Protein AF-A0A951HB80-F1 (afdb_monomer)

Radius of gyration: 27.22 Å; Cα contacts (8 Å, |Δi|>4): 910; chains: 1; bounding box: 93×118×66 Å

Secondary structure (DSSP, 8-state):
-------------------PPP----PPPP------PPEEEEEES-SSS--TTEEP--SS-EEEEPPTTTTT---EEEEESS-BTTTB-EEEEEEEESS--BTBEEEEEEEEEEBTTT-EEEEEETTEEEEEEE----BTS---S-B-EEEEEEE-GGG--SEEEEEEEEEEPPTT--GGGGGG-BEEEEEEEEEE-SS--SS--S----EE-B---SSTT----SHHHHHHHHHHHHHTT-TTTTPEEEEE--SGGGGG-TTHHHHHHHHHHTT-EEEEE---TTS-PPPTTSPPPHHHHHHHHHHHHHHGGG-SEEES-BSTTTT-SS-TT-S-HHHHHHHHHHHHHHS-TTPEEE--B----SSS-S--SGGGSHHHHHHHHTT-SEE--EEETTGGGSTTT-HHHHHHHHHTSBSSS-SSEEEE-EEE---TTTHHHHTTSTT----------

Nearest PDB structures (foldseek):
  2xhn-assembly2_A  TM=7.282E-01  e=1.154E-08  Aspergillus aculeatus
  3njx-assembly1_A  TM=7.077E-01  e=1.733E-08  Aspergillus aculeatus
  1nkg-assembly1_A  TM=6.921E-01  e=1.543E-08  Aspergillus aculeatus
  4aw7-assembly1_A  TM=6.477E-01  e=4.185E-02  Phocaeicola plebeius
  2df7-assembly1_P  TM=4.112E-01  e=6.154E-03  Infectious bursal disease virus

Structure (mmCIF, N/CA/C/O backbone):
data_AF-A0A951HB80-F1
#
_entry.id   AF-A0A951HB80-F1
#
loop_
_atom_site.group_PDB
_atom_site.id
_atom_site.type_symbol
_atom_site.label_atom_id
_atom_site.label_alt_id
_atom_site.label_comp_id
_atom_site.label_asym_id
_atom_site.label_entity_id
_atom_site.label_seq_id
_atom_site.pdbx_PDB_ins_code
_atom_site.Cartn_x
_atom_site.Cartn_y
_atom_site.Cartn_z
_atom_site.occupancy
_atom_site.B_iso_or_equiv
_atom_site.auth_seq_id
_atom_site.auth_comp_id
_atom_site.auth_asym_id
_atom_site.auth_atom_id
_atom_site.pdbx_PDB_model_num
ATOM 1 N N . MET A 1 1 ? -66.004 -52.028 0.094 1.00 33.56 1 MET A N 1
ATOM 2 C CA . MET A 1 1 ? -65.445 -53.398 0.228 1.00 33.56 1 MET A CA 1
ATOM 3 C C . MET A 1 1 ? -63.971 -53.364 -0.183 1.00 33.56 1 MET A C 1
ATOM 5 O O . MET A 1 1 ? -63.622 -52.415 -0.862 1.00 33.56 1 MET A O 1
ATOM 9 N N . LYS A 1 2 ? -63.168 -54.352 0.255 1.00 28.89 2 LYS A N 1
ATOM 10 C CA . LYS A 1 2 ? -61.895 -54.900 -0.302 1.00 28.89 2 LYS A CA 1
ATOM 11 C C . LYS A 1 2 ? -61.161 -54.122 -1.433 1.00 28.89 2 LYS A C 1
ATOM 13 O O . LYS A 1 2 ? -61.807 -53.751 -2.401 1.00 28.89 2 LYS A O 1
ATOM 18 N N . SER A 1 3 ? -59.825 -54.009 -1.484 1.00 26.98 3 SER A N 1
ATOM 19 C CA . SER A 1 3 ? -58.722 -54.382 -0.562 1.00 26.98 3 SER A CA 1
ATOM 20 C C . SER A 1 3 ? -57.355 -53.924 -1.137 1.00 26.98 3 SER A C 1
ATOM 22 O O . SER A 1 3 ? -57.297 -53.494 -2.283 1.00 26.98 3 SER A O 1
ATOM 24 N N . SER A 1 4 ? -56.282 -54.083 -0.346 1.00 25.77 4 SER A N 1
ATOM 25 C CA . SER A 1 4 ? -54.826 -54.106 -0.657 1.00 25.77 4 SER A CA 1
ATOM 26 C C . SER A 1 4 ? -54.447 -54.750 -2.019 1.00 25.77 4 SER A C 1
ATOM 28 O O . SER A 1 4 ? -55.274 -55.453 -2.594 1.00 25.77 4 SER A O 1
ATOM 30 N N . TRP A 1 5 ? -53.243 -54.610 -2.606 1.00 26.75 5 TRP A N 1
ATOM 31 C CA . TRP A 1 5 ? -51.851 -54.650 -2.078 1.00 26.75 5 TRP A CA 1
ATOM 32 C C . TRP A 1 5 ? -50.967 -53.539 -2.713 1.00 26.75 5 TRP A C 1
ATOM 34 O O . TRP A 1 5 ? -51.303 -53.072 -3.793 1.00 26.75 5 TRP A O 1
ATOM 44 N N . PHE A 1 6 ? -49.897 -52.969 -2.132 1.00 26.88 6 PHE A N 1
ATOM 45 C CA . PHE A 1 6 ? -48.718 -53.470 -1.383 1.00 26.88 6 PHE A CA 1
ATOM 46 C C . PHE A 1 6 ? -47.650 -54.231 -2.204 1.00 26.88 6 PHE A C 1
ATOM 48 O O . PHE A 1 6 ? -47.711 -55.449 -2.333 1.00 26.88 6 PHE A O 1
ATOM 55 N N . VAL A 1 7 ? -46.592 -53.516 -2.616 1.00 26.23 7 VAL A N 1
ATOM 56 C CA . VAL A 1 7 ? -45.200 -54.016 -2.645 1.00 26.23 7 VAL A CA 1
ATOM 57 C C . VAL A 1 7 ? -44.307 -52.927 -2.041 1.00 26.23 7 VAL A C 1
ATOM 59 O O . VAL A 1 7 ? -44.535 -51.738 -2.257 1.00 26.23 7 VAL A O 1
ATOM 62 N N . LEU A 1 8 ? -43.331 -53.339 -1.235 1.00 25.69 8 LEU A N 1
ATOM 63 C CA . LEU A 1 8 ? -42.419 -52.472 -0.490 1.00 25.69 8 LEU A CA 1
ATOM 64 C C . LEU A 1 8 ? -41.114 -52.259 -1.273 1.00 25.69 8 LEU A C 1
ATOM 66 O O . LEU A 1 8 ? -40.637 -53.201 -1.898 1.00 25.69 8 LEU A O 1
ATOM 70 N N . TYR A 1 9 ? -40.465 -51.103 -1.121 1.00 24.11 9 TYR A N 1
ATOM 71 C CA . TYR A 1 9 ? -39.001 -51.078 -1.037 1.00 24.11 9 TYR A CA 1
ATOM 72 C C . TYR A 1 9 ? -38.540 -50.011 -0.046 1.00 24.11 9 TYR A C 1
ATOM 74 O O . TYR A 1 9 ? -38.982 -48.864 -0.084 1.00 24.11 9 TYR A O 1
ATOM 82 N N . THR A 1 10 ? -37.680 -50.422 0.880 1.00 27.16 10 THR A N 1
ATOM 83 C CA . THR A 1 10 ? -37.255 -49.615 2.025 1.00 27.16 10 THR A CA 1
ATOM 84 C C . THR A 1 10 ? -35.953 -48.892 1.718 1.00 27.16 10 THR A C 1
ATOM 86 O O . THR A 1 10 ? -34.975 -49.539 1.353 1.00 27.16 10 THR A O 1
ATOM 89 N N . LEU A 1 11 ? -35.891 -47.590 2.001 1.00 23.94 11 LEU A N 1
ATOM 90 C CA . LEU A 1 11 ? -34.628 -46.937 2.341 1.00 23.94 11 LEU A CA 1
ATOM 91 C C . LEU A 1 11 ? -34.851 -45.994 3.529 1.00 23.94 11 LEU A C 1
ATOM 93 O O . LEU A 1 11 ? -35.497 -44.957 3.396 1.00 23.94 11 LEU A O 1
ATOM 97 N N . LEU A 1 12 ? -34.330 -46.360 4.704 1.00 27.94 12 LEU A N 1
ATOM 98 C CA . LEU A 1 12 ? -34.190 -45.405 5.800 1.00 27.94 12 LEU A CA 1
ATOM 99 C C . LEU A 1 12 ? -33.027 -44.467 5.482 1.00 27.94 12 LEU A C 1
ATOM 101 O O . LEU A 1 12 ? -31.906 -44.926 5.276 1.00 27.94 12 LEU A O 1
ATOM 105 N N . LEU A 1 13 ? -33.276 -43.162 5.541 1.00 26.31 13 LEU A N 1
ATOM 106 C CA . LEU A 1 13 ? -32.223 -42.162 5.660 1.00 26.31 13 LEU A CA 1
ATOM 107 C C . LEU A 1 13 ? -32.565 -41.223 6.816 1.00 26.31 13 LEU A C 1
ATOM 109 O O . LEU A 1 13 ? -33.449 -40.373 6.728 1.00 26.31 13 LEU A O 1
ATOM 113 N N . LEU A 1 14 ? -31.870 -41.431 7.933 1.00 27.89 14 LEU A N 1
ATOM 114 C CA . LEU A 1 14 ? -31.933 -40.583 9.117 1.00 27.89 14 LEU A CA 1
ATOM 115 C C . LEU A 1 14 ? -31.254 -39.243 8.813 1.00 27.89 14 LEU A C 1
ATOM 117 O O . LEU A 1 14 ? -30.072 -39.055 9.096 1.00 27.89 14 LEU A O 1
ATOM 121 N N . CYS A 1 15 ? -32.012 -38.291 8.270 1.00 28.42 15 CYS 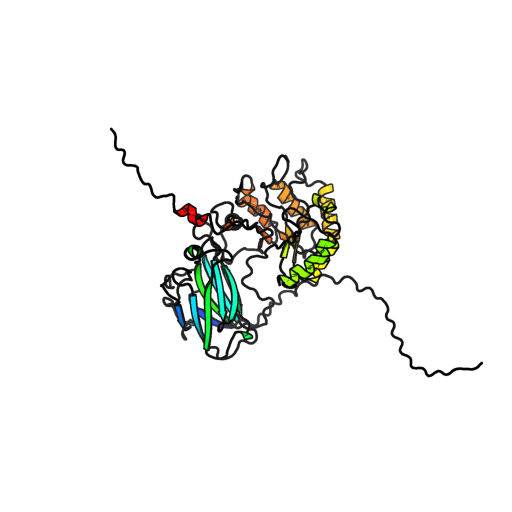A N 1
ATOM 122 C CA . CYS A 1 15 ? -31.624 -36.881 8.248 1.00 28.42 15 CYS A CA 1
ATOM 123 C C . CYS A 1 15 ? -31.711 -36.293 9.665 1.00 28.42 15 CYS A C 1
ATOM 125 O O . CYS A 1 15 ? -32.585 -35.485 9.975 1.00 28.42 15 CYS A O 1
ATOM 127 N N . GLY A 1 16 ? -30.797 -36.721 10.540 1.00 27.61 16 GLY A N 1
ATOM 128 C CA . GLY A 1 16 ? -30.561 -36.053 11.810 1.00 27.61 16 GLY A CA 1
ATOM 129 C C . GLY A 1 16 ? -30.123 -34.617 11.540 1.00 27.61 16 GLY A C 1
ATOM 130 O O . GLY A 1 16 ? -29.106 -34.396 10.884 1.00 27.61 16 GLY A O 1
ATOM 131 N N . LEU A 1 17 ? -30.893 -33.647 12.038 1.00 33.22 17 LEU A N 1
ATOM 132 C CA . LEU A 1 17 ? -30.576 -32.220 11.956 1.00 33.22 17 LEU A CA 1
ATOM 133 C C . LEU A 1 17 ? -29.427 -31.874 12.914 1.00 33.22 17 LEU A C 1
ATOM 135 O O . LEU A 1 17 ? -29.606 -31.197 13.925 1.00 33.22 17 LEU A O 1
ATOM 139 N N . GLY A 1 18 ? -28.230 -32.357 12.584 1.00 27.19 18 GLY A N 1
ATOM 140 C CA . GLY A 1 18 ? -26.995 -31.878 13.178 1.00 27.19 18 GLY A CA 1
ATOM 141 C C . GLY A 1 18 ? -26.793 -30.424 12.775 1.00 27.19 18 GLY A C 1
ATOM 142 O O . GLY A 1 18 ? -26.360 -30.148 11.657 1.00 27.19 18 GLY A O 1
ATOM 143 N N . MET A 1 19 ? -27.110 -29.496 13.680 1.00 30.39 19 MET A N 1
ATOM 144 C CA . MET A 1 19 ? -26.673 -28.110 13.547 1.00 30.39 19 MET A CA 1
ATOM 145 C C . MET A 1 19 ? -25.147 -28.109 13.471 1.00 30.39 19 MET A C 1
ATOM 147 O O . MET A 1 19 ? -24.472 -28.414 14.454 1.00 30.39 19 MET A O 1
ATOM 151 N N . ALA A 1 20 ? -24.607 -27.806 12.290 1.00 31.36 20 ALA A N 1
ATOM 152 C CA . ALA A 1 20 ? -23.175 -27.642 12.124 1.00 31.36 20 ALA A CA 1
ATOM 153 C C . ALA A 1 20 ? -22.706 -26.522 13.061 1.00 31.36 20 ALA A C 1
ATOM 155 O O . ALA A 1 20 ? -23.245 -25.413 13.024 1.00 31.36 20 ALA A O 1
ATOM 156 N N . ALA A 1 21 ? -21.720 -26.822 13.910 1.00 31.91 21 ALA A N 1
ATOM 157 C CA . ALA A 1 21 ? -21.088 -25.811 14.747 1.00 31.91 21 ALA A CA 1
ATOM 158 C C . ALA A 1 21 ? -20.582 -24.656 13.859 1.00 31.91 21 ALA A C 1
ATOM 160 O O . ALA A 1 21 ? -20.140 -24.919 12.734 1.00 31.91 21 ALA A O 1
ATOM 161 N N . PRO A 1 22 ? -20.648 -23.393 14.323 1.00 34.56 22 PRO A N 1
ATOM 162 C CA . PRO A 1 22 ? -20.219 -22.254 13.522 1.00 34.56 22 PRO A CA 1
ATOM 163 C C . PRO A 1 22 ? -18.780 -22.479 13.065 1.00 34.56 22 PRO A C 1
ATOM 165 O O . PRO A 1 22 ? -17.889 -22.678 13.891 1.00 34.56 22 PRO A O 1
ATOM 168 N N . SER A 1 23 ? -18.560 -22.473 11.749 1.00 34.34 23 SER A N 1
ATOM 169 C CA . SER A 1 23 ? -17.239 -22.700 11.173 1.00 34.34 23 SER A CA 1
ATOM 170 C C . SER A 1 23 ? -16.269 -21.669 11.738 1.00 34.34 23 SER A C 1
ATOM 172 O O . SER A 1 23 ? -16.392 -20.475 11.442 1.00 34.34 23 SER A O 1
ATOM 174 N N . HIS A 1 24 ? -15.326 -22.128 12.564 1.00 34.09 24 HIS A N 1
ATOM 175 C CA . HIS A 1 24 ? -14.252 -21.287 13.072 1.00 34.09 24 HIS A CA 1
ATOM 176 C C . HIS A 1 24 ? -13.571 -20.577 11.902 1.00 34.09 24 HIS A C 1
ATOM 178 O O . HIS A 1 24 ? -13.406 -21.164 10.831 1.00 34.09 24 HIS A O 1
ATOM 184 N N . TYR A 1 25 ? -13.164 -19.325 12.116 1.00 39.19 25 TYR A N 1
ATOM 185 C CA . TYR A 1 25 ? -12.283 -18.621 11.193 1.00 39.19 25 TYR A CA 1
ATOM 186 C C . TYR A 1 25 ? -11.061 -19.506 10.925 1.00 39.19 25 TYR A C 1
ATOM 188 O O . TYR A 1 25 ? -10.246 -19.728 11.820 1.00 39.19 25 TYR A O 1
ATOM 196 N N . ILE A 1 26 ? -10.975 -20.053 9.712 1.00 35.84 26 ILE A N 1
ATOM 197 C CA . ILE A 1 26 ? -9.794 -20.768 9.244 1.00 35.84 26 ILE A CA 1
ATOM 198 C C . ILE A 1 26 ? -8.802 -19.665 8.869 1.00 35.84 26 ILE A C 1
ATOM 200 O O . ILE A 1 26 ? -9.036 -18.986 7.865 1.00 35.84 26 ILE A O 1
ATOM 204 N N . PRO A 1 27 ? -7.732 -19.423 9.651 1.00 37.25 27 PRO A N 1
ATOM 205 C CA . PRO A 1 27 ? -6.712 -18.483 9.220 1.00 37.25 27 PRO A CA 1
ATOM 206 C C . PRO A 1 27 ? -6.121 -18.976 7.892 1.00 37.25 27 PRO A C 1
ATOM 208 O O . PRO A 1 27 ? -6.016 -20.194 7.696 1.00 37.25 27 PRO A O 1
ATOM 211 N N . PRO A 1 28 ? -5.700 -18.074 6.985 1.00 37.62 28 PRO A N 1
ATOM 212 C CA . PRO A 1 28 ? -4.943 -18.489 5.811 1.00 37.62 28 PRO A CA 1
ATOM 213 C C . PRO A 1 28 ? -3.759 -19.358 6.270 1.00 37.62 28 PRO A C 1
ATOM 215 O O . PRO A 1 28 ? -3.136 -19.036 7.290 1.00 37.62 28 PRO A O 1
ATOM 218 N N . PRO A 1 29 ? -3.481 -20.485 5.587 1.00 28.09 29 PRO A N 1
ATOM 219 C CA . PRO A 1 29 ? -2.533 -21.477 6.077 1.00 28.09 29 PRO A CA 1
ATOM 220 C C . PRO A 1 29 ? -1.168 -20.826 6.345 1.00 28.09 29 PRO A C 1
ATOM 222 O O . PRO A 1 29 ? -0.738 -19.980 5.555 1.00 28.09 29 PRO A O 1
ATOM 225 N N . PRO A 1 30 ? -0.483 -21.193 7.447 1.00 29.25 30 PRO A N 1
ATOM 226 C CA . PRO A 1 30 ? 0.757 -20.541 7.850 1.00 29.25 30 PRO A CA 1
ATOM 227 C C . PRO A 1 30 ? 1.768 -20.574 6.705 1.00 29.25 30 PRO A C 1
ATOM 229 O O . PRO A 1 30 ? 1.904 -21.599 6.034 1.00 29.25 30 PRO A O 1
ATOM 232 N N . VAL A 1 31 ? 2.457 -19.447 6.483 1.00 35.62 31 VAL A N 1
ATOM 233 C CA . VAL A 1 31 ? 3.341 -19.233 5.326 1.00 35.62 31 VAL A CA 1
ATOM 234 C C . VAL A 1 31 ? 4.428 -20.303 5.303 1.00 35.62 31 VAL A C 1
ATOM 236 O O . VAL A 1 31 ? 5.446 -20.216 5.993 1.00 35.62 31 VAL A O 1
ATOM 239 N N . ASN A 1 32 ? 4.184 -21.345 4.513 1.00 29.22 32 ASN A N 1
ATOM 240 C CA . ASN A 1 32 ? 5.026 -22.524 4.477 1.00 29.22 32 ASN A CA 1
ATOM 241 C C . ASN A 1 32 ? 6.279 -22.193 3.659 1.00 29.22 32 ASN A C 1
ATOM 243 O O . ASN A 1 32 ? 6.296 -22.328 2.436 1.00 29.22 32 ASN A O 1
ATOM 247 N N . ASN A 1 33 ? 7.310 -21.697 4.350 1.00 36.09 33 ASN A N 1
ATOM 248 C CA . ASN A 1 33 ? 8.540 -21.125 3.789 1.00 36.09 33 ASN A CA 1
ATOM 249 C C . ASN A 1 33 ? 9.460 -22.137 3.072 1.00 36.09 33 ASN A C 1
ATOM 251 O O . ASN A 1 33 ? 10.623 -21.831 2.809 1.00 36.09 33 ASN A O 1
ATOM 255 N N . ASN A 1 34 ? 8.929 -23.294 2.667 1.00 33.31 34 ASN A N 1
ATOM 256 C CA . ASN A 1 34 ? 9.520 -24.212 1.695 1.00 33.31 34 ASN A CA 1
ATOM 257 C C . ASN A 1 34 ? 9.541 -23.577 0.290 1.00 33.31 34 ASN A C 1
ATOM 259 O O . ASN A 1 34 ? 8.899 -24.045 -0.653 1.00 33.31 34 ASN A O 1
ATOM 263 N N . ARG A 1 35 ? 10.301 -22.485 0.152 1.00 43.97 35 ARG A N 1
ATOM 264 C CA . ARG A 1 35 ? 10.615 -21.842 -1.120 1.00 43.97 35 ARG A CA 1
ATOM 265 C C . ARG A 1 35 ? 11.476 -22.788 -1.953 1.00 43.97 35 ARG A C 1
ATOM 267 O O . ARG A 1 35 ? 12.702 -22.755 -1.882 1.00 43.97 35 ARG A O 1
ATOM 274 N N . THR A 1 36 ? 10.835 -23.553 -2.832 1.00 53.44 36 THR A N 1
ATOM 275 C CA . THR A 1 36 ? 11.412 -23.809 -4.158 1.00 53.44 36 THR A CA 1
ATOM 276 C C . THR A 1 36 ? 11.883 -22.465 -4.709 1.00 53.44 36 THR A C 1
ATOM 278 O O . THR A 1 36 ? 11.056 -21.567 -4.891 1.00 53.44 36 THR A O 1
ATOM 281 N N . THR A 1 37 ? 13.189 -22.288 -4.882 1.00 71.31 37 THR A N 1
ATOM 282 C CA . THR A 1 37 ? 13.764 -20.985 -5.221 1.00 71.31 37 THR A CA 1
ATOM 283 C C . THR A 1 37 ? 13.249 -20.495 -6.570 1.00 71.31 37 THR A C 1
ATOM 285 O O . THR A 1 37 ? 13.172 -21.251 -7.541 1.00 71.31 37 THR A O 1
ATOM 288 N N . ASN A 1 38 ? 12.880 -19.215 -6.629 1.00 83.44 38 ASN A N 1
ATOM 289 C CA . ASN A 1 38 ? 12.570 -18.568 -7.896 1.00 83.44 38 ASN A CA 1
ATOM 290 C C . ASN A 1 38 ? 13.837 -18.504 -8.756 1.00 83.44 38 ASN A C 1
ATOM 292 O O . ASN A 1 38 ? 14.926 -18.243 -8.244 1.00 83.44 38 ASN A O 1
ATOM 296 N N . ALA A 1 39 ? 13.692 -18.703 -10.064 1.00 92.56 39 ALA A N 1
ATOM 297 C CA . ALA A 1 39 ? 14.800 -18.579 -11.005 1.00 92.56 39 ALA A CA 1
ATOM 298 C C . ALA A 1 39 ? 14.710 -17.234 -11.733 1.00 92.56 39 ALA A C 1
ATOM 300 O O . ALA A 1 39 ? 13.730 -16.983 -12.436 1.00 92.56 39 ALA A O 1
ATOM 301 N N . VAL A 1 40 ? 15.722 -16.375 -11.585 1.00 96.06 40 VAL A N 1
ATOM 302 C CA . VAL A 1 40 ? 15.788 -15.106 -12.325 1.00 96.06 40 VAL A CA 1
ATOM 303 C C . VAL A 1 40 ? 15.899 -15.410 -13.821 1.00 96.06 40 VAL A C 1
ATOM 305 O O . VAL A 1 40 ? 16.808 -16.115 -14.254 1.00 96.06 40 VAL A O 1
ATOM 308 N N . LEU A 1 41 ? 14.948 -14.897 -14.600 1.00 96.81 41 LEU A N 1
ATOM 309 C CA . LEU A 1 41 ? 14.919 -15.014 -16.058 1.00 96.81 41 LEU A CA 1
ATOM 310 C C . LEU A 1 41 ? 15.757 -13.904 -16.692 1.00 96.81 41 LEU A C 1
ATOM 312 O O . LEU A 1 41 ? 16.532 -14.163 -17.611 1.00 96.81 41 LEU A O 1
ATOM 316 N N . TRP A 1 42 ? 15.606 -12.684 -16.172 1.00 97.69 42 TRP A N 1
ATOM 317 C CA . TRP A 1 42 ? 16.435 -11.532 -16.500 1.00 97.69 42 TRP A CA 1
ATOM 318 C C . TRP A 1 42 ? 16.358 -10.445 -15.429 1.00 97.69 42 TRP A C 1
ATOM 320 O O . TRP A 1 42 ? 15.368 -10.336 -14.703 1.00 97.69 42 TRP A O 1
ATOM 330 N N . GLN A 1 43 ? 17.395 -9.613 -15.388 1.00 97.44 43 GLN A N 1
ATOM 331 C CA . GLN A 1 43 ? 17.441 -8.340 -14.679 1.00 97.44 43 GLN A CA 1
ATOM 332 C C . GLN A 1 43 ? 18.021 -7.274 -15.618 1.00 97.44 43 GLN A C 1
ATOM 334 O O . GLN A 1 43 ? 18.867 -7.579 -16.457 1.00 97.44 43 GLN A O 1
ATOM 339 N N . LEU A 1 44 ? 17.537 -6.042 -15.486 1.00 97.44 44 LEU A N 1
ATOM 340 C CA . LEU A 1 44 ? 17.961 -4.855 -16.219 1.00 97.44 44 LEU A CA 1
ATOM 341 C C . LEU A 1 44 ? 18.185 -3.743 -15.185 1.00 97.44 44 LEU A C 1
ATOM 343 O O . LEU A 1 44 ? 17.274 -3.483 -14.398 1.00 97.44 44 LEU A O 1
ATOM 347 N N . GLY A 1 45 ? 19.357 -3.108 -15.180 1.00 96.19 45 GLY A N 1
ATOM 348 C CA . GLY A 1 45 ? 19.793 -2.234 -14.080 1.00 96.19 45 GLY A CA 1
ATOM 349 C C . GLY A 1 45 ? 20.378 -3.011 -12.891 1.00 96.19 45 GLY A C 1
ATOM 350 O O . GLY A 1 45 ? 20.280 -4.246 -12.810 1.00 96.19 45 GLY A O 1
ATOM 351 N N . LYS A 1 46 ? 21.036 -2.294 -11.981 1.00 95.12 46 LYS A N 1
ATOM 352 C CA . LYS A 1 46 ? 21.641 -2.854 -10.761 1.00 95.12 46 LYS A CA 1
ATOM 353 C C . LYS A 1 46 ? 20.647 -2.909 -9.598 1.00 95.12 46 LYS A C 1
ATOM 355 O O . LYS A 1 46 ? 19.521 -2.450 -9.694 1.00 95.12 46 LYS A O 1
ATOM 360 N N . MET A 1 47 ? 21.066 -3.554 -8.512 1.00 94.69 47 MET A N 1
ATOM 361 C CA . MET A 1 47 ? 20.368 -3.519 -7.224 1.00 94.69 47 MET A CA 1
ATOM 362 C C . MET A 1 47 ? 21.247 -2.752 -6.229 1.00 94.69 47 MET A C 1
ATOM 364 O O . MET A 1 47 ? 21.808 -3.363 -5.317 1.00 94.69 47 MET A O 1
ATOM 368 N N . ASP A 1 48 ? 21.461 -1.456 -6.473 1.00 94.88 48 ASP A N 1
ATOM 369 C CA . ASP A 1 48 ? 22.310 -0.591 -5.634 1.00 94.88 48 ASP A CA 1
ATOM 370 C C . ASP A 1 48 ? 21.609 0.693 -5.139 1.00 94.88 48 ASP A C 1
ATOM 372 O O . ASP A 1 48 ? 22.253 1.604 -4.618 1.00 94.88 48 ASP A O 1
ATOM 376 N N . ASP A 1 49 ? 20.270 0.700 -5.201 1.00 94.88 49 ASP A N 1
ATOM 377 C CA . ASP A 1 49 ? 19.374 1.794 -4.806 1.00 94.88 49 ASP A CA 1
ATOM 378 C C . ASP A 1 49 ? 19.662 3.113 -5.558 1.00 94.88 49 ASP A C 1
ATOM 380 O O . ASP A 1 49 ? 19.489 4.217 -5.029 1.00 94.88 49 ASP A O 1
ATOM 384 N N . SER A 1 50 ? 20.066 2.995 -6.829 1.00 95.31 50 SER A N 1
ATOM 385 C CA . SER A 1 50 ? 20.472 4.104 -7.699 1.00 95.31 50 SER A CA 1
ATOM 386 C C . SER A 1 50 ? 19.920 3.956 -9.116 1.00 95.31 50 SER A C 1
ATOM 388 O O . SER A 1 50 ? 19.533 2.880 -9.542 1.00 95.31 50 SER A O 1
ATOM 390 N N . SER A 1 51 ? 19.899 5.049 -9.879 1.00 96.44 51 SER A N 1
ATOM 391 C CA . SER A 1 51 ? 19.592 5.019 -11.318 1.00 96.44 51 SER A CA 1
ATOM 392 C C . SER A 1 51 ? 20.696 5.672 -12.159 1.00 96.44 51 SER A C 1
ATOM 394 O O . SER A 1 51 ? 20.437 6.171 -13.256 1.00 96.44 51 SER A O 1
ATOM 396 N N . ALA A 1 52 ? 21.909 5.773 -11.608 1.00 96.25 52 ALA A N 1
ATOM 397 C CA . ALA A 1 52 ? 23.006 6.567 -12.167 1.00 96.25 52 ALA A CA 1
ATOM 398 C C . ALA A 1 52 ? 23.647 5.955 -13.428 1.00 96.25 52 ALA A C 1
ATOM 400 O O . ALA A 1 52 ? 24.311 6.661 -14.185 1.00 96.25 52 ALA A O 1
ATOM 401 N N . GLU A 1 53 ? 23.459 4.656 -13.663 1.00 95.50 53 GLU A N 1
ATOM 402 C CA . GLU A 1 53 ? 23.906 3.933 -14.858 1.00 95.50 53 GLU A CA 1
ATOM 403 C C . GLU A 1 53 ? 22.792 3.744 -15.910 1.00 95.50 53 GLU A C 1
ATOM 405 O O . GLU A 1 53 ? 23.030 3.169 -16.977 1.00 95.50 53 GLU A O 1
ATOM 410 N N . LEU A 1 54 ? 21.589 4.255 -15.620 1.00 96.25 54 LEU A N 1
ATOM 411 C CA . LEU A 1 54 ? 20.418 4.241 -16.494 1.00 96.25 54 LEU A CA 1
ATOM 412 C C . LEU A 1 54 ? 20.316 5.539 -17.314 1.00 96.25 54 LEU A C 1
ATOM 414 O O . LEU A 1 54 ? 20.876 6.578 -16.968 1.00 96.25 54 LEU A O 1
ATOM 418 N N . ALA A 1 55 ? 19.573 5.509 -18.420 1.00 94.81 55 ALA A N 1
ATOM 419 C CA . ALA A 1 55 ? 19.376 6.693 -19.257 1.00 94.81 55 ALA A CA 1
ATOM 420 C C . ALA A 1 55 ? 18.275 7.634 -18.746 1.00 94.81 55 ALA A C 1
ATOM 422 O O . ALA A 1 55 ? 17.219 7.192 -18.303 1.00 94.81 55 ALA A O 1
ATOM 423 N N . ASP A 1 56 ? 18.452 8.942 -18.942 1.00 94.56 56 ASP A N 1
ATOM 424 C CA . ASP A 1 56 ? 17.366 9.917 -18.790 1.00 94.56 56 ASP A CA 1
ATOM 425 C C . ASP A 1 56 ? 16.163 9.641 -19.713 1.00 94.56 56 ASP A C 1
ATOM 427 O O . ASP A 1 56 ? 16.254 8.937 -20.725 1.00 94.56 56 ASP A O 1
ATOM 431 N N . TYR A 1 57 ? 15.023 10.255 -19.378 1.00 92.75 57 TYR A N 1
ATOM 432 C CA . TYR A 1 57 ? 13.789 10.204 -20.162 1.00 92.75 57 TYR A CA 1
ATOM 433 C C . TYR A 1 57 ? 14.010 10.748 -21.589 1.00 92.75 57 TYR A C 1
ATOM 435 O O . TYR A 1 57 ? 14.123 11.955 -21.811 1.00 92.75 57 TYR A O 1
ATOM 443 N N . LYS A 1 58 ? 14.043 9.854 -22.583 1.00 86.12 58 LYS A N 1
ATOM 444 C CA . LYS A 1 58 ? 14.173 10.185 -24.015 1.00 86.12 58 LYS A CA 1
ATOM 445 C C . LYS A 1 58 ? 12.795 10.149 -24.676 1.00 86.12 58 LYS A C 1
ATOM 447 O O . LYS A 1 58 ? 12.006 9.263 -24.377 1.00 86.12 58 LYS A O 1
ATOM 452 N N . ARG A 1 59 ? 12.484 11.097 -25.569 1.00 76.75 59 ARG A N 1
ATOM 453 C CA . ARG A 1 59 ? 11.164 11.156 -26.229 1.00 76.75 59 ARG A CA 1
ATOM 454 C C . ARG A 1 59 ? 10.873 9.895 -27.059 1.00 76.75 59 ARG A C 1
ATOM 456 O O . ARG A 1 59 ? 11.775 9.374 -27.708 1.00 76.75 59 ARG A O 1
ATOM 463 N N . ALA A 1 60 ? 9.587 9.531 -27.115 1.00 64.81 60 ALA A N 1
ATOM 464 C CA . ALA A 1 60 ? 8.997 8.353 -27.772 1.00 64.81 60 ALA A CA 1
ATOM 465 C C . ALA A 1 60 ? 9.012 7.052 -26.939 1.00 64.81 60 ALA A C 1
ATOM 467 O O . ALA A 1 60 ? 9.560 6.983 -25.843 1.00 64.81 60 ALA A O 1
ATOM 468 N N . SER A 1 61 ? 8.308 6.031 -27.441 1.00 68.69 61 SER A N 1
ATOM 469 C CA . SER A 1 61 ? 8.167 4.734 -26.763 1.00 68.69 61 SER A CA 1
ATOM 470 C C . SER A 1 61 ? 9.448 3.920 -26.900 1.00 68.69 61 SER A C 1
ATOM 472 O O . SER A 1 61 ? 9.847 3.587 -28.017 1.00 68.69 61 SER A O 1
ATOM 474 N N . ALA A 1 62 ? 10.069 3.571 -25.777 1.00 77.50 62 ALA A N 1
ATOM 475 C CA . ALA A 1 62 ? 11.301 2.797 -25.781 1.00 77.50 62 ALA A CA 1
ATOM 476 C C . ALA A 1 62 ? 11.043 1.338 -26.210 1.00 77.50 62 ALA A C 1
ATOM 478 O O . ALA A 1 62 ? 10.028 0.730 -25.854 1.00 77.50 62 ALA A O 1
ATOM 479 N N . GLN A 1 63 ? 11.982 0.781 -26.973 1.00 91.06 63 GLN A N 1
ATOM 480 C CA . GLN A 1 63 ? 12.055 -0.634 -27.337 1.00 91.06 63 GLN A CA 1
ATOM 481 C C . GLN A 1 63 ? 13.376 -1.165 -26.780 1.00 91.06 63 GLN A C 1
ATOM 483 O O . GLN A 1 63 ? 14.430 -0.608 -27.090 1.00 91.06 63 GLN A O 1
ATOM 488 N N . LEU A 1 64 ? 13.325 -2.209 -25.958 1.00 94.19 64 LEU A N 1
ATOM 489 C CA . LEU A 1 64 ? 14.499 -2.795 -25.320 1.00 94.19 64 LEU A CA 1
ATOM 490 C C . LEU A 1 64 ? 14.460 -4.312 -25.485 1.00 94.19 64 LEU A C 1
ATOM 492 O O . LEU A 1 64 ? 13.530 -4.969 -25.025 1.00 94.19 64 LEU A O 1
ATOM 496 N N . ASN A 1 65 ? 15.482 -4.874 -26.121 1.00 96.31 65 ASN A N 1
ATOM 497 C CA . ASN A 1 65 ? 15.711 -6.314 -26.089 1.00 96.31 65 ASN A CA 1
ATOM 498 C C . ASN A 1 65 ? 16.470 -6.638 -24.799 1.00 96.31 65 ASN A C 1
ATOM 500 O O . ASN A 1 65 ? 17.488 -6.002 -24.523 1.00 96.31 65 ASN A O 1
ATOM 504 N N . VAL A 1 66 ? 16.004 -7.620 -24.026 1.00 96.81 66 VAL A N 1
ATOM 505 C CA . VAL A 1 66 ? 16.780 -8.170 -22.907 1.00 96.81 66 VAL A CA 1
ATOM 506 C C . VAL A 1 66 ? 18.073 -8.755 -23.480 1.00 96.81 66 VAL A C 1
ATOM 508 O O . VAL A 1 66 ? 18.001 -9.654 -24.324 1.00 96.81 66 VAL A O 1
ATOM 511 N N . PRO A 1 67 ? 19.253 -8.258 -23.077 1.00 95.00 67 PRO A N 1
ATOM 512 C CA . PRO A 1 67 ? 20.493 -8.665 -23.707 1.00 95.00 67 PRO A CA 1
ATOM 513 C C . PRO A 1 67 ? 20.961 -10.010 -23.132 1.00 95.00 67 PRO A C 1
ATOM 515 O O . PRO A 1 67 ? 20.779 -10.301 -21.949 1.00 95.00 67 PRO A O 1
ATOM 518 N N . GLY A 1 68 ? 21.561 -10.857 -23.972 1.00 93.44 68 GLY A N 1
ATOM 519 C CA . GLY A 1 68 ? 21.986 -12.206 -23.567 1.00 93.44 68 GLY A CA 1
ATOM 520 C C . GLY A 1 68 ? 23.096 -12.229 -22.507 1.00 93.44 68 GLY A C 1
ATOM 521 O O . GLY A 1 68 ? 23.289 -13.249 -21.854 1.00 93.44 68 GLY A O 1
ATOM 522 N N . ASP A 1 69 ? 23.793 -11.106 -22.319 1.00 94.31 69 ASP A N 1
ATOM 523 C CA . ASP A 1 69 ? 24.884 -10.900 -21.364 1.00 94.31 69 ASP A CA 1
ATOM 524 C C . ASP A 1 69 ? 24.436 -10.265 -20.032 1.00 94.31 69 ASP A C 1
ATOM 526 O O . ASP A 1 69 ? 25.290 -9.914 -19.220 1.00 94.31 69 ASP A O 1
ATOM 530 N N . TRP A 1 70 ? 23.123 -10.128 -19.782 1.00 94.88 70 TRP A N 1
ATOM 531 C CA . TRP A 1 70 ? 22.560 -9.322 -18.683 1.00 94.88 70 TRP A CA 1
ATOM 532 C C . TRP A 1 70 ? 23.179 -9.570 -17.296 1.00 94.88 70 TRP A C 1
ATOM 534 O O . TRP A 1 70 ? 23.272 -8.641 -16.501 1.00 94.88 70 TRP A O 1
ATOM 544 N N . GLN A 1 71 ? 23.639 -10.792 -17.009 1.00 93.25 71 GLN A N 1
ATOM 545 C CA . GLN A 1 71 ? 24.267 -11.167 -15.733 1.00 93.25 71 GLN A CA 1
ATOM 546 C C . GLN A 1 71 ? 25.644 -10.527 -15.497 1.00 93.25 71 GLN A C 1
ATOM 548 O O . GLN A 1 71 ? 26.040 -10.342 -14.351 1.00 93.25 71 GLN A O 1
ATOM 553 N N . ALA A 1 72 ? 26.378 -10.214 -16.567 1.00 93.50 72 ALA A N 1
ATOM 554 C CA . ALA A 1 72 ? 27.716 -9.619 -16.525 1.00 93.50 72 ALA A CA 1
ATOM 555 C C . ALA A 1 72 ? 27.721 -8.148 -16.988 1.00 93.50 72 ALA A C 1
ATOM 557 O O . ALA A 1 72 ? 28.778 -7.520 -17.079 1.00 93.50 72 ALA A O 1
ATOM 558 N N . ARG A 1 73 ? 26.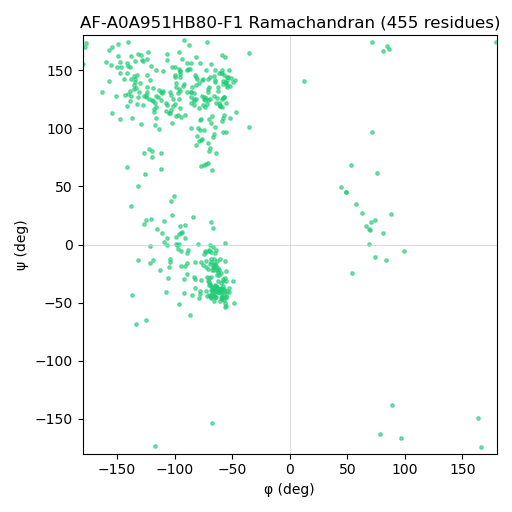548 -7.598 -17.318 1.00 93.12 73 ARG A N 1
ATOM 559 C CA . ARG A 1 73 ? 26.409 -6.303 -17.977 1.00 93.12 73 ARG A CA 1
ATOM 560 C C . ARG A 1 73 ? 26.466 -5.143 -16.979 1.00 93.12 73 ARG A C 1
ATOM 562 O O . ARG A 1 73 ? 25.677 -5.068 -16.042 1.00 93.12 73 ARG A O 1
ATOM 569 N N . VAL A 1 74 ? 27.382 -4.205 -17.231 1.00 88.50 74 VAL A N 1
ATOM 570 C CA . VAL A 1 74 ? 27.588 -2.996 -16.405 1.00 88.50 74 VAL A CA 1
ATOM 571 C C . VAL A 1 74 ? 27.044 -1.705 -17.030 1.00 88.50 74 VAL A C 1
ATOM 573 O O . VAL A 1 74 ? 26.824 -0.737 -16.307 1.00 88.50 74 VAL A O 1
ATOM 576 N N . ASP A 1 75 ? 26.822 -1.692 -18.348 1.00 91.81 75 ASP A N 1
ATOM 577 C CA . ASP A 1 75 ? 26.202 -0.587 -19.092 1.00 91.81 75 ASP A CA 1
ATOM 578 C C . ASP A 1 75 ? 24.697 -0.831 -19.268 1.00 91.81 75 ASP A C 1
ATOM 580 O O . ASP A 1 75 ? 24.287 -1.767 -19.961 1.00 91.81 75 ASP A O 1
ATOM 584 N N . TRP A 1 76 ? 23.885 0.061 -18.704 1.00 95.06 76 TRP A N 1
ATOM 585 C CA . TRP A 1 76 ? 22.430 0.050 -18.839 1.00 95.06 76 TRP A CA 1
ATOM 586 C C . TRP A 1 76 ? 21.879 1.334 -19.473 1.00 95.06 76 TRP A C 1
ATOM 588 O O . TRP A 1 76 ? 20.683 1.598 -19.391 1.00 95.06 76 TRP A O 1
ATOM 598 N N . THR A 1 77 ? 22.696 2.086 -20.222 1.00 93.31 77 THR A N 1
ATOM 599 C CA . THR A 1 77 ? 22.296 3.352 -20.882 1.00 93.31 77 THR A CA 1
ATOM 600 C C . THR A 1 77 ? 21.246 3.195 -22.005 1.00 93.31 77 THR A C 1
ATOM 602 O O . THR A 1 77 ? 20.777 4.183 -22.589 1.00 93.31 77 THR A O 1
ATOM 605 N N . ALA A 1 78 ? 20.836 1.956 -22.297 1.00 91.50 78 ALA A N 1
ATOM 606 C CA . ALA A 1 78 ? 19.686 1.608 -23.133 1.00 91.50 78 ALA A CA 1
ATOM 607 C C . ALA A 1 78 ? 18.357 1.487 -22.349 1.00 91.50 78 ALA A C 1
ATOM 609 O O . ALA A 1 78 ? 17.290 1.681 -22.934 1.00 91.50 78 ALA A O 1
ATOM 610 N N . LEU A 1 79 ? 18.400 1.195 -21.044 1.00 95.06 79 LEU A N 1
ATOM 611 C CA . LEU A 1 79 ? 17.238 1.208 -20.153 1.00 95.06 79 LEU A CA 1
ATOM 612 C C . LEU A 1 79 ? 16.999 2.658 -19.688 1.00 95.06 79 LEU A C 1
ATOM 614 O O . LEU A 1 79 ? 17.892 3.243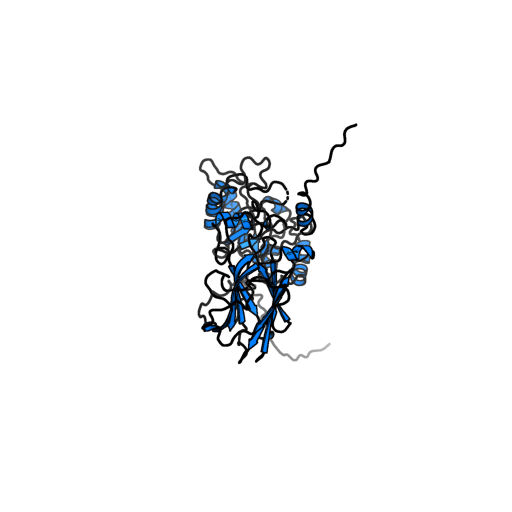 -19.073 1.00 95.06 79 LEU A O 1
ATOM 618 N N . PRO A 1 80 ? 15.832 3.277 -19.951 1.00 95.94 80 PRO A N 1
ATOM 619 C CA . PRO A 1 80 ? 15.495 4.535 -19.297 1.00 95.94 80 PRO A CA 1
ATOM 620 C C . PRO A 1 80 ? 15.314 4.309 -17.791 1.00 95.94 80 PRO A C 1
ATOM 622 O O . PRO A 1 80 ? 14.756 3.292 -17.380 1.00 95.94 80 PRO A O 1
ATOM 625 N N . LYS A 1 81 ? 15.710 5.286 -16.975 1.00 95.94 81 LYS A N 1
ATOM 626 C CA . LYS A 1 81 ? 15.612 5.270 -15.507 1.00 95.94 81 LYS A CA 1
ATOM 627 C C . LYS A 1 81 ? 14.187 5.224 -14.950 1.00 95.94 81 LYS A C 1
ATOM 629 O O . LYS A 1 81 ? 14.003 5.136 -13.746 1.00 95.94 81 LYS A O 1
ATOM 634 N N . GLY A 1 82 ? 13.184 5.306 -15.816 1.00 95.88 82 GLY A N 1
ATOM 635 C CA . GLY A 1 82 ? 11.770 5.271 -15.479 1.00 95.88 82 GLY A CA 1
ATOM 636 C C . GLY A 1 82 ? 10.908 5.726 -16.653 1.00 95.88 82 GLY A C 1
ATOM 637 O O . GLY A 1 82 ? 11.416 5.974 -17.754 1.00 95.88 82 GLY A O 1
ATOM 638 N N . LEU A 1 83 ? 9.599 5.847 -16.429 1.00 95.50 83 LEU A N 1
ATOM 639 C CA . LEU A 1 83 ? 8.665 6.411 -17.408 1.00 95.50 83 LEU A CA 1
ATOM 640 C C . LEU A 1 83 ? 8.145 7.770 -16.946 1.00 95.50 83 LEU A C 1
ATOM 642 O O . LEU A 1 83 ? 7.972 8.017 -15.754 1.00 95.50 83 LEU A O 1
ATOM 646 N N . LYS A 1 84 ? 7.847 8.629 -17.920 1.00 93.31 84 LYS A N 1
ATOM 647 C CA . LYS A 1 84 ? 7.224 9.937 -17.737 1.00 93.31 84 LYS A CA 1
ATOM 648 C C . LYS A 1 84 ? 6.232 10.188 -18.875 1.00 93.31 84 LYS A C 1
ATOM 650 O O . LYS A 1 84 ? 6.617 10.197 -20.045 1.00 93.31 84 LYS A O 1
ATOM 655 N N . ALA A 1 85 ? 4.951 10.365 -18.548 1.00 91.56 85 ALA A N 1
ATOM 656 C CA . ALA A 1 85 ? 3.850 10.259 -19.515 1.00 91.56 85 ALA A CA 1
ATOM 657 C C . ALA A 1 85 ? 3.825 11.331 -20.627 1.00 91.56 85 ALA A C 1
ATOM 659 O O . ALA A 1 85 ? 3.190 11.119 -21.659 1.00 91.56 85 ALA A O 1
ATOM 660 N N . ASP A 1 86 ? 4.504 12.468 -20.455 1.00 90.81 86 ASP A N 1
ATOM 661 C CA . ASP A 1 86 ? 4.688 13.516 -21.474 1.00 90.81 86 ASP A CA 1
ATOM 662 C C . ASP A 1 86 ? 6.022 13.415 -22.253 1.00 90.81 86 ASP A C 1
ATOM 664 O O . ASP A 1 86 ? 6.265 14.221 -23.152 1.00 90.81 86 ASP A O 1
ATOM 668 N N . ILE A 1 87 ? 6.873 12.419 -21.961 1.00 93.06 87 ILE A N 1
ATOM 669 C CA . ILE A 1 87 ? 8.172 12.204 -22.631 1.00 93.06 87 ILE A CA 1
ATOM 670 C C . ILE A 1 87 ? 8.273 10.783 -23.209 1.00 93.06 87 ILE A C 1
ATOM 672 O O . ILE A 1 87 ? 8.323 10.612 -24.431 1.00 93.06 87 ILE A O 1
ATOM 676 N N . ASN A 1 88 ? 8.277 9.772 -22.339 1.00 94.50 88 ASN A N 1
ATOM 677 C CA . ASN A 1 88 ? 8.337 8.345 -22.656 1.00 94.50 88 ASN A CA 1
ATOM 678 C C . ASN A 1 88 ? 7.176 7.605 -21.964 1.00 94.50 88 ASN A C 1
ATOM 680 O O . ASN A 1 88 ? 7.369 6.962 -20.932 1.00 94.50 88 ASN A O 1
ATOM 684 N N . PRO A 1 89 ? 5.948 7.665 -22.514 1.00 93.75 89 PRO A N 1
ATOM 685 C CA . PRO A 1 89 ? 4.778 7.057 -21.883 1.00 93.75 89 PRO A CA 1
ATOM 686 C C . PRO A 1 89 ? 4.804 5.522 -21.855 1.00 93.75 89 PRO A C 1
ATOM 688 O O . PRO A 1 89 ? 3.986 4.932 -21.158 1.00 93.75 89 PRO A O 1
ATOM 691 N N . SER A 1 90 ? 5.702 4.853 -22.592 1.00 95.75 90 SER A N 1
ATOM 692 C CA . SER A 1 90 ? 5.825 3.392 -22.544 1.00 95.75 90 SER A CA 1
ATOM 693 C C . SER A 1 90 ? 7.238 2.873 -22.825 1.00 95.75 90 SER A C 1
ATOM 695 O O . SER A 1 90 ? 8.011 3.491 -23.566 1.00 95.75 90 SER A O 1
ATOM 697 N N . LEU A 1 91 ? 7.538 1.700 -22.264 1.00 97.12 91 LEU A N 1
ATOM 698 C CA . LEU A 1 91 ? 8.714 0.875 -22.546 1.00 97.12 91 LEU A CA 1
ATOM 699 C C . LEU A 1 91 ? 8.238 -0.541 -22.898 1.00 97.12 91 LEU A C 1
ATOM 701 O O . LEU A 1 91 ? 7.487 -1.151 -22.139 1.00 97.12 91 LEU A O 1
ATOM 705 N N . ASN A 1 92 ? 8.684 -1.067 -24.037 1.00 97.69 92 ASN A N 1
ATOM 706 C CA . ASN A 1 92 ? 8.432 -2.444 -24.459 1.00 97.69 92 ASN A CA 1
ATOM 707 C C . ASN A 1 92 ? 9.722 -3.258 -24.308 1.00 97.69 92 ASN A C 1
ATOM 709 O O . ASN A 1 92 ? 10.737 -2.929 -24.924 1.00 97.69 92 ASN A O 1
ATOM 713 N N . ILE A 1 93 ? 9.668 -4.305 -23.488 1.00 98.06 93 ILE A N 1
ATOM 714 C CA . ILE A 1 93 ? 10.786 -5.189 -23.157 1.00 98.06 93 ILE A CA 1
ATOM 715 C C . ILE A 1 93 ? 10.553 -6.531 -23.853 1.00 98.06 93 ILE A C 1
ATOM 717 O O . ILE A 1 93 ? 9.592 -7.238 -23.540 1.00 98.06 93 ILE A O 1
ATOM 721 N N . HIS A 1 94 ? 11.425 -6.873 -24.797 1.00 98.38 94 HIS A N 1
ATOM 722 C CA . HIS A 1 94 ? 11.381 -8.115 -25.572 1.00 98.38 94 HIS A CA 1
ATOM 723 C C . HIS A 1 94 ? 12.329 -9.140 -24.956 1.00 98.38 94 HIS A C 1
ATOM 725 O O . HIS A 1 94 ? 13.491 -8.829 -24.690 1.00 98.38 94 HIS A O 1
ATOM 731 N N . TYR A 1 95 ? 11.850 -10.359 -24.719 1.00 98.25 95 TYR A N 1
ATOM 732 C CA . TYR A 1 95 ? 12.630 -11.419 -24.077 1.00 98.25 95 TYR A CA 1
ATOM 733 C C . TYR A 1 95 ? 12.221 -12.812 -24.560 1.00 98.25 95 TYR A C 1
ATOM 735 O O . TYR A 1 95 ? 11.155 -13.004 -25.138 1.00 98.25 95 TYR A O 1
ATOM 743 N N . GLN A 1 96 ? 13.090 -13.794 -24.322 1.00 97.50 96 GLN A N 1
ATOM 744 C CA . GLN A 1 96 ? 12.942 -15.162 -24.819 1.00 97.50 96 GLN A CA 1
ATOM 745 C C . GLN A 1 96 ? 12.647 -16.146 -23.681 1.00 97.50 96 GLN A C 1
ATOM 747 O O . GLN A 1 96 ? 13.369 -16.188 -22.685 1.00 97.50 96 GLN A O 1
ATOM 752 N N . LEU A 1 97 ? 11.616 -16.981 -23.844 1.00 97.38 97 LEU A N 1
ATOM 753 C CA . LEU A 1 97 ? 11.281 -18.068 -22.917 1.00 97.38 97 LEU A CA 1
ATOM 754 C C . LEU A 1 97 ? 11.476 -19.438 -23.577 1.00 97.38 97 LEU A C 1
ATOM 756 O O . LEU A 1 97 ? 10.597 -19.943 -24.276 1.00 97.38 97 LEU A O 1
ATOM 760 N N . ALA A 1 98 ? 12.605 -20.097 -23.293 1.00 94.56 98 ALA A N 1
ATOM 761 C CA . ALA A 1 98 ? 12.898 -21.446 -23.797 1.00 94.56 98 ALA A CA 1
ATOM 762 C C . ALA A 1 98 ? 11.835 -22.495 -23.386 1.00 94.56 98 ALA A C 1
ATOM 764 O O . ALA A 1 98 ? 11.581 -23.460 -24.118 1.00 94.56 98 ALA A O 1
ATOM 765 N N . ARG A 1 99 ? 11.193 -22.283 -22.227 1.00 94.75 99 ARG A N 1
ATOM 766 C CA . ARG A 1 99 ? 10.044 -23.030 -21.688 1.00 94.75 99 ARG A CA 1
ATOM 767 C C . ARG A 1 99 ? 9.137 -22.089 -20.890 1.00 94.75 99 ARG A C 1
ATOM 769 O O . ARG A 1 99 ? 9.632 -21.127 -20.309 1.00 94.75 99 ARG A O 1
ATOM 776 N N . LEU A 1 100 ? 7.844 -22.401 -20.803 1.00 95.69 100 LEU A N 1
ATOM 777 C CA . LEU A 1 100 ? 6.908 -21.667 -19.945 1.00 95.69 100 LEU A CA 1
ATOM 778 C C . LEU A 1 100 ? 7.165 -21.959 -18.451 1.00 95.69 100 LEU A C 1
ATOM 780 O O . LEU A 1 100 ? 7.239 -23.132 -18.070 1.00 95.69 100 LEU A O 1
ATOM 784 N N . PRO A 1 101 ? 7.262 -20.933 -17.585 1.00 94.81 101 PRO A N 1
ATOM 785 C CA . PRO A 1 101 ? 7.273 -21.101 -16.132 1.00 94.81 101 PRO A CA 1
ATOM 786 C C . PRO A 1 101 ? 5.977 -21.751 -15.617 1.00 94.81 101 PRO A C 1
ATOM 788 O O . PRO A 1 101 ? 4.884 -21.225 -15.820 1.00 94.81 101 PRO A O 1
ATOM 791 N N . ARG A 1 102 ? 6.088 -22.897 -14.924 1.00 93.25 102 ARG A N 1
ATOM 792 C CA . ARG A 1 102 ? 4.938 -23.734 -14.500 1.00 93.25 102 ARG A CA 1
ATOM 793 C C . ARG A 1 102 ? 3.886 -22.980 -13.678 1.00 93.25 102 ARG A C 1
ATOM 795 O O . ARG A 1 102 ? 2.707 -23.329 -13.750 1.00 93.25 102 ARG A O 1
ATOM 802 N N . ASN A 1 103 ? 4.324 -21.987 -12.909 1.00 92.25 103 ASN A N 1
ATOM 803 C CA . ASN A 1 103 ? 3.513 -21.240 -11.954 1.00 92.25 103 ASN A CA 1
ATOM 804 C C . ASN A 1 103 ? 3.372 -19.752 -12.331 1.00 92.25 103 ASN A C 1
ATOM 806 O O . ASN A 1 103 ? 2.975 -18.965 -11.484 1.00 92.25 103 ASN A O 1
ATOM 810 N N . GLY A 1 104 ? 3.731 -19.357 -13.560 1.00 93.62 104 GLY A N 1
ATOM 811 C CA . GLY A 1 104 ? 3.859 -17.947 -13.952 1.00 93.62 104 GLY A CA 1
ATOM 812 C C . GLY A 1 104 ? 5.168 -17.303 -13.477 1.00 93.62 104 GLY A C 1
ATOM 813 O O . GLY A 1 104 ? 6.140 -17.997 -13.154 1.00 93.62 104 GLY A O 1
ATOM 814 N N . VAL A 1 105 ? 5.206 -15.970 -13.475 1.00 94.50 105 VAL A N 1
ATOM 815 C CA . VAL A 1 105 ? 6.388 -15.163 -13.122 1.00 94.50 105 VAL A CA 1
ATOM 816 C C . VAL A 1 105 ? 6.034 -14.018 -12.170 1.00 94.50 105 VAL A C 1
ATOM 818 O O . VAL A 1 105 ? 4.893 -13.552 -12.142 1.00 94.50 105 VAL A O 1
ATOM 821 N N . TRP A 1 106 ? 7.029 -13.523 -11.433 1.00 92.50 106 TRP A N 1
ATOM 822 C CA . TRP A 1 106 ? 6.985 -12.197 -10.817 1.00 92.50 106 TRP A CA 1
ATOM 823 C C . TRP A 1 106 ? 7.804 -11.204 -11.637 1.00 92.50 106 TRP A C 1
ATOM 825 O O . TRP A 1 106 ? 8.996 -11.410 -11.860 1.00 92.50 106 TRP A O 1
ATOM 835 N N . LEU A 1 107 ? 7.170 -10.101 -12.035 1.00 95.00 107 LEU A N 1
ATOM 836 C CA . LEU A 1 107 ? 7.864 -8.853 -12.341 1.00 95.00 107 LEU A CA 1
ATOM 837 C C . LEU A 1 107 ? 8.140 -8.133 -11.018 1.00 95.00 107 LEU A C 1
ATOM 839 O O . LEU A 1 107 ? 7.258 -8.057 -10.163 1.00 95.00 107 LEU A O 1
ATOM 843 N N . SER A 1 108 ? 9.339 -7.583 -10.861 1.00 94.19 108 SER A N 1
ATOM 844 C CA . SER A 1 108 ? 9.742 -6.800 -9.692 1.00 94.19 108 SER A CA 1
ATOM 845 C C . SER A 1 108 ? 10.612 -5.610 -10.090 1.00 94.19 108 SER A C 1
ATOM 847 O O . SER A 1 108 ? 11.356 -5.687 -11.069 1.00 94.19 108 SER A O 1
ATOM 849 N N . PHE A 1 109 ? 10.495 -4.513 -9.346 1.00 95.38 109 PHE A N 1
ATOM 850 C CA . PHE A 1 109 ? 11.304 -3.304 -9.519 1.00 95.38 109 PHE A CA 1
ATOM 851 C C . PHE A 1 109 ? 11.337 -2.502 -8.218 1.00 95.38 109 PHE A C 1
ATOM 853 O O . PHE A 1 109 ? 10.313 -2.394 -7.538 1.00 95.38 109 PHE A O 1
ATOM 860 N N . LYS A 1 110 ? 12.491 -1.925 -7.877 1.00 95.00 110 LYS A N 1
ATOM 861 C CA . LYS A 1 110 ? 12.651 -1.011 -6.737 1.00 95.00 110 LYS A CA 1
ATOM 862 C C . LYS A 1 110 ? 12.430 0.421 -7.224 1.00 95.00 110 LYS A C 1
ATOM 864 O O . LYS A 1 110 ? 13.187 0.942 -8.037 1.00 95.00 110 LYS A O 1
ATOM 869 N N . LEU A 1 111 ? 11.332 1.023 -6.769 1.00 94.31 111 LEU A N 1
ATOM 870 C CA . LEU A 1 111 ? 11.008 2.434 -6.959 1.00 94.31 111 LEU A CA 1
ATOM 871 C C . LEU A 1 111 ? 11.925 3.276 -6.071 1.00 94.31 111 LEU A C 1
ATOM 873 O O . LEU A 1 111 ? 11.951 3.063 -4.855 1.00 94.31 111 LEU A O 1
ATOM 877 N N . LEU A 1 112 ? 12.611 4.243 -6.676 1.00 94.38 112 LEU A N 1
ATOM 878 C CA . LEU A 1 112 ? 13.455 5.215 -5.986 1.00 94.38 112 LEU A CA 1
ATOM 879 C C . LEU A 1 112 ? 12.685 6.510 -5.728 1.00 94.38 112 LEU A C 1
ATOM 881 O O . LEU A 1 112 ? 12.615 6.980 -4.591 1.00 94.38 112 LEU A O 1
ATOM 885 N N . HIS A 1 113 ? 12.072 7.063 -6.778 1.00 91.62 113 HIS A N 1
ATOM 886 C CA . HIS A 1 113 ? 11.347 8.333 -6.747 1.00 91.62 113 HIS A CA 1
ATOM 887 C C . HIS A 1 113 ? 10.063 8.260 -7.591 1.00 91.62 113 HIS A C 1
ATOM 889 O O . HIS A 1 113 ? 9.969 7.493 -8.544 1.00 91.62 113 HIS A O 1
ATOM 895 N N . SER A 1 114 ? 9.063 9.072 -7.252 1.00 90.31 114 SER A N 1
ATOM 896 C CA . SER A 1 114 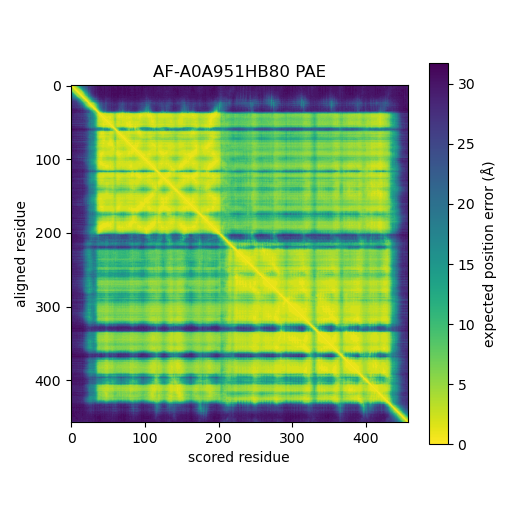? 7.814 9.246 -8.009 1.00 90.31 114 SER A CA 1
ATOM 897 C C . SER A 1 114 ? 7.222 10.617 -7.702 1.00 90.31 114 SER A C 1
ATOM 899 O O . SER A 1 114 ? 7.437 11.150 -6.608 1.00 90.31 114 SER A O 1
ATOM 901 N N . ASP A 1 115 ? 6.437 11.162 -8.632 1.00 85.69 115 ASP A N 1
ATOM 902 C CA . ASP A 1 115 ? 5.569 12.308 -8.353 1.00 85.69 115 ASP A CA 1
ATOM 903 C C . ASP A 1 115 ? 4.597 11.993 -7.202 1.00 85.69 115 ASP A C 1
ATOM 905 O O . ASP A 1 115 ? 4.106 10.863 -7.073 1.00 85.69 115 ASP A O 1
ATOM 909 N N . LYS A 1 116 ? 4.281 13.013 -6.399 1.00 77.06 116 LYS A N 1
ATOM 910 C CA . LYS A 1 116 ? 3.273 12.950 -5.334 1.00 77.06 116 LYS A CA 1
ATOM 911 C C . LYS A 1 116 ? 1.844 12.741 -5.833 1.00 77.06 116 LYS A C 1
ATOM 913 O O . LYS A 1 116 ? 0.986 12.363 -5.048 1.00 77.06 116 LYS A O 1
ATOM 918 N N . ALA A 1 117 ? 1.567 12.968 -7.117 1.00 63.03 117 ALA A N 1
ATOM 919 C CA . ALA A 1 117 ? 0.240 12.794 -7.711 1.00 63.03 117 ALA A CA 1
ATOM 920 C C . ALA A 1 117 ? -0.238 11.327 -7.823 1.00 63.03 117 ALA A C 1
ATOM 922 O O . ALA A 1 117 ? -1.3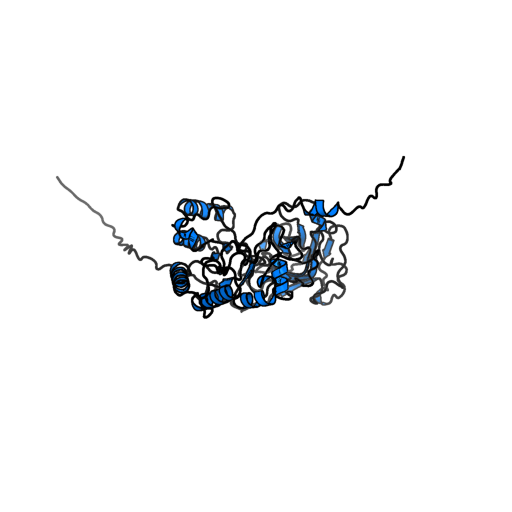54 11.100 -8.285 1.00 63.03 117 ALA A O 1
ATOM 923 N N . GLY A 1 118 ? 0.564 10.340 -7.400 1.00 71.69 118 GLY A N 1
ATOM 924 C CA . GLY A 1 118 ? 0.175 8.926 -7.402 1.00 71.69 118 GLY A CA 1
ATOM 925 C C . GLY A 1 118 ? 0.207 8.318 -8.806 1.00 71.69 118 GLY A C 1
ATOM 926 O O . GLY A 1 118 ? -0.830 7.913 -9.338 1.00 71.69 118 GLY A O 1
ATOM 927 N N . ALA A 1 119 ? 1.392 8.295 -9.425 1.00 80.88 119 ALA A N 1
ATOM 928 C CA . ALA A 1 119 ? 1.586 7.784 -10.782 1.00 80.88 119 ALA A CA 1
ATOM 929 C C . ALA A 1 119 ? 1.164 6.307 -10.903 1.00 80.88 119 ALA A C 1
ATOM 931 O O . ALA A 1 119 ? 1.236 5.547 -9.938 1.00 80.88 119 ALA A O 1
ATOM 932 N N . GLN A 1 120 ? 0.703 5.880 -12.083 1.00 85.94 120 GLN A N 1
ATOM 933 C CA . GLN A 1 120 ? 0.159 4.530 -12.268 1.00 85.94 120 GLN A CA 1
ATOM 934 C C . GLN A 1 120 ? 0.830 3.826 -13.445 1.00 85.94 120 GLN A C 1
ATOM 936 O O . GLN A 1 120 ? 0.751 4.293 -14.582 1.00 85.94 120 GLN A O 1
ATOM 941 N N . MET A 1 121 ? 1.469 2.685 -13.181 1.00 91.12 121 MET A N 1
ATOM 942 C CA . MET A 1 121 ? 2.054 1.839 -14.218 1.00 91.12 121 MET A CA 1
ATOM 943 C C . MET A 1 121 ? 1.088 0.714 -14.586 1.00 91.12 121 MET A C 1
ATOM 945 O O . MET A 1 121 ? 0.869 -0.206 -13.795 1.00 91.12 121 MET A O 1
ATOM 949 N N . ALA A 1 122 ? 0.536 0.758 -15.797 1.00 92.56 122 ALA A N 1
ATOM 950 C CA . ALA A 1 122 ? -0.107 -0.409 -16.387 1.00 92.56 122 ALA A CA 1
ATOM 951 C C . ALA A 1 122 ? 0.966 -1.348 -16.949 1.00 92.56 122 ALA A C 1
ATOM 953 O O . ALA A 1 122 ? 1.949 -0.909 -17.552 1.00 92.56 122 ALA A O 1
ATOM 954 N N . VAL A 1 123 ? 0.770 -2.648 -16.743 1.00 94.94 123 VAL A N 1
ATOM 955 C CA . VAL A 1 123 ? 1.679 -3.695 -17.207 1.00 94.94 123 VAL A CA 1
ATOM 956 C C . VAL A 1 123 ? 0.906 -4.654 -18.096 1.00 94.94 123 VAL A C 1
ATOM 958 O O . VAL A 1 123 ? -0.096 -5.232 -17.671 1.00 94.94 123 VAL A O 1
ATOM 961 N N . PHE A 1 124 ? 1.394 -4.858 -19.316 1.00 96.75 124 PHE A N 1
ATOM 962 C CA . PHE A 1 124 ? 0.833 -5.803 -20.275 1.00 96.75 124 PHE A CA 1
ATOM 963 C C . PHE A 1 124 ? 1.866 -6.871 -20.628 1.00 96.75 124 PHE A C 1
ATOM 965 O O . PHE A 1 124 ? 3.013 -6.551 -20.936 1.00 96.75 124 PHE A O 1
ATOM 972 N N . SER A 1 125 ? 1.446 -8.131 -20.654 1.00 97.56 125 SER A N 1
ATOM 973 C CA . SER A 1 125 ? 2.231 -9.243 -21.184 1.00 97.56 125 SER A CA 1
ATOM 974 C C . SER A 1 125 ? 1.555 -9.754 -22.453 1.00 97.56 125 SER A C 1
ATOM 976 O O . SER A 1 125 ? 0.356 -10.026 -22.458 1.00 97.56 125 SER A O 1
ATOM 978 N N . ASN A 1 126 ? 2.299 -9.786 -23.561 1.00 96.75 126 ASN A N 1
ATOM 979 C CA . ASN A 1 126 ? 1.825 -10.240 -24.873 1.00 96.75 126 ASN A CA 1
ATOM 980 C C . ASN A 1 126 ? 0.480 -9.608 -25.300 1.00 96.75 126 ASN A C 1
ATOM 982 O O . ASN A 1 126 ? -0.413 -10.274 -25.818 1.00 96.75 126 ASN A O 1
ATOM 986 N N . ARG A 1 127 ? 0.371 -8.281 -25.110 1.00 93.19 127 ARG A N 1
ATOM 987 C CA . ARG A 1 127 ? -0.804 -7.407 -25.359 1.00 93.19 127 ARG A CA 1
ATOM 988 C C . ARG A 1 127 ? -1.960 -7.517 -24.353 1.00 93.19 127 ARG A C 1
ATOM 990 O O . ARG A 1 127 ? -2.834 -6.657 -24.382 1.00 93.19 127 ARG A O 1
ATOM 997 N N . LEU A 1 128 ? -1.969 -8.501 -23.456 1.00 94.31 128 LEU A N 1
ATOM 998 C CA . LEU A 1 128 ? -2.985 -8.637 -22.408 1.00 94.31 128 LEU A CA 1
ATOM 999 C C . LEU A 1 128 ? -2.536 -7.929 -21.126 1.00 94.31 128 LEU A C 1
ATOM 1001 O O . LEU A 1 128 ? -1.372 -8.011 -20.741 1.00 94.31 128 LEU A O 1
ATOM 1005 N N . MET A 1 129 ? -3.447 -7.219 -20.459 1.00 90.88 129 MET A N 1
ATOM 1006 C CA . MET A 1 129 ? -3.131 -6.506 -19.218 1.00 90.88 129 MET A CA 1
ATOM 1007 C C . MET A 1 129 ? -2.923 -7.506 -18.074 1.00 90.88 129 MET A C 1
ATOM 1009 O O . MET A 1 129 ? -3.823 -8.277 -17.753 1.00 90.88 129 MET A O 1
ATOM 1013 N N . ALA A 1 130 ? -1.739 -7.481 -17.463 1.00 90.31 130 ALA A N 1
ATOM 1014 C CA . ALA A 1 130 ? -1.392 -8.304 -16.307 1.00 90.31 130 ALA A CA 1
ATOM 1015 C C . ALA A 1 130 ? -1.690 -7.589 -14.978 1.00 90.31 130 ALA A C 1
ATOM 1017 O O . ALA A 1 130 ? -2.008 -8.242 -13.990 1.00 90.31 130 ALA A O 1
ATOM 1018 N N . GLY A 1 131 ? -1.626 -6.253 -14.944 1.00 86.44 131 GLY A N 1
ATOM 1019 C CA . GLY A 1 131 ? -1.989 -5.484 -13.754 1.00 86.44 131 GLY A CA 1
ATOM 1020 C C . GLY A 1 131 ? -1.833 -3.973 -13.900 1.00 86.44 131 GLY A C 1
ATOM 1021 O O . GLY A 1 131 ? -1.328 -3.470 -14.905 1.00 86.44 131 GLY A O 1
ATOM 1022 N N . LEU A 1 132 ? -2.271 -3.260 -12.862 1.00 85.25 132 LEU A N 1
ATOM 1023 C CA . LEU A 1 132 ? -2.093 -1.822 -12.666 1.00 85.25 132 LEU A CA 1
ATOM 1024 C C . LEU A 1 132 ? -1.419 -1.613 -11.308 1.00 85.25 132 LEU A C 1
ATOM 1026 O O . LEU A 1 132 ? -1.901 -2.134 -10.303 1.00 85.25 132 LEU A O 1
ATOM 1030 N N . ILE A 1 133 ? -0.315 -0.871 -11.277 1.00 85.06 133 ILE A N 1
ATOM 1031 C CA . ILE A 1 133 ? 0.482 -0.638 -10.070 1.00 85.06 133 ILE A CA 1
ATOM 1032 C C . ILE A 1 133 ? 0.445 0.854 -9.746 1.00 85.06 133 ILE A C 1
ATOM 1034 O O . ILE A 1 133 ? 0.840 1.676 -10.571 1.00 85.06 133 ILE A O 1
ATOM 1038 N N . GLN A 1 134 ? -0.024 1.203 -8.548 1.00 81.38 134 GLN A N 1
ATOM 1039 C CA . GLN A 1 134 ? 0.008 2.577 -8.046 1.00 81.38 134 GLN A CA 1
ATOM 1040 C C . GLN A 1 134 ? 1.354 2.854 -7.372 1.00 81.38 134 GLN A C 1
ATOM 1042 O O . GLN A 1 134 ? 1.775 2.114 -6.482 1.00 81.38 134 GLN A O 1
ATOM 1047 N N . LEU A 1 135 ? 2.016 3.923 -7.802 1.00 83.75 135 LEU A N 1
ATOM 1048 C CA . LEU A 1 135 ? 3.333 4.349 -7.349 1.00 83.75 135 LEU A CA 1
ATOM 1049 C C . LEU A 1 135 ? 3.175 5.586 -6.472 1.00 83.75 135 LEU A C 1
ATOM 1051 O O . LEU A 1 135 ? 2.593 6.591 -6.880 1.00 83.75 135 LEU A O 1
ATOM 1055 N N . TRP A 1 136 ? 3.654 5.482 -5.238 1.00 81.50 136 TRP A N 1
ATOM 1056 C CA . TRP A 1 136 ? 3.640 6.571 -4.265 1.00 81.50 136 TRP A CA 1
ATOM 1057 C C . TRP A 1 136 ? 5.019 7.233 -4.233 1.00 81.50 136 TRP A C 1
ATOM 1059 O O . TRP A 1 136 ? 6.022 6.595 -4.543 1.00 81.50 136 TRP A O 1
ATOM 1069 N N . GLY A 1 137 ? 5.093 8.512 -3.877 1.00 84.44 137 GLY A N 1
ATOM 1070 C CA . GLY A 1 137 ? 6.357 9.242 -3.851 1.00 84.44 137 GLY A CA 1
ATOM 1071 C C . GLY A 1 137 ? 6.202 10.673 -3.361 1.00 84.44 137 GLY A C 1
ATOM 1072 O O . GLY A 1 137 ? 5.093 11.169 -3.184 1.00 84.44 137 GLY A O 1
ATOM 1073 N N . THR A 1 138 ? 7.329 11.332 -3.114 1.00 85.50 138 THR A N 1
ATOM 1074 C CA . THR A 1 138 ? 7.387 12.694 -2.561 1.00 85.50 138 THR A CA 1
ATOM 1075 C C . THR A 1 138 ? 7.797 13.754 -3.588 1.00 85.50 138 THR A C 1
ATOM 1077 O O . THR A 1 138 ? 7.945 14.926 -3.235 1.00 85.50 138 THR A O 1
ATOM 1080 N N . GLY A 1 139 ? 7.949 13.380 -4.863 1.00 84.75 139 GLY A N 1
ATOM 1081 C CA . GLY A 1 139 ? 8.337 14.278 -5.948 1.00 84.75 139 GLY A CA 1
ATOM 1082 C C . GLY A 1 139 ? 7.375 15.459 -6.082 1.00 84.75 139 GLY A C 1
ATOM 1083 O O . GLY A 1 139 ? 6.161 15.282 -6.168 1.00 84.75 139 GLY A O 1
ATOM 1084 N N . GLY A 1 140 ? 7.919 16.677 -6.066 1.00 78.56 140 GLY A N 1
ATOM 1085 C CA . GLY A 1 140 ? 7.126 17.909 -6.044 1.00 78.56 140 GLY A CA 1
ATOM 1086 C C . GLY A 1 140 ? 6.606 18.320 -4.658 1.00 78.56 140 GLY A C 1
ATOM 1087 O O . GLY A 1 140 ? 5.771 19.222 -4.584 1.00 78.56 140 GLY A O 1
ATOM 1088 N N . THR A 1 141 ? 7.060 17.687 -3.570 1.00 77.88 141 THR A N 1
ATOM 1089 C CA . THR A 1 141 ? 6.955 18.218 -2.194 1.00 77.88 141 THR A CA 1
ATOM 1090 C C . THR A 1 141 ? 8.313 18.708 -1.688 1.00 77.88 141 THR A C 1
ATOM 1092 O O . THR A 1 141 ? 9.355 18.300 -2.193 1.00 77.88 141 THR A O 1
ATOM 1095 N N . ASN A 1 142 ? 8.297 19.495 -0.615 1.00 80.69 142 ASN A N 1
ATOM 1096 C CA . ASN A 1 142 ? 9.455 19.810 0.222 1.00 80.69 142 ASN A CA 1
ATOM 1097 C C . ASN A 1 142 ? 9.735 18.737 1.310 1.00 80.69 142 ASN A C 1
ATOM 1099 O O . ASN A 1 142 ? 10.320 19.049 2.346 1.00 80.69 142 ASN A O 1
ATOM 1103 N N . SER A 1 143 ? 9.293 17.482 1.134 1.00 82.00 143 SER A N 1
ATOM 1104 C CA . SER A 1 143 ? 9.571 16.404 2.097 1.00 82.00 143 SER A CA 1
ATOM 1105 C C . SER A 1 143 ? 11.029 15.945 2.019 1.00 82.00 143 SER A C 1
ATOM 1107 O O . SER A 1 143 ? 11.444 15.361 1.020 1.00 82.00 143 SER A O 1
ATOM 1109 N N . SER A 1 144 ? 11.771 16.106 3.117 1.00 86.31 144 SER A N 1
ATOM 1110 C CA . SER A 1 144 ? 13.094 15.495 3.326 1.00 86.31 144 SER A CA 1
ATOM 1111 C C . SER A 1 144 ? 13.042 13.985 3.591 1.00 86.31 144 SER A C 1
ATOM 1113 O O . SER A 1 144 ? 14.081 13.341 3.690 1.00 86.31 144 SER A O 1
ATOM 1115 N N . TYR A 1 145 ? 11.845 13.418 3.744 1.00 88.56 145 TYR A N 1
ATOM 1116 C CA . TYR A 1 145 ? 11.636 11.996 3.987 1.00 88.56 145 TYR A CA 1
ATOM 1117 C C . TYR A 1 145 ? 11.330 11.289 2.671 1.00 88.56 145 TYR A C 1
ATOM 1119 O O . TYR A 1 145 ? 10.407 11.682 1.948 1.00 88.56 145 TYR A O 1
ATOM 1127 N N . HIS A 1 146 ? 12.108 10.253 2.371 1.00 85.69 146 HIS A N 1
ATOM 1128 C CA . HIS A 1 146 ? 12.001 9.485 1.136 1.00 85.69 146 HIS A CA 1
ATOM 1129 C C . HIS A 1 146 ? 11.024 8.316 1.266 1.00 85.69 146 HIS A C 1
ATOM 1131 O O . HIS A 1 146 ? 10.862 7.721 2.333 1.00 85.69 146 HIS A O 1
ATOM 1137 N N . TRP A 1 147 ? 10.414 7.977 0.134 1.00 88.56 147 TRP A N 1
ATOM 1138 C CA . TRP A 1 147 ? 9.640 6.763 -0.064 1.00 88.56 147 TRP A CA 1
ATOM 1139 C C . TRP A 1 147 ? 10.311 5.932 -1.155 1.00 88.56 147 TRP A C 1
ATOM 1141 O O . TRP A 1 147 ? 10.322 6.349 -2.313 1.00 88.56 147 TRP A O 1
ATOM 1151 N N . GLN A 1 148 ? 10.839 4.765 -0.795 1.00 90.69 148 GLN A N 1
ATOM 1152 C CA . GLN A 1 148 ? 11.350 3.778 -1.746 1.00 90.69 148 GLN A CA 1
ATOM 1153 C C . GLN A 1 148 ? 10.600 2.461 -1.567 1.00 90.69 148 GLN A C 1
ATOM 1155 O O . GLN A 1 148 ? 10.326 2.057 -0.434 1.00 90.69 148 GLN A O 1
ATOM 1160 N N . LYS A 1 149 ? 10.299 1.746 -2.659 1.00 89.25 149 LYS A N 1
ATOM 1161 C CA . LYS A 1 149 ? 9.612 0.448 -2.566 1.00 89.25 149 LYS A CA 1
ATOM 1162 C C . LYS A 1 149 ? 9.929 -0.534 -3.690 1.00 89.25 149 LYS A C 1
ATOM 1164 O O . LYS A 1 149 ? 9.695 -0.220 -4.850 1.00 89.25 149 LYS A O 1
ATOM 1169 N N . THR A 1 150 ? 10.324 -1.765 -3.353 1.00 91.12 150 THR A N 1
ATOM 1170 C CA . THR A 1 150 ? 10.193 -2.912 -4.261 1.00 91.12 150 THR A CA 1
ATOM 1171 C C . THR A 1 150 ? 8.716 -3.231 -4.459 1.00 91.12 150 THR A C 1
ATOM 1173 O O . THR A 1 150 ? 8.018 -3.691 -3.546 1.00 91.12 150 THR A O 1
ATOM 1176 N N . TYR A 1 151 ? 8.238 -2.973 -5.669 1.00 89.00 151 TYR A N 1
ATOM 1177 C CA . TYR A 1 151 ? 6.949 -3.431 -6.158 1.00 89.00 151 TYR A CA 1
ATOM 1178 C C . TYR A 1 151 ? 7.106 -4.804 -6.802 1.00 89.00 151 TYR A C 1
ATOM 1180 O O . TYR A 1 151 ? 8.158 -5.153 -7.340 1.00 89.00 151 TYR A O 1
ATOM 1188 N N . GLN A 1 152 ? 6.032 -5.585 -6.749 1.00 88.62 152 GLN A N 1
ATOM 1189 C CA . GLN A 1 152 ? 5.942 -6.911 -7.345 1.00 88.62 152 GLN A CA 1
ATOM 1190 C C . GLN A 1 152 ? 4.603 -7.040 -8.069 1.00 88.62 152 GLN A C 1
ATOM 1192 O O . GLN A 1 152 ? 3.597 -6.493 -7.616 1.00 88.62 152 GLN A O 1
ATOM 1197 N N . LEU A 1 153 ? 4.590 -7.760 -9.186 1.00 89.06 153 LEU A N 1
ATOM 1198 C CA . LEU A 1 153 ? 3.384 -8.105 -9.927 1.00 89.06 153 LEU A CA 1
ATOM 1199 C C . LEU A 1 153 ? 3.461 -9.559 -10.382 1.00 89.06 153 LEU A C 1
ATOM 1201 O O . LEU A 1 153 ? 4.425 -9.972 -11.027 1.00 89.06 153 LEU A O 1
ATOM 1205 N N . TYR A 1 154 ? 2.415 -10.321 -10.076 1.00 90.62 154 TYR A N 1
ATOM 1206 C CA . TYR A 1 154 ? 2.216 -11.652 -10.631 1.00 90.62 154 TYR A CA 1
ATOM 1207 C C . TYR A 1 154 ? 1.727 -11.571 -12.078 1.00 90.62 154 TYR A C 1
ATOM 1209 O O . TYR A 1 154 ? 0.738 -10.905 -12.367 1.00 90.62 154 TYR A O 1
ATOM 1217 N N . ILE A 1 155 ? 2.412 -12.276 -12.977 1.00 91.94 155 ILE A N 1
ATOM 1218 C CA . ILE A 1 155 ? 1.979 -12.479 -14.359 1.00 91.94 155 ILE A CA 1
ATOM 1219 C C . ILE A 1 155 ? 1.728 -13.988 -14.530 1.00 91.94 155 ILE A C 1
ATOM 1221 O O . ILE A 1 155 ? 2.689 -14.770 -14.513 1.00 91.94 155 ILE A O 1
ATOM 1225 N N . PRO A 1 156 ? 0.462 -14.430 -14.657 1.00 91.75 156 PRO A N 1
ATOM 1226 C CA . PRO A 1 156 ? 0.146 -15.841 -14.838 1.00 91.75 156 PRO A CA 1
ATOM 1227 C C . PRO A 1 156 ? 0.690 -16.377 -16.167 1.00 91.75 156 PRO A C 1
ATOM 1229 O O . PRO A 1 156 ? 0.805 -15.651 -17.157 1.00 91.75 156 PRO A O 1
ATOM 1232 N N . LYS A 1 157 ? 1.026 -17.673 -16.192 1.00 94.00 157 LYS A N 1
ATOM 1233 C CA . LYS A 1 157 ? 1.629 -18.348 -17.361 1.00 94.00 157 LYS A CA 1
ATOM 1234 C C . LYS A 1 157 ? 0.747 -18.283 -18.611 1.00 94.00 157 LYS A C 1
ATOM 1236 O O . LYS A 1 157 ? 1.267 -18.370 -19.713 1.00 94.00 157 LYS A O 1
ATOM 1241 N N . GLU A 1 158 ? -0.560 -18.118 -18.435 1.00 94.62 158 GLU A N 1
ATOM 1242 C CA . GLU A 1 158 ? -1.569 -17.961 -19.482 1.00 94.62 158 GLU A CA 1
ATOM 1243 C C . GLU A 1 158 ? -1.384 -16.674 -20.308 1.00 94.62 158 GLU A C 1
ATOM 1245 O O . GLU A 1 158 ? -1.899 -16.594 -21.420 1.00 94.62 158 GLU A O 1
ATOM 1250 N N . LEU A 1 159 ? -0.634 -15.686 -19.798 1.00 95.88 159 LEU A N 1
ATOM 1251 C CA . LEU A 1 159 ? -0.251 -14.479 -20.544 1.00 95.88 159 LEU A CA 1
ATOM 1252 C C . LEU A 1 159 ? 1.131 -14.606 -21.213 1.00 95.88 159 LEU A C 1
ATOM 1254 O O . LEU A 1 159 ? 1.539 -13.707 -21.945 1.00 95.88 159 LEU A O 1
ATOM 1258 N N . LEU A 1 160 ? 1.858 -15.701 -20.970 1.00 97.19 160 LEU A N 1
ATOM 1259 C CA . LEU A 1 160 ? 3.205 -15.962 -21.484 1.00 97.19 160 LEU A CA 1
ATOM 1260 C C . LEU A 1 160 ? 3.159 -16.940 -22.667 1.00 97.19 160 LEU A C 1
ATOM 1262 O O . LEU A 1 160 ? 2.294 -17.812 -22.743 1.00 97.19 160 LEU A O 1
ATOM 1266 N N . VAL A 1 161 ? 4.144 -16.855 -23.560 1.00 97.75 161 VAL A N 1
ATOM 1267 C CA . VAL A 1 161 ? 4.344 -17.820 -24.657 1.00 97.75 161 VAL A CA 1
ATOM 1268 C C . VAL A 1 161 ? 5.741 -18.444 -24.599 1.00 97.75 161 VAL A C 1
ATOM 1270 O O . VAL A 1 161 ? 6.620 -17.977 -23.877 1.00 97.75 161 VAL A O 1
ATOM 1273 N N . ARG A 1 162 ? 5.967 -19.534 -25.338 1.00 97.56 162 ARG A N 1
ATOM 1274 C CA . ARG A 1 162 ? 7.316 -20.079 -25.554 1.00 97.56 162 ARG A CA 1
ATOM 1275 C C . ARG A 1 162 ? 7.964 -19.338 -26.727 1.00 97.56 162 ARG A C 1
ATOM 1277 O O . ARG A 1 162 ? 7.319 -19.183 -27.757 1.00 97.56 162 ARG A O 1
ATOM 1284 N N . GLY A 1 163 ? 9.228 -18.948 -26.583 1.00 97.56 163 GLY A N 1
ATOM 1285 C CA . GLY A 1 163 ? 9.924 -18.068 -27.526 1.00 97.56 163 GLY A CA 1
ATOM 1286 C C . GLY A 1 163 ? 9.727 -16.590 -27.176 1.00 97.56 163 GLY A C 1
ATOM 1287 O O . GLY A 1 163 ? 9.780 -16.222 -25.998 1.00 97.56 163 GLY A O 1
ATOM 1288 N N . ASP A 1 164 ? 9.508 -15.770 -28.198 1.00 98.06 164 ASP A N 1
ATOM 1289 C CA . ASP A 1 164 ? 9.364 -14.314 -28.152 1.00 98.06 164 ASP A CA 1
ATOM 1290 C C . ASP A 1 164 ? 8.211 -13.855 -27.247 1.00 98.06 164 ASP A C 1
ATOM 1292 O O . ASP A 1 164 ? 7.044 -14.145 -27.505 1.00 98.06 164 ASP A O 1
ATOM 1296 N N . ASN A 1 165 ? 8.529 -13.091 -26.202 1.00 98.56 165 ASN A N 1
ATOM 1297 C CA . ASN A 1 165 ? 7.562 -12.442 -25.319 1.00 98.56 165 ASN A CA 1
ATOM 1298 C C . ASN A 1 165 ? 7.803 -10.931 -25.273 1.00 98.56 165 ASN A C 1
ATOM 1300 O O . ASN A 1 165 ? 8.949 -10.477 -25.267 1.00 98.56 165 ASN A O 1
ATOM 1304 N N . VAL A 1 166 ? 6.721 -10.159 -25.143 1.00 98.44 166 VAL A N 1
ATOM 1305 C CA . VAL A 1 166 ? 6.772 -8.704 -24.942 1.00 98.44 166 VAL A CA 1
ATOM 1306 C C . VAL A 1 166 ? 6.111 -8.333 -23.619 1.00 98.44 166 VAL A C 1
ATOM 1308 O O . VAL A 1 166 ? 4.939 -8.640 -23.386 1.00 98.44 166 VAL A O 1
ATOM 1311 N N . LEU A 1 167 ? 6.855 -7.631 -22.766 1.00 98.25 167 LEU A N 1
ATOM 1312 C CA . LEU A 1 167 ? 6.352 -6.959 -21.571 1.00 98.25 167 LEU A CA 1
ATOM 1313 C C . LEU A 1 167 ? 6.297 -5.449 -21.847 1.00 98.25 167 LEU A C 1
ATOM 1315 O O . LEU A 1 167 ? 7.334 -4.812 -22.015 1.00 98.25 167 LEU A O 1
ATOM 1319 N N . ARG A 1 168 ? 5.096 -4.869 -21.902 1.00 97.94 168 ARG A N 1
ATOM 1320 C CA . ARG A 1 168 ? 4.885 -3.421 -22.055 1.00 97.94 168 ARG A CA 1
ATOM 1321 C C . ARG A 1 1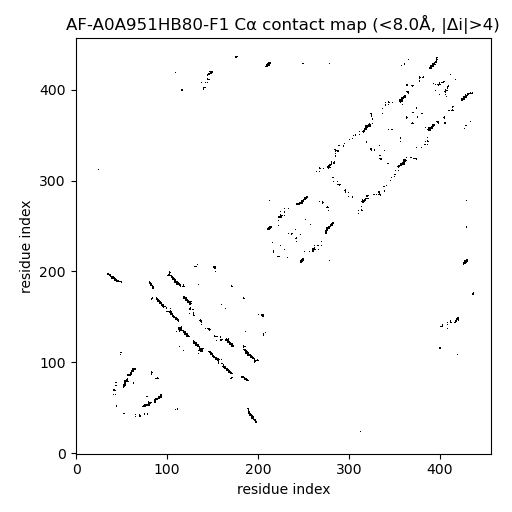68 ? 4.585 -2.808 -20.695 1.00 97.94 168 ARG A C 1
ATOM 1323 O O . ARG A 1 168 ? 3.602 -3.178 -20.055 1.00 97.94 168 ARG A O 1
ATOM 1330 N N . LEU A 1 169 ? 5.420 -1.859 -20.292 1.00 97.25 169 LEU A N 1
ATOM 1331 C CA . LEU A 1 169 ? 5.202 -0.966 -19.158 1.00 97.25 169 LEU A CA 1
ATOM 1332 C C . LEU A 1 169 ? 4.667 0.364 -19.695 1.00 97.25 169 LEU A C 1
ATOM 1334 O O . LEU A 1 169 ? 5.189 0.872 -20.690 1.00 97.25 169 LEU A O 1
ATOM 1338 N N . GLU A 1 170 ? 3.639 0.927 -19.064 1.00 95.38 170 GLU A N 1
ATOM 1339 C CA . GLU A 1 170 ? 2.963 2.134 -19.552 1.00 95.38 170 GLU A CA 1
ATOM 1340 C C . GLU A 1 170 ? 2.585 3.093 -18.420 1.00 95.38 170 GLU A C 1
ATOM 1342 O O . GLU A 1 170 ? 1.950 2.700 -17.441 1.00 95.38 170 GLU A O 1
ATOM 1347 N N . ALA A 1 171 ? 2.957 4.364 -18.574 1.00 92.88 171 ALA A N 1
ATOM 1348 C CA . ALA A 1 171 ? 2.593 5.450 -17.674 1.00 92.88 171 ALA A CA 1
ATOM 1349 C C . ALA A 1 171 ? 1.150 5.892 -17.947 1.00 92.88 171 ALA A C 1
ATOM 1351 O O . ALA A 1 171 ? 0.863 6.660 -18.867 1.00 92.88 171 ALA A O 1
ATOM 1352 N N . THR A 1 172 ? 0.238 5.380 -17.129 1.00 86.94 172 THR A N 1
ATOM 1353 C CA . THR A 1 172 ? -1.196 5.658 -17.201 1.00 86.94 172 THR A CA 1
ATOM 1354 C C . THR A 1 172 ? -1.606 6.774 -16.249 1.00 86.94 172 THR A C 1
ATOM 1356 O O . THR A 1 172 ? -1.055 6.935 -15.159 1.00 86.94 172 THR A O 1
ATOM 1359 N N . ARG A 1 173 ? -2.600 7.558 -16.672 1.00 76.25 173 ARG A N 1
ATOM 1360 C CA . ARG A 1 173 ? -3.220 8.583 -15.832 1.00 76.25 173 ARG A CA 1
ATOM 1361 C C . ARG A 1 173 ? -4.151 7.950 -14.792 1.00 76.25 173 ARG A C 1
ATOM 1363 O O . ARG A 1 173 ? -4.886 7.028 -15.153 1.00 76.25 173 ARG A O 1
ATOM 1370 N N . PRO A 1 174 ? -4.203 8.479 -13.555 1.00 70.62 174 PRO A N 1
ATOM 1371 C CA . PRO A 1 174 ? -5.263 8.158 -12.608 1.00 70.62 174 PRO A CA 1
ATOM 1372 C C . PRO A 1 174 ? -6.663 8.361 -13.199 1.00 70.62 174 PRO A C 1
ATOM 1374 O O . PRO A 1 174 ? -6.895 9.240 -14.035 1.00 70.62 174 PRO A O 1
ATOM 1377 N N . ALA A 1 175 ? -7.629 7.574 -12.723 1.00 66.00 175 ALA A N 1
ATOM 1378 C CA . ALA A 1 175 ? -9.028 7.772 -13.079 1.00 66.00 175 ALA A CA 1
ATOM 1379 C C . ALA A 1 175 ? -9.472 9.215 -12.763 1.00 66.00 175 ALA A C 1
ATOM 1381 O O . ALA A 1 175 ? -9.179 9.753 -11.696 1.00 66.00 175 ALA A O 1
ATOM 1382 N N . TRP A 1 176 ? -10.201 9.825 -13.700 1.00 64.94 176 TRP A N 1
ATOM 1383 C CA . TRP A 1 176 ? -10.704 11.205 -13.624 1.00 64.94 176 TRP A CA 1
ATOM 1384 C C . TRP A 1 176 ? -9.643 12.332 -13.647 1.00 64.94 176 TRP A C 1
ATOM 1386 O O . TRP A 1 176 ? -10.000 13.473 -13.348 1.00 64.94 176 TRP A O 1
ATOM 1396 N N . SER A 1 177 ? -8.389 12.073 -14.055 1.00 70.81 177 SER A N 1
ATOM 1397 C CA . SER A 1 177 ? -7.437 13.140 -14.422 1.00 70.81 177 SER A CA 1
ATOM 1398 C C . SER A 1 177 ? -7.395 13.416 -15.936 1.00 70.81 177 SER A C 1
ATOM 1400 O O . SER A 1 177 ? -7.659 12.544 -16.771 1.00 70.81 177 SER A O 1
ATOM 1402 N N . ASP A 1 178 ? -7.075 14.660 -16.298 1.00 77.62 178 ASP A N 1
ATOM 1403 C CA . ASP A 1 178 ? -6.936 15.116 -17.684 1.00 77.62 178 ASP A CA 1
ATOM 1404 C C . ASP A 1 178 ? -5.489 14.998 -18.208 1.00 77.62 178 ASP A C 1
ATOM 1406 O O . ASP A 1 178 ? -4.562 14.628 -17.487 1.00 77.62 178 ASP A O 1
ATOM 1410 N N . ALA A 1 179 ? -5.279 15.321 -19.488 1.00 82.75 179 ALA A N 1
ATOM 1411 C CA . ALA A 1 179 ? -3.974 15.211 -20.140 1.00 82.75 179 ALA A CA 1
ATOM 1412 C C . ALA A 1 179 ? -2.869 16.105 -19.533 1.00 82.75 179 ALA A C 1
ATOM 1414 O O . ALA A 1 179 ? -1.691 15.790 -19.710 1.00 82.75 179 ALA A O 1
ATOM 1415 N N . ALA A 1 180 ? -3.199 17.173 -18.796 1.00 81.69 180 ALA A N 1
ATOM 1416 C CA . ALA A 1 180 ? -2.199 18.003 -18.123 1.00 81.69 180 ALA A CA 1
ATOM 1417 C C . ALA A 1 180 ? -1.550 17.276 -16.931 1.00 81.69 180 ALA A C 1
ATOM 1419 O O . ALA A 1 180 ? -0.418 17.602 -16.565 1.00 81.69 180 ALA A O 1
ATOM 1420 N N . SER A 1 181 ? -2.191 16.235 -16.376 1.00 79.12 181 SER A N 1
ATOM 1421 C CA . SER A 1 181 ? -1.573 15.408 -15.330 1.00 79.12 181 SER A CA 1
ATOM 1422 C C . SER A 1 181 ? -0.391 14.572 -15.839 1.00 79.12 181 SER A C 1
ATOM 1424 O O . SER A 1 181 ? 0.390 14.093 -15.017 1.00 79.12 181 SER A O 1
ATOM 1426 N N . ASN A 1 182 ? -0.209 14.417 -17.161 1.00 85.94 182 ASN A N 1
ATOM 1427 C CA . ASN A 1 182 ? 0.907 13.660 -17.742 1.00 85.94 182 ASN A CA 1
ATOM 1428 C C . ASN A 1 182 ? 2.277 14.162 -17.239 1.00 85.94 182 ASN A C 1
ATOM 1430 O O . ASN A 1 182 ? 3.142 13.352 -16.916 1.00 85.94 182 ASN A O 1
ATOM 1434 N N . ALA A 1 183 ? 2.456 15.482 -17.105 1.00 85.00 183 ALA A N 1
ATOM 1435 C CA . ALA A 1 183 ? 3.715 16.090 -16.657 1.00 85.00 183 ALA A CA 1
ATOM 1436 C C . ALA A 1 183 ? 4.093 15.748 -15.198 1.00 85.00 183 ALA A C 1
ATOM 1438 O O . ALA A 1 183 ? 5.274 15.807 -14.841 1.00 85.00 183 ALA A O 1
ATOM 1439 N N . SER A 1 184 ? 3.095 15.357 -14.394 1.00 81.88 184 SER A N 1
ATOM 1440 C CA . SER A 1 184 ? 3.207 14.835 -13.021 1.00 81.88 184 SER A CA 1
ATOM 1441 C C . SER A 1 184 ? 2.877 13.336 -12.931 1.00 81.88 184 SER A C 1
ATOM 1443 O O . SER A 1 184 ? 2.558 12.818 -11.869 1.00 81.88 184 SER A O 1
ATOM 1445 N N . THR A 1 185 ? 2.953 12.608 -14.049 1.00 87.19 185 THR A N 1
ATOM 1446 C CA . THR A 1 185 ? 2.836 11.142 -14.086 1.00 87.19 185 THR A CA 1
ATOM 1447 C C . THR A 1 185 ? 4.200 10.574 -14.477 1.00 87.19 185 THR A C 1
ATOM 1449 O O . THR A 1 185 ? 4.448 10.269 -15.646 1.00 87.19 185 THR A O 1
ATOM 1452 N N . TRP A 1 186 ? 5.116 10.518 -13.506 1.00 92.31 186 TRP A N 1
ATOM 1453 C CA . TRP A 1 186 ? 6.500 10.071 -13.692 1.00 92.31 186 TRP A CA 1
ATOM 1454 C C . TRP A 1 186 ? 7.059 9.366 -12.452 1.00 92.31 186 TRP A C 1
ATOM 1456 O O . TRP A 1 186 ? 6.588 9.601 -11.336 1.00 92.31 186 TRP A O 1
ATOM 1466 N N . TRP A 1 187 ? 8.076 8.529 -12.663 1.00 94.75 187 TRP A N 1
ATOM 1467 C CA . TRP A 1 187 ? 8.817 7.833 -11.609 1.00 94.75 187 TRP A CA 1
ATOM 1468 C C . TRP A 1 187 ? 10.223 7.413 -12.054 1.00 94.75 187 TRP A C 1
ATOM 1470 O O . TRP A 1 187 ? 10.512 7.411 -13.249 1.00 94.75 187 TRP A O 1
ATOM 1480 N N . GLU A 1 188 ? 11.059 7.005 -11.094 1.00 96.38 188 GLU A N 1
ATOM 1481 C CA . GLU A 1 188 ? 12.426 6.497 -11.285 1.00 96.38 188 GLU A CA 1
ATOM 1482 C C . GLU A 1 188 ? 12.626 5.165 -10.538 1.00 96.38 188 GLU A C 1
ATOM 1484 O O . GLU A 1 188 ? 12.135 4.991 -9.417 1.00 96.38 188 GLU A O 1
ATOM 1489 N N . TRP A 1 189 ? 13.326 4.217 -11.166 1.00 96.94 189 TRP A N 1
ATOM 1490 C CA . TRP A 1 189 ? 13.612 2.869 -10.661 1.00 96.94 189 TRP A CA 1
ATOM 1491 C C . TRP A 1 189 ? 15.118 2.560 -10.624 1.00 96.94 189 TRP A C 1
ATOM 1493 O O . TRP A 1 189 ? 15.904 3.183 -11.334 1.00 96.94 189 TRP A O 1
ATOM 1503 N N . ASP A 1 190 ? 15.473 1.567 -9.811 1.00 97.31 190 ASP A N 1
ATOM 1504 C CA . ASP A 1 190 ? 16.811 0.966 -9.659 1.00 97.31 190 ASP A CA 1
ATOM 1505 C C . ASP A 1 190 ? 17.010 -0.161 -10.697 1.00 97.31 190 ASP A C 1
ATOM 1507 O O . ASP A 1 190 ? 17.776 -0.034 -11.649 1.00 97.31 190 ASP A O 1
ATOM 1511 N N . TYR A 1 191 ? 16.171 -1.201 -10.637 1.00 97.31 191 TYR A N 1
ATOM 1512 C CA . TYR A 1 191 ? 16.124 -2.288 -11.627 1.00 97.31 191 TYR A CA 1
ATOM 1513 C C . TYR A 1 191 ? 14.713 -2.610 -12.112 1.00 97.31 191 TYR A C 1
ATOM 1515 O O . TYR A 1 191 ? 13.717 -2.347 -11.438 1.00 97.31 191 TYR A O 1
ATOM 1523 N N . LEU A 1 192 ? 14.656 -3.342 -13.228 1.00 97.75 192 LEU A N 1
ATOM 1524 C CA . LEU A 1 192 ? 13.541 -4.204 -13.620 1.00 97.75 192 LEU A CA 1
ATOM 1525 C C . LEU A 1 192 ? 14.015 -5.668 -13.625 1.00 97.75 192 LEU A C 1
ATOM 1527 O O . LEU A 1 192 ? 14.998 -5.995 -14.288 1.00 97.75 192 LEU A O 1
ATOM 1531 N N . LYS A 1 193 ? 13.319 -6.572 -12.930 1.00 97.75 193 LYS A N 1
ATOM 1532 C CA . LYS A 1 193 ? 13.683 -7.999 -12.831 1.00 97.75 193 LYS A CA 1
ATOM 1533 C C . LYS A 1 193 ? 12.470 -8.907 -13.008 1.00 97.75 193 LYS A C 1
ATOM 1535 O O . LYS A 1 193 ? 11.422 -8.661 -12.408 1.00 97.75 193 LYS A O 1
ATOM 1540 N N . LEU A 1 194 ? 12.639 -9.989 -13.768 1.00 97.62 194 LEU A N 1
ATOM 1541 C CA . LEU A 1 194 ? 11.628 -11.024 -13.983 1.00 97.62 194 LEU A CA 1
ATOM 1542 C C . LEU A 1 194 ? 12.098 -12.374 -13.424 1.00 97.62 194 LEU A C 1
ATOM 1544 O O . LEU A 1 194 ? 13.177 -12.858 -13.766 1.00 97.62 194 LEU A O 1
ATOM 1548 N N . GLU A 1 195 ? 11.270 -13.010 -12.599 1.00 96.19 195 GLU A N 1
ATOM 1549 C CA . GLU A 1 195 ? 11.575 -14.279 -11.933 1.00 96.19 195 GLU A CA 1
ATOM 1550 C C . GLU A 1 195 ? 10.527 -15.355 -12.244 1.00 96.19 195 GLU A C 1
ATOM 1552 O O . GLU A 1 195 ? 9.329 -15.128 -12.090 1.00 96.19 195 GLU A O 1
ATOM 1557 N N . ALA A 1 196 ? 10.963 -16.556 -12.627 1.00 95.62 196 ALA A N 1
ATOM 1558 C CA . ALA A 1 196 ? 10.104 -17.730 -12.736 1.00 95.62 196 ALA A CA 1
ATOM 1559 C C . ALA A 1 196 ? 9.753 -18.279 -11.349 1.00 95.62 196 ALA A C 1
ATOM 1561 O O . ALA A 1 196 ? 10.646 -18.608 -10.564 1.00 95.62 196 ALA A O 1
ATOM 1562 N N . LEU A 1 197 ? 8.454 -18.421 -11.076 1.00 91.81 197 LEU A N 1
ATOM 1563 C CA . LEU A 1 197 ? 7.954 -18.856 -9.776 1.00 91.81 197 LEU A CA 1
ATOM 1564 C C . LEU A 1 197 ? 8.178 -20.352 -9.526 1.00 91.81 197 LEU A C 1
ATOM 1566 O O . LEU A 1 197 ? 7.697 -21.200 -10.286 1.00 91.81 197 LEU A O 1
ATOM 1570 N N . GLY A 1 198 ? 8.850 -20.680 -8.419 1.00 90.31 198 GLY A N 1
ATOM 1571 C CA . GLY A 1 198 ? 9.082 -22.069 -8.002 1.00 90.31 198 GLY A CA 1
ATOM 1572 C C . GLY A 1 198 ? 7.802 -22.800 -7.563 1.00 90.31 198 GLY A C 1
ATOM 1573 O O . GLY A 1 198 ? 7.618 -23.975 -7.885 1.00 90.31 198 GLY A O 1
ATOM 1574 N N . ALA A 1 199 ? 6.881 -22.076 -6.920 1.00 89.00 199 ALA A N 1
ATOM 1575 C CA . ALA A 1 199 ? 5.583 -22.558 -6.441 1.00 89.00 199 ALA A CA 1
ATOM 1576 C C . ALA A 1 199 ? 4.437 -21.634 -6.915 1.00 89.00 199 ALA A C 1
ATOM 1578 O O . ALA A 1 199 ? 4.711 -20.504 -7.321 1.00 89.00 199 ALA A O 1
ATOM 1579 N N . PRO A 1 200 ? 3.163 -22.073 -6.883 1.00 84.94 200 PRO A N 1
ATOM 1580 C CA . PRO A 1 200 ? 2.016 -21.201 -7.147 1.00 84.94 200 PRO A CA 1
ATOM 1581 C C . PRO A 1 200 ? 2.002 -19.957 -6.248 1.00 84.94 200 PRO A C 1
ATOM 1583 O O . PRO A 1 200 ? 2.304 -20.045 -5.056 1.00 84.94 200 PRO A O 1
ATOM 1586 N N . ALA A 1 201 ? 1.612 -18.808 -6.805 1.00 76.00 201 ALA A N 1
ATOM 1587 C CA . ALA A 1 201 ? 1.379 -17.600 -6.020 1.00 76.00 201 ALA A CA 1
ATOM 1588 C C . ALA A 1 201 ? 0.215 -17.830 -5.037 1.00 76.00 201 ALA A C 1
ATOM 1590 O O . ALA A 1 201 ? -0.868 -18.240 -5.450 1.00 76.00 201 ALA A O 1
ATOM 1591 N N . GLN A 1 202 ? 0.444 -17.583 -3.742 1.00 67.31 202 GLN A N 1
ATOM 1592 C CA . GLN A 1 202 ? -0.560 -17.805 -2.687 1.00 67.31 202 GLN A CA 1
ATOM 1593 C C . GLN A 1 202 ? -1.708 -16.782 -2.755 1.00 67.31 202 GLN A C 1
ATOM 1595 O O . GLN A 1 202 ? -2.852 -17.121 -2.483 1.00 67.31 202 GLN A O 1
ATOM 1600 N N . GLU A 1 203 ? -1.403 -15.564 -3.205 1.00 56.81 203 GLU A N 1
ATOM 1601 C CA . GLU A 1 203 ? -2.354 -14.553 -3.671 1.00 56.81 203 GLU A CA 1
ATOM 1602 C C . GLU A 1 203 ? -1.743 -13.819 -4.881 1.00 56.81 203 GLU A C 1
ATOM 1604 O O . GLU A 1 203 ? -0.510 -13.749 -4.991 1.00 56.81 203 GLU A O 1
ATOM 1609 N N . PRO A 1 204 ? -2.552 -13.213 -5.771 1.00 49.81 204 PRO A N 1
ATOM 1610 C CA . PRO A 1 204 ? -2.065 -12.271 -6.775 1.00 49.81 204 PRO A CA 1
ATOM 1611 C C . PRO A 1 204 ? -1.630 -10.959 -6.098 1.00 49.81 204 PRO A C 1
ATOM 1613 O O . PRO A 1 204 ? -2.360 -9.969 -6.060 1.00 49.81 204 PRO A O 1
ATOM 1616 N N . LEU A 1 205 ? -0.419 -10.950 -5.535 1.00 48.62 205 LEU A N 1
ATOM 1617 C CA . LEU A 1 205 ? 0.182 -9.778 -4.897 1.00 48.62 205 LEU A CA 1
ATOM 1618 C C . LEU A 1 205 ? 0.534 -8.711 -5.945 1.00 48.62 205 LEU A C 1
ATOM 1620 O O . LEU A 1 205 ? 1.672 -8.601 -6.396 1.00 48.62 205 LEU A O 1
ATOM 1624 N N . HIS A 1 206 ? -0.458 -7.904 -6.321 1.00 52.12 206 HIS A N 1
ATOM 1625 C CA . HIS A 1 206 ? -0.299 -6.698 -7.136 1.00 52.12 206 HIS A CA 1
ATOM 1626 C C . HIS A 1 206 ? 0.261 -5.565 -6.262 1.00 52.12 206 HIS A C 1
ATOM 1628 O O . HIS A 1 206 ? -0.442 -4.619 -5.918 1.00 52.12 206 HIS A O 1
ATOM 1634 N N . GLY A 1 207 ? 1.515 -5.722 -5.827 1.00 45.84 207 GLY A N 1
ATOM 1635 C CA . GLY A 1 207 ? 2.280 -4.726 -5.080 1.00 45.84 207 GLY A CA 1
ATOM 1636 C C . GLY A 1 207 ? 1.538 -4.109 -3.894 1.00 45.84 207 GLY A C 1
ATOM 1637 O O . GLY A 1 207 ? 1.567 -2.889 -3.786 1.00 45.84 207 GLY A O 1
ATOM 1638 N N . LYS A 1 208 ? 0.857 -4.921 -3.057 1.00 50.06 208 LYS A N 1
ATOM 1639 C CA . LYS A 1 208 ? -0.065 -4.490 -1.978 1.00 50.06 208 LYS A CA 1
ATOM 1640 C C . LYS A 1 208 ? 0.394 -3.187 -1.298 1.00 50.06 208 LYS A C 1
ATOM 1642 O O . LYS A 1 208 ? 1.289 -3.199 -0.455 1.00 50.06 208 LYS A O 1
ATOM 1647 N N . MET A 1 209 ? -0.241 -2.075 -1.681 1.00 50.44 209 MET A N 1
ATOM 1648 C CA . MET A 1 209 ? 0.032 -0.739 -1.133 1.00 50.44 209 MET A CA 1
ATOM 1649 C C . MET A 1 209 ? -1.037 -0.233 -0.185 1.00 50.44 209 MET A C 1
ATOM 1651 O O . MET A 1 209 ? -0.766 0.591 0.684 1.00 50.44 209 MET A O 1
ATOM 1655 N N . THR A 1 210 ? -2.267 -0.680 -0.387 1.00 52.03 210 THR A N 1
ATOM 1656 C CA . THR A 1 210 ? -3.426 -0.107 0.272 1.00 52.03 210 THR A CA 1
ATOM 1657 C C . THR A 1 210 ? -4.504 -1.171 0.338 1.00 52.03 210 THR A C 1
ATOM 1659 O O . THR A 1 210 ? -5.055 -1.551 -0.694 1.00 52.03 210 THR A O 1
ATOM 1662 N N . TYR A 1 211 ? -4.835 -1.630 1.544 1.00 50.75 211 TYR A N 1
ATOM 1663 C CA . TYR A 1 211 ? -6.173 -2.164 1.768 1.00 50.75 211 TYR A CA 1
ATOM 1664 C C . TYR A 1 211 ? -7.106 -0.960 1.833 1.00 50.75 211 TYR A C 1
ATOM 1666 O O . TYR A 1 211 ? -7.140 -0.244 2.837 1.00 50.75 211 TYR A O 1
ATOM 1674 N N . LEU A 1 212 ? -7.768 -0.675 0.712 1.00 53.19 212 LEU A N 1
ATOM 1675 C CA . LEU A 1 212 ? -8.635 0.487 0.591 1.00 53.19 212 LEU A CA 1
ATOM 1676 C C . LEU A 1 212 ? -9.948 0.198 1.313 1.00 53.19 212 LEU A C 1
ATOM 1678 O O . LEU A 1 212 ? -10.758 -0.588 0.819 1.00 53.19 212 LEU A O 1
ATOM 1682 N N . GLY A 1 213 ? -10.137 0.854 2.458 1.00 52.69 213 GLY A N 1
ATOM 1683 C CA . GLY A 1 213 ? -11.361 0.836 3.243 1.00 52.69 213 GLY A CA 1
ATOM 1684 C C . GLY A 1 213 ? -12.535 1.273 2.382 1.00 52.69 213 GLY A C 1
ATOM 1685 O O . GLY A 1 213 ? -12.775 2.460 2.176 1.00 52.69 213 GLY A O 1
ATOM 1686 N N . THR A 1 214 ? -13.252 0.294 1.841 1.00 58.09 214 THR A N 1
ATOM 1687 C CA . THR A 1 214 ? -14.481 0.549 1.096 1.00 58.09 214 THR A CA 1
ATOM 1688 C C . THR A 1 214 ? -15.631 0.537 2.091 1.00 58.09 214 THR A C 1
ATOM 1690 O O . THR A 1 214 ? -15.754 -0.401 2.872 1.00 58.09 214 THR A O 1
ATOM 1693 N N . THR A 1 215 ? -16.500 1.544 2.054 1.00 64.62 215 THR A N 1
ATOM 1694 C CA . THR A 1 215 ? -17.701 1.592 2.898 1.00 64.62 215 THR A CA 1
ATOM 1695 C C . THR A 1 215 ? -18.926 1.763 2.016 1.00 64.62 215 THR A C 1
ATOM 1697 O O . THR A 1 215 ? -18.977 2.660 1.174 1.00 64.62 215 THR A O 1
ATOM 1700 N N . LEU A 1 216 ? -19.930 0.905 2.204 1.00 66.94 216 LEU A N 1
ATOM 1701 C CA . LEU A 1 216 ? -21.214 1.016 1.520 1.00 66.94 216 LEU A CA 1
ATOM 1702 C C . LEU A 1 216 ? -22.221 1.692 2.456 1.00 66.94 216 LEU A C 1
ATOM 1704 O O . LEU A 1 216 ? -22.641 1.095 3.443 1.00 66.94 216 LEU A O 1
ATOM 1708 N N . LYS A 1 217 ? -22.610 2.930 2.136 1.00 66.81 217 LYS A N 1
ATOM 1709 C CA . LYS A 1 217 ? -23.610 3.707 2.885 1.00 66.81 217 LYS A CA 1
ATOM 1710 C C . LYS A 1 217 ? -24.831 3.997 2.021 1.00 66.81 217 LYS A C 1
ATOM 1712 O O . LYS A 1 217 ? -24.706 4.168 0.810 1.00 66.81 217 LYS A O 1
ATOM 1717 N N . GLN A 1 218 ? -26.003 4.114 2.644 1.00 62.94 218 GLN A N 1
ATOM 1718 C CA . GLN A 1 218 ? -27.228 4.516 1.943 1.00 62.94 218 GLN A CA 1
ATOM 1719 C C . GLN A 1 218 ? -27.210 6.010 1.550 1.00 62.94 218 GLN A C 1
ATOM 1721 O O . GLN A 1 218 ? -27.804 6.392 0.544 1.00 62.94 218 GLN A O 1
ATOM 1726 N N . SER A 1 219 ? -26.496 6.851 2.305 1.00 61.31 219 SER A N 1
ATOM 1727 C CA . SER A 1 219 ? -26.117 8.218 1.919 1.00 61.31 219 SER A CA 1
ATOM 1728 C C . SER A 1 219 ? -24.842 8.646 2.663 1.00 61.31 219 SER A C 1
ATOM 1730 O O . SER A 1 219 ? -24.418 7.958 3.589 1.00 61.31 219 SER A O 1
ATOM 1732 N N . GLY A 1 220 ? -24.224 9.773 2.288 1.00 57.62 220 GLY A N 1
ATOM 1733 C CA . GLY A 1 220 ? -22.922 10.200 2.838 1.00 57.62 220 GLY A CA 1
ATOM 1734 C C . GLY A 1 220 ? -22.864 10.345 4.367 1.00 57.62 220 GLY A C 1
ATOM 1735 O O . GLY A 1 220 ? -21.818 10.085 4.956 1.00 57.62 220 GLY A O 1
ATOM 1736 N N . ASN A 1 221 ? -23.996 10.672 5.002 1.00 62.41 221 ASN A N 1
ATOM 1737 C CA . ASN A 1 221 ? -24.118 10.864 6.454 1.00 62.41 221 ASN A CA 1
ATOM 1738 C C . ASN A 1 221 ? -24.958 9.759 7.135 1.00 62.41 221 ASN A C 1
ATOM 1740 O O . ASN A 1 221 ? -25.343 9.911 8.291 1.00 62.41 221 ASN A O 1
ATOM 1744 N N . ASP A 1 222 ? -25.304 8.681 6.420 1.00 69.94 222 ASP A N 1
ATOM 1745 C CA . ASP A 1 222 ? -26.180 7.615 6.922 1.00 69.94 222 ASP A CA 1
ATOM 1746 C C . ASP A 1 222 ? -25.360 6.375 7.300 1.00 69.94 222 ASP A C 1
ATOM 1748 O O . ASP A 1 222 ? -24.770 5.715 6.443 1.00 69.94 222 ASP A O 1
ATOM 1752 N N . PHE A 1 223 ? -25.333 6.069 8.597 1.00 77.19 223 PHE A N 1
ATOM 1753 C CA . PHE A 1 223 ? -24.586 4.954 9.181 1.00 77.19 223 PHE A CA 1
ATOM 1754 C C . PHE A 1 223 ? -25.435 3.680 9.334 1.00 77.19 223 PHE A C 1
ATOM 1756 O O . PHE A 1 223 ? -25.006 2.751 10.016 1.00 77.19 223 PHE A O 1
ATOM 1763 N N . ARG A 1 224 ? -26.645 3.614 8.758 1.00 84.94 224 ARG A N 1
ATOM 1764 C CA . ARG A 1 224 ? -27.583 2.504 8.996 1.00 84.94 224 ARG A CA 1
ATOM 1765 C C . ARG A 1 224 ? -27.090 1.135 8.542 1.00 84.94 224 ARG A C 1
ATOM 1767 O O . ARG A 1 224 ? -26.718 0.917 7.387 1.00 84.94 224 ARG A O 1
ATOM 1774 N N . ILE A 1 225 ? -27.249 0.172 9.445 1.00 88.19 225 ILE A N 1
ATOM 1775 C CA . ILE A 1 225 ? -27.087 -1.258 9.178 1.00 88.19 225 ILE A CA 1
ATOM 1776 C C . ILE A 1 225 ? -28.408 -1.934 9.544 1.00 88.19 225 ILE A C 1
ATOM 1778 O O . ILE A 1 225 ? -28.597 -2.430 10.655 1.00 88.19 225 ILE A O 1
ATOM 1782 N N . ASP A 1 226 ? -29.346 -1.876 8.600 1.00 88.81 226 ASP A N 1
ATOM 1783 C CA . ASP A 1 226 ? -30.697 -2.423 8.711 1.00 88.81 226 ASP A CA 1
ATOM 1784 C C . ASP A 1 226 ? -30.943 -3.546 7.678 1.00 88.81 226 ASP A C 1
ATOM 1786 O O . ASP A 1 226 ? -30.035 -3.996 6.970 1.00 88.81 226 ASP A O 1
ATOM 1790 N N . ALA A 1 227 ? -32.187 -4.026 7.585 1.00 90.81 227 ALA A N 1
ATOM 1791 C CA . ALA A 1 227 ? -32.563 -5.093 6.658 1.00 90.81 227 ALA A CA 1
ATOM 1792 C C . ALA A 1 227 ? -32.380 -4.714 5.172 1.00 90.81 227 ALA A C 1
ATOM 1794 O O . ALA A 1 227 ? -32.143 -5.593 4.342 1.00 90.81 227 ALA A O 1
ATOM 1795 N N . ARG A 1 228 ? -32.444 -3.423 4.821 1.00 87.94 228 ARG A N 1
ATOM 1796 C CA . ARG A 1 228 ? -32.203 -2.933 3.457 1.00 87.94 228 ARG A CA 1
ATOM 1797 C C . ARG A 1 228 ? -30.709 -2.891 3.147 1.00 87.94 228 ARG A C 1
ATOM 1799 O O . ARG A 1 228 ? -30.325 -3.295 2.048 1.00 87.94 228 ARG A O 1
ATOM 1806 N N . THR A 1 229 ? -29.872 -2.485 4.106 1.00 87.81 229 THR A N 1
ATOM 1807 C CA . THR A 1 229 ? -28.407 -2.593 3.981 1.00 87.81 229 THR A CA 1
ATOM 1808 C C . THR A 1 229 ? -27.998 -4.050 3.731 1.00 87.81 229 THR A C 1
ATOM 1810 O O . THR A 1 229 ? -27.280 -4.317 2.767 1.00 87.81 229 THR A O 1
ATOM 1813 N N . LEU A 1 230 ? -28.531 -5.006 4.508 1.00 90.56 230 LEU A N 1
ATOM 1814 C CA . LEU A 1 230 ? -28.281 -6.443 4.298 1.00 90.56 230 LEU A CA 1
ATOM 1815 C C . LEU A 1 230 ? -28.761 -6.961 2.932 1.00 90.56 230 LEU A C 1
ATOM 1817 O O . LEU A 1 230 ? -28.068 -7.762 2.313 1.00 90.56 230 LEU A O 1
ATOM 1821 N N . ALA A 1 231 ? -29.929 -6.524 2.451 1.00 90.06 231 ALA A N 1
ATOM 1822 C CA . ALA A 1 231 ? -30.490 -7.004 1.185 1.00 90.06 231 ALA A CA 1
ATOM 1823 C C . ALA A 1 231 ? -29.714 -6.514 -0.055 1.00 90.06 231 ALA A C 1
ATOM 1825 O O . ALA A 1 231 ? -29.654 -7.212 -1.067 1.00 90.06 231 ALA A O 1
ATOM 1826 N N . ILE A 1 232 ? -29.128 -5.313 0.008 1.00 88.44 232 ILE A N 1
ATOM 1827 C CA . ILE A 1 232 ? -28.451 -4.679 -1.135 1.00 88.44 232 ILE A CA 1
ATOM 1828 C C . ILE A 1 232 ? -26.953 -5.016 -1.167 1.00 88.44 232 ILE A C 1
ATOM 1830 O O . ILE A 1 232 ? -26.409 -5.293 -2.240 1.00 88.44 232 ILE A O 1
ATOM 1834 N N . ALA A 1 233 ? -26.281 -5.014 -0.012 1.00 88.12 233 ALA A N 1
ATOM 1835 C CA . ALA A 1 233 ? -24.822 -5.094 0.066 1.00 88.12 233 ALA A CA 1
ATOM 1836 C C . ALA A 1 233 ? -24.187 -6.311 -0.649 1.00 88.12 233 ALA A C 1
ATOM 1838 O O . ALA A 1 233 ? -23.253 -6.089 -1.425 1.00 88.12 233 ALA A O 1
ATOM 1839 N N . PRO A 1 234 ? -24.688 -7.560 -0.518 1.00 90.81 234 PRO A N 1
ATOM 1840 C CA . PRO A 1 234 ? -24.088 -8.720 -1.183 1.00 90.81 234 PRO A CA 1
ATOM 1841 C C . PRO A 1 234 ? -24.096 -8.615 -2.708 1.00 90.81 234 PRO A C 1
ATOM 1843 O O . PRO A 1 234 ? -23.134 -9.009 -3.367 1.00 90.81 234 PRO A O 1
ATOM 1846 N N . THR A 1 235 ? -25.176 -8.073 -3.273 1.00 88.88 235 THR A N 1
ATOM 1847 C CA . THR A 1 235 ? -25.322 -7.868 -4.718 1.00 88.88 235 THR A CA 1
ATOM 1848 C C . THR A 1 235 ? -24.369 -6.779 -5.197 1.00 88.88 235 THR A C 1
ATOM 1850 O O . THR A 1 235 ? -23.667 -6.975 -6.187 1.00 88.88 235 THR A O 1
ATOM 1853 N N . THR A 1 236 ? -24.270 -5.670 -4.459 1.00 84.88 236 THR A N 1
ATOM 1854 C CA . THR A 1 236 ? -23.366 -4.558 -4.783 1.00 84.88 236 THR A CA 1
ATOM 1855 C C . THR A 1 236 ? -21.893 -4.968 -4.701 1.00 84.88 236 THR A C 1
ATOM 1857 O O . THR A 1 236 ? -21.141 -4.693 -5.632 1.00 84.88 236 THR A O 1
ATOM 1860 N N . PHE A 1 237 ? -21.465 -5.683 -3.654 1.00 84.19 237 PHE A N 1
ATOM 1861 C CA . PHE A 1 237 ? -20.075 -6.147 -3.528 1.00 84.19 237 PHE A CA 1
ATOM 1862 C C . PHE A 1 237 ? -19.682 -7.154 -4.622 1.00 84.19 237 PHE A C 1
ATOM 1864 O O . PHE A 1 237 ? -18.557 -7.098 -5.125 1.00 84.19 237 PHE A O 1
ATOM 1871 N N . LYS A 1 238 ? -20.610 -8.028 -5.040 1.00 83.62 238 LYS A N 1
ATOM 1872 C CA . LYS A 1 238 ? -20.411 -8.942 -6.180 1.00 83.62 238 LYS A CA 1
ATOM 1873 C C . LYS A 1 238 ? -20.355 -8.195 -7.512 1.00 83.62 238 LYS A C 1
ATOM 1875 O O . LYS A 1 238 ? -19.466 -8.464 -8.311 1.00 83.62 238 LYS A O 1
ATOM 1880 N N . TRP A 1 239 ? -21.250 -7.232 -7.737 1.00 81.50 239 TRP A N 1
ATOM 1881 C CA . TRP A 1 239 ? -21.282 -6.427 -8.963 1.00 81.50 239 TRP A CA 1
ATOM 1882 C C . TRP A 1 239 ? -20.041 -5.535 -9.128 1.00 81.50 239 TRP A C 1
ATOM 1884 O O . TRP A 1 239 ? -19.517 -5.420 -10.231 1.00 81.50 239 TRP A O 1
ATOM 1894 N N . MET A 1 240 ? -19.518 -4.967 -8.035 1.00 74.44 240 MET A N 1
ATOM 1895 C CA . MET A 1 240 ? -18.253 -4.215 -8.041 1.00 74.44 240 MET A CA 1
ATOM 1896 C C . MET A 1 240 ? -17.004 -5.107 -8.174 1.00 74.44 240 MET A C 1
ATOM 1898 O O . MET A 1 240 ? -15.897 -4.581 -8.248 1.00 74.44 240 MET A O 1
ATOM 1902 N N . GLY A 1 241 ? -17.147 -6.438 -8.165 1.00 74.62 241 GLY A N 1
ATOM 1903 C CA . GLY A 1 241 ? -16.026 -7.378 -8.261 1.00 74.62 241 GLY A CA 1
ATOM 1904 C C . GLY A 1 241 ? -15.101 -7.416 -7.038 1.00 74.62 241 GLY A C 1
ATOM 1905 O O . GLY A 1 241 ? -14.018 -7.985 -7.134 1.00 74.62 241 GLY A O 1
ATOM 1906 N N . ILE A 1 242 ? -15.501 -6.826 -5.901 1.00 77.00 242 ILE A N 1
ATOM 1907 C CA . ILE A 1 242 ? -14.695 -6.832 -4.665 1.00 77.00 242 ILE A CA 1
ATOM 1908 C C . ILE A 1 242 ? -15.059 -7.974 -3.713 1.00 77.00 242 ILE A C 1
ATOM 1910 O O . ILE A 1 242 ? -14.259 -8.316 -2.847 1.00 77.00 242 ILE A O 1
ATOM 1914 N N . ALA A 1 243 ? -16.239 -8.585 -3.877 1.00 81.75 243 ALA A N 1
ATOM 1915 C CA . ALA A 1 243 ? -16.581 -9.808 -3.162 1.00 81.75 243 ALA A CA 1
ATOM 1916 C C . ALA A 1 243 ? -15.558 -10.917 -3.456 1.00 81.75 243 ALA A C 1
ATOM 1918 O O . ALA A 1 243 ? -15.115 -11.102 -4.589 1.00 81.75 243 ALA A O 1
ATOM 1919 N N . TYR A 1 244 ? -15.237 -11.681 -2.420 1.00 81.50 244 TYR A N 1
ATOM 1920 C CA . TYR A 1 244 ? -14.293 -12.794 -2.379 1.00 81.50 244 TYR A CA 1
ATOM 1921 C C . TYR A 1 244 ? -12.809 -12.440 -2.532 1.00 81.50 244 TYR A C 1
ATOM 1923 O O . TYR A 1 244 ? -11.972 -13.338 -2.447 1.00 81.50 244 TYR A O 1
ATOM 1931 N N . SER A 1 245 ? -12.457 -11.159 -2.688 1.00 70.31 245 SER A N 1
ATOM 1932 C CA . SER A 1 245 ? -11.087 -10.734 -3.000 1.00 70.31 245 SER A CA 1
ATOM 1933 C C . SER A 1 245 ? -10.197 -10.424 -1.784 1.00 70.31 245 SER A C 1
ATOM 1935 O O . SER A 1 245 ? -9.113 -9.876 -1.981 1.00 70.31 245 SER A O 1
ATOM 1937 N N . GLY A 1 246 ? -10.652 -10.653 -0.544 1.00 75.56 246 GLY A N 1
ATOM 1938 C CA . GLY A 1 246 ? -9.912 -10.236 0.658 1.00 75.56 246 GLY A CA 1
ATOM 1939 C C . GLY A 1 246 ? -9.721 -8.715 0.775 1.00 75.56 246 GLY A C 1
ATOM 1940 O O . GLY A 1 246 ? -8.730 -8.255 1.338 1.00 75.56 246 GLY A O 1
ATOM 1941 N N . ASN A 1 247 ? -10.632 -7.926 0.191 1.00 77.00 247 ASN A N 1
ATOM 1942 C CA . ASN A 1 247 ? -10.638 -6.469 0.331 1.00 77.00 247 ASN A CA 1
ATOM 1943 C C . ASN A 1 247 ? -11.182 -6.062 1.707 1.00 77.00 247 ASN A C 1
ATOM 1945 O O . ASN A 1 247 ? -12.157 -6.646 2.183 1.00 77.00 247 ASN A O 1
ATOM 1949 N N . THR A 1 248 ? -10.592 -5.026 2.312 1.00 82.50 248 THR A N 1
ATOM 1950 C CA . THR A 1 248 ? -11.010 -4.542 3.634 1.00 82.50 248 THR A CA 1
ATOM 1951 C C . THR A 1 248 ? -12.168 -3.557 3.523 1.00 82.50 248 THR A C 1
ATOM 1953 O O . THR A 1 248 ? -12.053 -2.498 2.906 1.00 82.50 248 THR A O 1
ATOM 1956 N N . ILE A 1 249 ? -13.278 -3.876 4.181 1.00 84.88 249 ILE A N 1
ATOM 1957 C CA . ILE A 1 249 ? -14.371 -2.940 4.444 1.00 84.88 249 ILE A CA 1
ATOM 1958 C C . ILE A 1 249 ? -14.060 -2.166 5.729 1.00 84.88 249 ILE A C 1
ATOM 1960 O O . ILE A 1 249 ? -13.745 -2.792 6.742 1.00 84.88 249 ILE A O 1
ATOM 1964 N N . ARG A 1 250 ? -14.183 -0.829 5.722 1.00 85.69 250 ARG A N 1
ATOM 1965 C CA . ARG A 1 250 ? -14.352 -0.077 6.981 1.00 85.69 250 ARG A CA 1
ATOM 1966 C C . ARG A 1 250 ? -15.831 -0.132 7.346 1.00 85.69 250 ARG A C 1
ATOM 1968 O O . ARG A 1 250 ? -16.681 0.248 6.537 1.00 85.69 250 ARG A O 1
ATOM 1975 N N . ALA A 1 251 ? -16.122 -0.630 8.540 1.00 86.75 251 ALA A N 1
ATOM 1976 C CA . ALA A 1 251 ? -17.461 -0.725 9.091 1.00 86.75 251 ALA A CA 1
ATOM 1977 C C . ALA A 1 251 ? -17.542 0.150 10.350 1.00 86.75 251 ALA A C 1
ATOM 1979 O O . ALA A 1 251 ? -17.061 -0.241 11.409 1.00 86.75 251 ALA A O 1
ATOM 1980 N N . ASP A 1 252 ? -18.157 1.327 10.202 1.00 81.81 252 ASP A N 1
ATOM 1981 C CA . ASP A 1 252 ? -18.245 2.373 11.231 1.00 81.81 252 ASP A CA 1
ATOM 1982 C C . ASP A 1 252 ? -19.108 1.906 12.419 1.00 81.81 252 ASP A C 1
ATOM 1984 O O . ASP A 1 252 ? -20.341 2.000 12.391 1.00 81.81 252 ASP A O 1
ATOM 1988 N N . TYR A 1 253 ? -18.487 1.321 13.444 1.00 88.38 253 TYR A N 1
ATOM 1989 C CA . TYR A 1 253 ? -19.178 0.598 14.528 1.00 88.38 253 TYR A CA 1
ATOM 1990 C C . TYR A 1 253 ? -19.274 1.427 15.816 1.00 88.38 253 TYR A C 1
ATOM 1992 O O . TYR A 1 253 ? -19.445 0.883 16.913 1.00 88.38 253 TYR A O 1
ATOM 2000 N N . TRP A 1 254 ? -19.240 2.755 15.667 1.00 85.31 254 TRP A N 1
ATOM 2001 C CA . TRP A 1 254 ? -19.169 3.744 16.743 1.00 85.31 254 TRP A CA 1
ATOM 2002 C C . TRP A 1 254 ? -20.213 3.483 17.838 1.00 85.31 254 TRP A C 1
ATOM 2004 O O . TRP A 1 254 ? -21.341 3.048 17.569 1.00 85.31 254 TRP A O 1
ATOM 2014 N N . TYR A 1 255 ? -19.815 3.669 19.092 1.00 81.81 255 TYR A N 1
ATOM 2015 C CA . TYR A 1 255 ? -20.621 3.321 20.266 1.00 81.81 255 TYR A CA 1
ATOM 2016 C C . TYR A 1 255 ? -21.994 4.031 20.298 1.00 81.81 255 TYR A C 1
ATOM 2018 O O . TYR A 1 255 ? -22.999 3.419 20.656 1.00 81.81 255 TYR A O 1
ATOM 2026 N N . ASP A 1 256 ? -22.066 5.280 19.833 1.00 80.75 256 ASP A N 1
ATOM 2027 C CA . ASP A 1 256 ? -23.253 6.141 19.834 1.00 80.75 256 ASP A CA 1
ATOM 2028 C C . ASP A 1 256 ? -24.220 5.881 18.664 1.00 80.75 256 ASP A C 1
ATOM 2030 O O . ASP A 1 256 ? -25.437 6.016 18.822 1.00 80.75 256 ASP A O 1
ATOM 2034 N N . VAL A 1 257 ? -23.727 5.434 17.502 1.00 81.12 257 VAL A N 1
ATOM 2035 C CA . VAL A 1 257 ? -24.581 5.108 16.340 1.00 81.12 257 VAL A CA 1
ATOM 2036 C C . VAL A 1 257 ? -25.266 3.737 16.434 1.00 81.12 257 VAL A C 1
ATOM 2038 O O . VAL A 1 257 ? -26.019 3.374 15.529 1.00 81.12 257 VAL A O 1
ATOM 2041 N N . GLY A 1 258 ? -25.066 2.975 17.519 1.00 79.69 258 GLY A N 1
ATOM 2042 C CA . GLY A 1 258 ? -25.591 1.610 17.681 1.00 79.69 258 GLY A CA 1
ATOM 2043 C C . GLY A 1 258 ? -27.101 1.470 17.442 1.00 79.69 258 GLY A C 1
ATOM 2044 O O . GLY A 1 258 ? -27.535 0.525 16.787 1.00 79.69 258 GLY A O 1
ATOM 2045 N N . ASN A 1 259 ? -27.899 2.461 17.854 1.00 84.25 259 ASN A N 1
ATOM 2046 C CA . ASN A 1 259 ? -29.354 2.486 17.635 1.00 84.25 259 ASN A CA 1
ATOM 2047 C C . ASN A 1 259 ? -29.765 2.598 16.150 1.00 84.25 259 ASN A C 1
ATOM 2049 O O . ASN A 1 259 ? -30.902 2.290 15.801 1.00 84.25 259 ASN A O 1
ATOM 2053 N N . GLN A 1 260 ? -28.859 3.032 15.267 1.00 83.62 260 GLN A N 1
ATOM 2054 C CA . GLN A 1 260 ? -29.068 3.075 13.812 1.00 83.62 260 GLN A CA 1
ATOM 2055 C C . GLN A 1 260 ? -28.644 1.766 13.123 1.00 83.62 260 GLN A C 1
ATOM 2057 O O . GLN A 1 260 ? -28.859 1.593 11.923 1.00 83.62 260 GLN A O 1
ATOM 2062 N N . GLN A 1 261 ? -28.022 0.846 13.862 1.00 88.62 261 GLN A N 1
ATOM 2063 C CA . GLN A 1 261 ? -27.386 -0.360 13.342 1.00 88.62 261 GLN A CA 1
ATOM 2064 C C . GLN A 1 261 ? -27.928 -1.620 14.046 1.00 88.62 261 GLN A C 1
ATOM 2066 O O . GLN A 1 261 ? -27.159 -2.345 14.680 1.00 88.62 261 GLN A O 1
ATOM 2071 N N . PRO A 1 262 ? -29.243 -1.913 13.958 1.00 90.38 262 PRO A N 1
ATOM 2072 C CA . PRO A 1 262 ? -29.827 -3.091 14.603 1.00 90.38 262 PRO A CA 1
ATOM 2073 C C . PRO A 1 262 ? -29.180 -4.407 14.144 1.00 90.38 262 PRO A C 1
ATOM 2075 O O . PRO A 1 262 ? -29.051 -5.326 14.948 1.00 90.38 262 PRO A O 1
ATOM 2078 N N . ASN A 1 263 ? -28.708 -4.477 12.893 1.00 92.62 263 ASN A N 1
ATOM 2079 C CA . ASN A 1 263 ? -28.240 -5.713 12.261 1.00 92.62 263 ASN A CA 1
ATOM 2080 C C . ASN A 1 263 ? -26.696 -5.814 12.196 1.00 92.62 263 ASN A C 1
ATOM 2082 O O . ASN A 1 263 ? -26.130 -6.257 11.190 1.00 92.62 263 ASN A O 1
ATOM 2086 N N . ARG A 1 264 ? -25.988 -5.336 13.236 1.00 90.94 264 ARG A N 1
ATOM 2087 C CA . ARG A 1 264 ? -24.507 -5.354 13.301 1.00 90.94 264 ARG A CA 1
ATOM 2088 C C . ARG A 1 264 ? -23.918 -6.757 13.105 1.00 90.94 264 ARG A C 1
ATOM 2090 O O . ARG A 1 264 ? -22.952 -6.928 12.370 1.00 90.94 264 ARG A O 1
ATOM 2097 N N . LEU A 1 265 ? -24.472 -7.775 13.761 1.00 93.69 265 LEU A N 1
ATOM 2098 C CA . LEU A 1 265 ? -23.873 -9.114 13.747 1.00 93.69 265 LEU A CA 1
ATOM 2099 C C . LEU A 1 265 ? -24.016 -9.776 12.368 1.00 93.69 265 LEU A C 1
ATOM 2101 O O . LEU A 1 265 ? -23.059 -10.322 11.822 1.00 93.69 265 LEU A O 1
ATOM 2105 N N . GLU A 1 266 ? -25.203 -9.648 11.792 1.00 95.75 266 GLU A N 1
ATOM 2106 C CA . GLU A 1 266 ? -25.615 -10.175 10.496 1.00 95.75 266 GLU A CA 1
ATOM 2107 C C . GLU A 1 266 ? -24.810 -9.531 9.358 1.00 95.75 266 GLU A C 1
ATOM 2109 O O . GLU A 1 266 ? -24.457 -10.197 8.385 1.00 95.75 266 GLU A O 1
ATOM 2114 N N . TYR A 1 267 ? -24.467 -8.244 9.488 1.00 93.94 267 TYR A N 1
ATOM 2115 C CA . TYR A 1 267 ? -23.633 -7.538 8.516 1.00 93.94 267 TYR A CA 1
ATOM 2116 C C . TYR A 1 267 ? -22.188 -8.049 8.522 1.00 93.94 267 TYR A C 1
ATOM 2118 O O . TYR A 1 267 ? -21.648 -8.332 7.454 1.00 93.94 267 TYR A O 1
ATOM 2126 N N . LEU A 1 268 ? -21.572 -8.242 9.696 1.00 95.25 268 LEU A N 1
ATOM 2127 C CA . LEU A 1 268 ? -20.220 -8.815 9.774 1.00 95.25 268 LEU A CA 1
ATOM 2128 C C . LEU A 1 268 ? -20.183 -10.286 9.319 1.00 95.25 268 LEU A C 1
ATOM 2130 O O . LEU A 1 268 ? -19.248 -10.691 8.629 1.00 95.25 268 LEU A O 1
ATOM 2134 N N . GLN A 1 269 ? -21.218 -11.072 9.635 1.00 96.00 269 GLN A N 1
ATOM 2135 C CA . GLN A 1 269 ? -21.394 -12.433 9.110 1.00 96.00 269 GLN A CA 1
ATOM 2136 C C . GLN A 1 269 ? -21.467 -12.442 7.578 1.00 96.00 269 GLN A C 1
ATOM 2138 O O . GLN A 1 269 ? -20.752 -13.202 6.929 1.00 96.00 269 GLN A O 1
ATOM 2143 N N . MET A 1 270 ? -22.261 -11.545 6.992 1.00 95.25 270 MET A N 1
ATOM 2144 C CA . MET A 1 270 ? -22.386 -11.393 5.543 1.00 95.25 270 MET A CA 1
ATOM 2145 C C . MET A 1 270 ? -21.071 -10.952 4.876 1.00 95.25 270 MET A C 1
ATOM 2147 O O . MET A 1 270 ? -20.740 -11.465 3.809 1.00 95.25 270 MET A O 1
ATOM 2151 N N . LEU A 1 271 ? -20.272 -10.083 5.508 1.00 92.75 271 LEU A N 1
ATOM 2152 C CA . LEU A 1 271 ? -18.933 -9.728 5.014 1.00 92.75 271 LEU A CA 1
ATOM 2153 C C . LEU A 1 271 ? -17.955 -10.915 5.055 1.00 92.75 271 LEU A C 1
ATOM 2155 O O . LEU A 1 271 ? -17.250 -11.156 4.071 1.00 92.75 271 LEU A O 1
ATOM 2159 N N . ARG A 1 272 ? -17.955 -11.698 6.144 1.00 93.12 272 ARG A N 1
ATOM 2160 C CA . ARG A 1 272 ? -17.180 -12.948 6.260 1.00 93.12 272 ARG A CA 1
ATOM 2161 C C . ARG A 1 272 ? -17.566 -13.947 5.164 1.00 93.12 272 ARG A C 1
ATOM 2163 O O . ARG A 1 272 ? -16.688 -14.517 4.521 1.00 93.12 272 ARG A O 1
ATOM 2170 N N . ASP A 1 273 ? -18.860 -14.130 4.915 1.00 94.06 273 ASP A N 1
ATOM 2171 C CA . ASP A 1 273 ? -19.383 -15.098 3.934 1.00 94.06 273 ASP A CA 1
ATOM 2172 C C . ASP A 1 273 ? -19.142 -14.660 2.476 1.00 94.06 273 ASP A C 1
ATOM 2174 O O . ASP A 1 273 ? -19.231 -15.460 1.541 1.00 94.06 273 ASP A O 1
ATOM 2178 N N . LEU A 1 274 ? -18.776 -13.391 2.282 1.00 89.00 274 LEU A N 1
ATOM 2179 C CA . LEU A 1 274 ? -18.252 -12.835 1.038 1.00 89.00 274 LEU A CA 1
ATOM 2180 C C . LEU A 1 274 ? -16.713 -12.816 0.992 1.00 89.00 274 LEU A C 1
ATOM 2182 O O . LEU A 1 274 ? -16.172 -12.199 0.084 1.00 89.00 274 LEU A O 1
ATOM 2186 N N . ASN A 1 275 ? -16.005 -13.456 1.933 1.00 87.69 275 ASN A N 1
ATOM 2187 C CA . ASN A 1 275 ? -14.538 -13.431 2.073 1.00 87.69 275 ASN A CA 1
ATOM 2188 C C . ASN A 1 275 ? -13.948 -12.008 1.915 1.00 87.69 275 ASN A C 1
ATOM 2190 O O . ASN A 1 275 ? -13.022 -11.761 1.135 1.00 87.69 275 ASN A O 1
ATOM 2194 N N . MET A 1 276 ? -14.542 -11.067 2.654 1.00 85.44 276 MET A N 1
ATOM 2195 C CA . MET A 1 276 ? -14.023 -9.718 2.881 1.00 85.44 276 MET A CA 1
ATOM 2196 C C . MET A 1 276 ? -13.247 -9.689 4.201 1.00 85.44 276 MET A C 1
ATOM 2198 O O . MET A 1 276 ? -13.615 -10.378 5.155 1.00 85.44 276 MET A O 1
ATOM 2202 N N . SER A 1 277 ? -12.225 -8.842 4.292 1.00 87.69 277 SER A N 1
ATOM 2203 C CA . SER A 1 277 ? -11.678 -8.420 5.584 1.00 87.69 277 SER A CA 1
ATOM 2204 C C . SER A 1 277 ? -12.475 -7.233 6.131 1.00 87.69 277 SER A C 1
ATOM 2206 O O . SER A 1 277 ? -13.102 -6.485 5.377 1.00 87.69 277 SER A O 1
ATOM 2208 N N . VAL A 1 278 ? -12.457 -7.033 7.449 1.00 90.50 278 VAL A N 1
ATOM 2209 C CA . VAL A 1 278 ? -13.169 -5.923 8.100 1.00 90.50 278 VAL A CA 1
ATOM 2210 C C . VAL A 1 278 ? -12.257 -5.179 9.070 1.00 90.50 278 VAL A C 1
ATOM 2212 O O . VAL A 1 278 ? -11.597 -5.792 9.917 1.00 90.50 278 VAL A O 1
ATOM 2215 N N . CYS A 1 279 ? -12.260 -3.852 8.940 1.00 91.50 279 CYS A N 1
ATOM 2216 C CA . CYS A 1 279 ? -11.790 -2.906 9.942 1.00 91.50 279 CYS A CA 1
ATOM 2217 C C . CYS A 1 279 ? -12.993 -2.271 10.640 1.00 91.50 279 CYS A C 1
ATOM 2219 O O . CYS A 1 279 ? -13.904 -1.779 9.970 1.00 91.50 279 CYS A O 1
ATOM 2221 N N . VAL A 1 280 ? -12.989 -2.297 11.969 1.00 92.00 280 VAL A N 1
ATOM 2222 C CA . VAL A 1 280 ? -14.007 -1.665 12.815 1.00 92.00 280 VAL A CA 1
ATOM 2223 C C . VAL A 1 280 ? -13.369 -0.633 13.733 1.00 92.00 280 VAL A C 1
ATOM 2225 O O . VAL A 1 280 ? -12.216 -0.764 14.135 1.00 92.00 280 VAL A O 1
ATOM 2228 N N . ASP A 1 281 ? -14.159 0.348 14.124 1.00 88.50 281 ASP A N 1
ATOM 2229 C CA . ASP A 1 281 ? -13.889 1.289 15.199 1.00 88.50 281 ASP A CA 1
ATOM 2230 C C . ASP A 1 281 ? -15.152 1.433 16.057 1.00 88.50 281 ASP A C 1
ATOM 2232 O O . ASP A 1 281 ? -16.271 1.374 15.547 1.00 88.50 281 ASP A O 1
ATOM 2236 N N . HIS A 1 282 ? -14.993 1.551 17.377 1.00 91.25 282 HIS A N 1
ATOM 2237 C CA . HIS A 1 282 ? -16.123 1.471 18.307 1.00 91.25 282 HIS A CA 1
ATOM 2238 C C . HIS A 1 282 ? -16.111 2.577 19.362 1.00 91.25 282 HIS A C 1
ATOM 2240 O O . HIS A 1 282 ? -16.948 3.479 19.315 1.00 91.25 282 HIS A O 1
ATOM 2246 N N . ILE A 1 283 ? -15.147 2.534 20.283 1.00 89.06 283 ILE A N 1
ATOM 2247 C CA . ILE A 1 283 ? -14.874 3.626 21.218 1.00 89.06 283 ILE A CA 1
ATOM 2248 C C . ILE A 1 283 ? -13.618 4.357 20.757 1.00 89.06 283 ILE A C 1
ATOM 2250 O O . ILE A 1 283 ? -12.584 3.736 20.511 1.00 89.06 283 ILE A O 1
ATOM 2254 N N . SER A 1 284 ? -13.741 5.680 20.707 1.00 83.12 284 SER A N 1
ATOM 2255 C CA . SER A 1 284 ? -12.682 6.659 20.476 1.00 83.12 284 SER A CA 1
ATOM 2256 C C . SER A 1 284 ? -12.345 7.404 21.780 1.00 83.12 284 SER A C 1
ATOM 2258 O O . SER A 1 284 ? -13.173 7.485 22.698 1.00 83.12 284 SER A O 1
ATOM 2260 N N . SER A 1 285 ? -11.150 7.998 21.864 1.00 84.69 285 SER A N 1
ATOM 2261 C CA . SER A 1 285 ? -10.731 8.824 23.004 1.00 84.69 285 SER A CA 1
ATOM 2262 C C . SER A 1 285 ? -11.490 10.151 23.138 1.00 84.69 285 SER A C 1
ATOM 2264 O O . SER A 1 285 ? -11.336 10.835 24.146 1.00 84.69 285 SER A O 1
ATOM 2266 N N . TYR A 1 286 ? -12.348 10.524 22.180 1.00 78.44 286 TYR A N 1
ATOM 2267 C CA . TYR A 1 286 ? -13.285 11.644 22.340 1.00 78.44 286 TYR A CA 1
ATOM 2268 C C . TYR A 1 286 ? -14.380 11.383 23.388 1.00 78.44 286 TYR A C 1
ATOM 2270 O O . TYR A 1 286 ? -14.954 12.334 23.924 1.00 78.44 286 TYR A O 1
ATOM 2278 N N . HIS A 1 287 ? -14.668 10.113 23.694 1.00 81.38 287 HIS A N 1
ATOM 2279 C CA . HIS A 1 287 ? -15.880 9.708 24.417 1.00 81.38 287 HIS A CA 1
ATOM 2280 C C . HIS A 1 287 ? -15.640 9.274 25.869 1.00 81.38 287 HIS A C 1
ATOM 2282 O O . HIS A 1 287 ? -16.594 8.976 26.588 1.00 81.38 287 HIS A O 1
ATOM 2288 N N . PHE A 1 288 ? -14.388 9.287 26.335 1.00 86.12 288 PHE A N 1
ATOM 2289 C CA . PHE A 1 288 ? -14.038 9.091 27.740 1.00 86.12 288 PHE A CA 1
ATOM 2290 C C . PHE A 1 288 ? -12.936 10.066 28.170 1.00 86.12 288 PHE A C 1
ATOM 2292 O O . PHE A 1 288 ? -12.006 10.344 27.420 1.00 86.12 288 PHE A O 1
ATOM 2299 N N . GLY A 1 289 ? -13.023 10.566 29.403 1.00 84.31 289 GLY A N 1
ATOM 2300 C CA . GLY A 1 289 ? -11.877 11.173 30.079 1.00 84.31 289 GLY A CA 1
ATOM 2301 C C . GLY A 1 289 ? -11.063 10.099 30.798 1.00 84.31 289 GLY A C 1
ATOM 2302 O O . GLY A 1 289 ? -11.622 9.087 31.225 1.00 84.31 289 GLY A O 1
ATOM 2303 N N . LEU A 1 290 ? -9.757 10.318 30.955 1.00 89.00 290 LEU A N 1
ATOM 2304 C CA . LEU A 1 290 ? -8.965 9.549 31.917 1.00 89.00 290 LEU A CA 1
ATOM 2305 C C . LEU A 1 290 ? -9.305 9.991 33.348 1.00 89.00 290 LEU A C 1
ATOM 2307 O O . LEU A 1 290 ? -9.662 11.147 33.582 1.00 89.00 290 LEU A O 1
ATOM 2311 N N . ASP A 1 291 ? -9.187 9.072 34.303 1.00 88.94 291 ASP A N 1
ATOM 2312 C CA . ASP A 1 291 ? -9.304 9.384 35.728 1.00 88.94 291 ASP A CA 1
ATOM 2313 C C . ASP A 1 291 ? -8.069 10.175 36.243 1.00 88.94 291 ASP A C 1
ATOM 2315 O O . ASP A 1 291 ? -7.085 10.342 35.513 1.00 88.94 291 ASP A O 1
ATOM 2319 N N . PRO A 1 292 ? -8.064 10.652 37.506 1.00 88.56 292 PRO A N 1
ATOM 2320 C CA . PRO A 1 292 ? -6.915 11.361 38.084 1.00 88.56 292 PRO A CA 1
ATOM 2321 C C . PRO A 1 292 ? -5.602 10.557 38.147 1.00 88.56 292 PRO A C 1
ATOM 2323 O O . PRO A 1 292 ? -4.550 11.145 38.383 1.00 88.56 292 PRO A O 1
ATOM 2326 N N . ASN A 1 293 ? -5.647 9.238 37.929 1.00 89.38 293 ASN A N 1
ATOM 2327 C CA . ASN A 1 293 ? -4.495 8.334 37.869 1.00 89.38 293 ASN A CA 1
ATOM 2328 C C . ASN A 1 293 ? -4.062 8.037 36.415 1.00 89.38 293 ASN A C 1
ATOM 2330 O O . ASN A 1 293 ? -3.216 7.170 36.181 1.00 89.38 293 ASN A O 1
ATOM 2334 N N . GLY A 1 294 ? -4.660 8.709 35.424 1.00 89.44 294 GLY A N 1
ATOM 2335 C CA . GLY A 1 294 ? -4.400 8.486 34.002 1.00 89.44 294 GLY A CA 1
ATOM 2336 C C . GLY A 1 294 ? -5.007 7.191 33.448 1.00 89.44 294 GLY A C 1
ATOM 2337 O O . GLY A 1 294 ? -4.525 6.691 32.434 1.00 89.44 294 GLY A O 1
ATOM 2338 N N . GLN A 1 295 ? -6.027 6.621 34.096 1.00 91.69 295 GLN A N 1
ATOM 2339 C CA . GLN A 1 295 ? -6.651 5.349 33.721 1.00 91.69 295 GLN A CA 1
ATOM 2340 C C . GLN A 1 295 ? -7.958 5.530 32.944 1.00 91.69 295 GLN A C 1
ATOM 2342 O O . GLN A 1 295 ? -8.752 6.426 33.222 1.00 91.69 295 GLN A O 1
ATOM 2347 N N . MET A 1 296 ? -8.229 4.618 32.005 1.00 93.31 296 MET A N 1
ATOM 2348 C CA . MET A 1 296 ? -9.552 4.508 31.377 1.00 93.31 296 MET A CA 1
ATOM 2349 C C . MET A 1 296 ? -10.632 4.097 32.402 1.00 93.31 296 MET A C 1
ATOM 2351 O O . MET A 1 296 ? -10.369 3.182 33.200 1.00 93.31 296 MET A O 1
ATOM 2355 N N . PRO A 1 297 ? -11.848 4.682 32.344 1.00 93.56 297 PRO A N 1
ATOM 2356 C CA . PRO A 1 297 ? -12.961 4.328 33.225 1.00 93.56 297 PRO A CA 1
ATOM 2357 C C . PRO A 1 297 ? -13.364 2.843 33.135 1.00 93.56 297 PRO A C 1
ATOM 2359 O O . PRO A 1 297 ? -13.301 2.261 32.048 1.00 93.56 297 PRO A O 1
ATOM 2362 N N . PRO A 1 298 ? -13.839 2.220 34.234 1.00 95.00 298 PRO A N 1
ATOM 2363 C CA . PRO A 1 298 ? -14.304 0.830 34.220 1.00 95.00 298 PRO A CA 1
ATOM 2364 C C . PRO A 1 298 ? -15.425 0.565 33.207 1.00 95.00 298 PRO A C 1
ATOM 2366 O O . PRO A 1 298 ? -15.357 -0.414 32.475 1.00 95.00 298 PRO A O 1
ATOM 2369 N N . SER A 1 299 ? -16.394 1.476 33.078 1.00 93.19 299 SER A N 1
ATOM 2370 C CA . SER A 1 299 ? -17.484 1.363 32.097 1.00 93.19 299 SER A CA 1
ATOM 2371 C C . SER A 1 299 ? -16.974 1.281 30.654 1.00 93.19 299 SER A C 1
ATOM 2373 O O . SER A 1 299 ? -17.416 0.423 29.900 1.00 93.19 299 SER A O 1
ATOM 2375 N N . THR A 1 300 ? -15.995 2.112 30.284 1.00 93.44 300 THR A N 1
ATOM 2376 C CA . THR A 1 300 ? -15.340 2.072 28.966 1.00 93.44 300 THR A CA 1
ATOM 2377 C C . THR A 1 300 ? -14.592 0.755 28.738 1.00 93.44 300 THR A C 1
ATOM 2379 O O . THR A 1 300 ? -14.575 0.233 27.626 1.00 93.44 300 THR A O 1
ATOM 2382 N N . LYS A 1 301 ? -13.976 0.199 29.791 1.00 95.81 301 LYS A N 1
ATOM 2383 C CA . LYS A 1 301 ? -13.281 -1.096 29.736 1.00 95.81 301 LYS A CA 1
ATOM 2384 C C . LYS A 1 301 ? -14.264 -2.255 29.527 1.00 95.81 301 LYS A C 1
ATOM 2386 O O . LYS A 1 301 ? -14.000 -3.133 28.710 1.00 95.81 301 LYS A O 1
ATOM 2391 N N . ASP A 1 302 ? -15.398 -2.245 30.221 1.00 96.38 302 ASP A N 1
ATOM 2392 C CA . ASP A 1 302 ? -16.395 -3.319 30.154 1.00 96.38 302 ASP A CA 1
ATOM 2393 C C . ASP A 1 302 ? -17.261 -3.268 28.879 1.00 96.38 302 ASP A C 1
ATOM 2395 O O . ASP A 1 302 ? -17.618 -4.320 28.343 1.00 96.38 302 ASP A O 1
ATOM 2399 N N . ASP A 1 303 ? -17.515 -2.079 28.321 1.00 95.00 303 ASP A N 1
ATOM 2400 C CA . ASP A 1 303 ? -18.138 -1.920 26.996 1.00 95.00 303 ASP A CA 1
ATOM 2401 C C . ASP A 1 303 ? -17.225 -2.466 25.881 1.00 95.00 303 ASP A C 1
ATOM 2403 O O . ASP A 1 303 ? -17.649 -3.287 25.067 1.00 95.00 303 ASP A O 1
ATOM 2407 N N . LEU A 1 304 ? -15.923 -2.137 25.923 1.00 96.25 304 LEU A N 1
ATOM 2408 C CA . LEU A 1 304 ? -14.927 -2.704 25.004 1.00 96.25 304 LEU A CA 1
ATOM 2409 C C . LEU A 1 304 ? -14.850 -4.237 25.088 1.00 96.25 304 LEU A C 1
ATOM 2411 O O . LEU A 1 304 ? -14.853 -4.884 24.042 1.00 96.25 304 LEU A O 1
ATOM 2415 N N . LYS A 1 305 ? -14.831 -4.838 26.290 1.00 97.38 305 LYS A N 1
ATOM 2416 C CA . LYS A 1 305 ? -14.930 -6.308 26.432 1.00 97.38 305 LYS A CA 1
ATOM 2417 C C . LYS A 1 305 ? -16.180 -6.842 25.737 1.00 97.38 305 LYS A C 1
ATOM 2419 O O . LYS A 1 305 ? -16.071 -7.697 24.868 1.00 97.38 305 LYS A O 1
ATOM 2424 N N . THR A 1 306 ? -17.344 -6.273 26.057 1.00 96.19 306 THR A N 1
ATOM 2425 C CA . THR A 1 306 ? -18.646 -6.692 25.511 1.00 96.19 306 THR A CA 1
ATOM 2426 C C . THR A 1 306 ? -18.673 -6.621 23.979 1.00 96.19 306 THR A C 1
ATOM 2428 O O . THR A 1 306 ? -19.218 -7.509 23.318 1.00 96.19 306 THR A O 1
ATOM 2431 N N . PHE A 1 307 ? -18.040 -5.603 23.390 1.00 96.12 307 PHE A N 1
ATOM 2432 C CA . PHE A 1 307 ? -17.861 -5.485 21.944 1.00 96.12 307 PHE A CA 1
ATOM 2433 C C . PHE A 1 307 ? -16.956 -6.585 21.369 1.00 96.12 307 PHE A C 1
ATOM 2435 O O . PHE A 1 307 ? -17.321 -7.231 20.381 1.00 96.12 307 PHE A O 1
ATOM 2442 N N . PHE A 1 308 ? -15.791 -6.822 21.979 1.00 97.19 308 PHE A N 1
ATOM 2443 C CA . PHE A 1 308 ? -14.855 -7.855 21.534 1.00 97.19 308 PHE A CA 1
ATOM 2444 C C . PHE A 1 308 ? -15.450 -9.266 21.675 1.00 97.19 308 PHE A C 1
ATOM 2446 O O . PHE A 1 308 ? -15.404 -10.028 20.707 1.00 97.19 308 PHE A O 1
ATOM 2453 N N . ASP A 1 309 ? -16.089 -9.586 22.799 1.00 96.81 309 ASP A N 1
ATOM 2454 C CA . ASP A 1 309 ? -16.756 -10.872 23.039 1.00 96.81 309 ASP A CA 1
ATOM 2455 C C . ASP A 1 309 ? -17.868 -11.146 22.009 1.00 96.81 309 ASP A C 1
ATOM 2457 O O . ASP A 1 309 ? -18.028 -12.276 21.542 1.00 96.81 309 ASP A O 1
ATOM 2461 N N . LYS A 1 310 ? -18.618 -10.109 21.605 1.00 95.56 310 LYS A N 1
ATOM 2462 C CA . LYS A 1 310 ? -19.741 -10.245 20.664 1.00 95.56 310 LYS A CA 1
ATOM 2463 C C . LYS A 1 310 ? -19.327 -10.284 19.187 1.00 95.56 310 LYS A C 1
ATOM 2465 O O . LYS A 1 310 ? -19.968 -10.993 18.408 1.00 95.56 310 LYS A O 1
ATOM 2470 N N . TYR A 1 311 ? -18.316 -9.512 18.776 1.00 96.62 311 TYR A N 1
ATOM 2471 C CA . TYR A 1 311 ? -18.043 -9.255 17.350 1.00 96.62 311 TYR A CA 1
ATOM 2472 C C . TYR A 1 311 ? -16.648 -9.674 16.854 1.00 96.62 311 TYR A C 1
ATOM 2474 O O . TYR A 1 311 ? -16.460 -9.782 15.640 1.00 96.62 311 TYR A O 1
ATOM 2482 N N . SER A 1 312 ? -15.666 -9.926 17.730 1.00 95.94 312 SER A N 1
ATOM 2483 C CA . SER A 1 312 ? -14.259 -10.089 17.305 1.00 95.94 312 SER A CA 1
ATOM 2484 C C . SER A 1 312 ? -13.986 -11.282 16.389 1.00 95.94 312 SER A C 1
ATOM 2486 O O . SER A 1 312 ? -13.025 -11.254 15.626 1.00 95.94 312 SER A O 1
ATOM 2488 N N . SER A 1 313 ? -14.839 -12.305 16.386 1.00 96.56 313 SER A N 1
ATOM 2489 C CA . SER A 1 313 ? -14.745 -13.457 15.479 1.00 96.56 313 SER A CA 1
ATOM 2490 C C . SER A 1 313 ? -15.063 -13.141 14.007 1.00 96.56 313 SER A C 1
ATOM 2492 O O . SER A 1 313 ? -14.883 -14.015 13.158 1.00 96.56 313 SER A O 1
ATOM 2494 N N . TYR A 1 314 ? -15.490 -11.911 13.688 1.00 96.56 314 TYR A N 1
ATOM 2495 C CA . TYR A 1 314 ? -15.884 -11.493 12.336 1.00 96.56 314 TYR A CA 1
ATOM 2496 C C . TYR A 1 314 ? -15.081 -10.312 11.757 1.00 96.56 314 TYR A C 1
ATOM 2498 O O . TYR A 1 314 ? -15.321 -9.931 10.613 1.00 96.56 314 TYR A O 1
ATOM 2506 N N . PHE A 1 315 ? -14.127 -9.741 12.500 1.00 94.94 315 PHE A N 1
ATOM 2507 C CA . PHE A 1 315 ? -13.233 -8.686 12.004 1.00 94.94 315 PHE A CA 1
ATOM 2508 C C . PHE A 1 315 ? -11.758 -9.015 12.268 1.00 94.94 315 PHE A C 1
ATOM 2510 O O . PHE A 1 315 ? -11.430 -9.847 13.113 1.00 94.94 315 PHE A O 1
ATOM 2517 N N . GLN A 1 316 ? -10.857 -8.385 11.511 1.00 94.00 316 GLN A N 1
ATOM 2518 C CA . GLN A 1 316 ? -9.408 -8.643 11.567 1.00 94.00 316 GLN A CA 1
ATOM 2519 C C . GLN A 1 316 ? -8.610 -7.402 11.981 1.00 94.00 316 GLN A C 1
ATOM 2521 O O . GLN A 1 316 ? -7.440 -7.515 12.341 1.00 94.00 316 GLN A O 1
ATOM 2526 N N . TYR A 1 317 ? -9.239 -6.227 11.965 1.00 94.38 317 TYR A N 1
ATOM 2527 C CA . TYR A 1 317 ? -8.607 -4.942 12.229 1.00 94.38 317 TYR A CA 1
ATOM 2528 C C . TYR A 1 317 ? -9.499 -4.111 13.168 1.00 94.38 317 TYR A C 1
ATOM 2530 O O . TYR A 1 317 ? -10.707 -4.029 12.947 1.00 94.38 317 TYR A O 1
ATOM 2538 N N . TYR A 1 318 ? -8.915 -3.507 14.206 1.00 95.06 318 TYR A N 1
ATOM 2539 C CA . TYR A 1 318 ? -9.568 -2.494 15.046 1.00 95.06 318 TYR A CA 1
ATOM 2540 C C . TYR A 1 318 ? -8.796 -1.175 14.921 1.00 95.06 318 TYR A C 1
ATOM 2542 O O . TYR A 1 318 ? -7.627 -1.120 15.310 1.00 95.06 318 TYR A O 1
ATOM 2550 N N . GLU A 1 319 ? -9.429 -0.127 14.399 1.00 92.62 319 GLU A N 1
ATOM 2551 C CA . GLU A 1 319 ? -8.872 1.229 14.329 1.00 92.62 319 GLU A CA 1
ATOM 2552 C C . GLU A 1 319 ? -9.051 1.955 15.666 1.00 92.62 319 GLU A C 1
ATOM 2554 O O . GLU A 1 319 ? -10.154 2.040 16.201 1.00 92.62 319 GLU A O 1
ATOM 2559 N N . LEU A 1 320 ? -7.945 2.453 16.229 1.00 91.81 320 LEU A N 1
ATOM 2560 C CA . LEU A 1 320 ? -7.941 3.043 17.571 1.00 91.81 320 LEU A CA 1
ATOM 2561 C C . LEU A 1 320 ? -8.693 4.373 17.682 1.00 91.81 320 LEU A C 1
ATOM 2563 O O . LEU A 1 320 ? -9.204 4.683 18.754 1.00 91.81 320 LEU A O 1
ATOM 2567 N N . GLU A 1 321 ? -8.670 5.198 16.635 1.00 86.31 321 GLU A N 1
ATOM 2568 C CA . GLU A 1 321 ? -9.130 6.585 16.704 1.00 86.31 321 GLU A CA 1
ATOM 2569 C C . GLU A 1 321 ? -9.381 7.153 15.303 1.00 86.31 321 GLU A C 1
ATOM 2571 O O . GLU A 1 321 ? -8.504 7.069 14.444 1.00 86.31 321 GLU A O 1
ATOM 2576 N N . ASN A 1 322 ? -10.534 7.786 15.089 1.00 81.38 322 ASN A N 1
ATOM 2577 C CA . ASN A 1 322 ? -10.892 8.408 13.815 1.00 81.38 322 ASN A CA 1
ATOM 2578 C C . ASN A 1 322 ? -10.509 9.898 13.846 1.00 81.38 322 ASN A C 1
ATOM 2580 O O . ASN A 1 322 ? -11.173 10.692 14.511 1.00 81.38 322 ASN A O 1
ATOM 2584 N N . GLU A 1 323 ? -9.484 10.278 13.080 1.00 79.12 323 GLU A N 1
ATOM 2585 C CA . GLU A 1 323 ? -9.024 11.669 12.904 1.00 79.12 323 GLU A CA 1
ATOM 2586 C C . GLU A 1 323 ? -8.726 12.408 14.227 1.00 79.12 323 GLU A C 1
ATOM 2588 O O . GLU A 1 323 ? -9.438 13.353 14.583 1.00 79.12 323 GLU A O 1
ATOM 2593 N N . PRO A 1 324 ? -7.672 12.009 14.972 1.00 74.75 324 PRO A N 1
ATOM 2594 C CA . PRO A 1 324 ? -7.290 12.676 16.216 1.00 74.75 324 PRO A CA 1
ATOM 2595 C C . PRO A 1 324 ? -7.090 14.187 16.023 1.00 74.75 324 PRO A C 1
ATOM 2597 O O . PRO A 1 324 ? -6.641 14.636 14.971 1.00 74.75 324 PRO A O 1
ATOM 2600 N N . THR A 1 325 ? -7.474 14.941 17.057 1.00 66.94 325 THR A N 1
ATOM 2601 C CA . THR A 1 325 ? -7.743 16.399 17.106 1.00 66.94 325 THR A CA 1
ATOM 2602 C C . THR A 1 325 ? -8.757 16.966 16.097 1.00 66.94 325 THR A C 1
ATOM 2604 O O . THR A 1 325 ? -9.430 17.934 16.447 1.00 66.94 325 THR A O 1
ATOM 2607 N N . GLY A 1 326 ? -9.003 16.338 14.943 1.00 60.41 326 GLY A N 1
ATOM 2608 C CA . GLY A 1 326 ? -9.938 16.816 13.911 1.00 60.41 326 GLY A CA 1
ATOM 2609 C C . GLY A 1 326 ? -11.382 17.037 14.389 1.00 60.41 326 GLY A C 1
ATOM 2610 O O . GLY A 1 326 ? -11.996 18.048 14.048 1.00 60.41 326 GLY A O 1
ATOM 2611 N N . PHE A 1 327 ? -11.903 16.154 15.247 1.00 58.03 327 PHE A N 1
ATOM 2612 C CA . PHE A 1 327 ? -13.258 16.259 15.818 1.00 58.03 327 PHE A CA 1
ATOM 2613 C C . PHE A 1 327 ? -13.313 16.944 17.200 1.00 58.03 327 PHE A C 1
ATOM 2615 O O . PHE A 1 327 ? -14.326 16.866 17.900 1.00 58.03 327 PHE A O 1
ATOM 2622 N N . ALA A 1 328 ? -12.255 17.658 17.606 1.00 51.19 328 ALA A N 1
ATOM 2623 C CA . ALA A 1 328 ? -12.183 18.367 18.888 1.00 51.19 328 ALA A CA 1
ATOM 2624 C C . ALA A 1 328 ? -13.029 19.663 18.916 1.00 51.19 328 ALA A C 1
ATOM 2626 O O . ALA A 1 328 ? -12.514 20.778 18.999 1.00 51.19 328 ALA A O 1
ATOM 2627 N N . GLY A 1 329 ? -14.357 19.506 18.875 1.00 50.59 329 GLY A N 1
ATOM 2628 C CA . GLY A 1 329 ? -15.319 20.544 19.257 1.00 50.59 329 GLY A CA 1
ATOM 2629 C C . GLY A 1 329 ? -15.274 20.851 20.769 1.00 50.59 329 GLY A C 1
ATOM 2630 O O . GLY A 1 329 ? -14.262 20.607 21.422 1.00 50.59 329 GLY A O 1
ATOM 2631 N N . PRO A 1 330 ? -16.365 21.328 21.403 1.00 39.59 330 PRO A N 1
ATOM 2632 C CA . PRO A 1 330 ? -16.374 21.715 22.827 1.00 39.59 330 PRO A CA 1
ATOM 2633 C C . PRO A 1 330 ? -16.188 20.557 23.846 1.00 39.59 330 PRO A C 1
ATOM 2635 O O . PRO A 1 330 ? -16.413 20.734 25.047 1.00 39.59 330 PRO A O 1
ATOM 2638 N N . HIS A 1 331 ? -15.754 19.377 23.397 1.00 45.47 331 HIS A N 1
ATOM 2639 C CA . HIS A 1 331 ? -15.430 18.202 24.203 1.00 45.47 331 HIS A CA 1
ATOM 2640 C C . HIS A 1 331 ? -14.074 18.385 24.905 1.00 45.47 331 HIS A C 1
ATOM 2642 O O . HIS A 1 331 ? -13.031 18.004 24.381 1.00 45.47 331 HIS A O 1
ATOM 2648 N N . LYS A 1 332 ? -14.101 18.936 26.126 1.00 49.28 332 LYS A N 1
ATOM 2649 C CA . LYS A 1 332 ? -12.937 19.339 26.953 1.00 49.28 332 LYS A CA 1
ATOM 2650 C C . LYS A 1 332 ? -11.876 18.260 27.273 1.00 49.28 332 LYS A C 1
ATOM 2652 O O . LYS A 1 332 ? -10.939 18.558 28.006 1.00 49.28 332 LYS A O 1
ATOM 2657 N N . TRP A 1 333 ? -12.029 17.030 26.787 1.00 53.16 333 TRP A N 1
ATOM 2658 C CA . TRP A 1 333 ? -11.269 15.848 27.222 1.00 53.16 333 TRP A CA 1
ATOM 2659 C C . TRP A 1 333 ? -10.684 15.005 26.079 1.00 53.16 333 TRP A C 1
ATOM 2661 O O . TRP A 1 333 ? -9.874 14.117 26.337 1.00 53.16 333 TRP A O 1
ATOM 2671 N N . GLY A 1 334 ? -11.130 15.232 24.842 1.00 60.62 334 GLY A N 1
ATOM 2672 C CA . GLY A 1 334 ? -11.010 14.250 23.766 1.00 60.62 334 GLY A CA 1
ATOM 2673 C C . GLY A 1 334 ? -9.725 14.315 22.941 1.00 60.62 334 GLY A C 1
ATOM 2674 O O . GLY A 1 334 ? -9.092 15.364 22.838 1.00 60.62 334 GLY A O 1
ATOM 2675 N N . GLY A 1 335 ? -9.361 13.194 22.310 1.00 72.62 335 GLY A N 1
ATOM 2676 C CA . GLY A 1 335 ? -8.270 13.141 21.330 1.00 72.62 335 GLY A CA 1
ATOM 2677 C C . GLY A 1 335 ? -6.866 13.306 21.918 1.00 72.62 335 GLY A C 1
ATOM 2678 O O . GLY A 1 335 ? -5.948 13.679 21.189 1.00 72.62 335 GLY A O 1
ATOM 2679 N N . THR A 1 336 ? -6.674 13.093 23.226 1.00 85.62 336 THR A N 1
ATOM 2680 C CA . THR A 1 336 ? -5.360 13.269 23.871 1.00 85.62 336 THR A CA 1
ATOM 2681 C C . THR A 1 336 ? -4.452 12.058 23.656 1.00 85.62 336 THR A C 1
ATOM 2683 O O . THR A 1 336 ? -4.897 10.912 23.735 1.00 85.62 336 THR A O 1
ATOM 2686 N N . HIS A 1 337 ? -3.150 12.307 23.459 1.00 89.50 337 HIS A N 1
ATOM 2687 C CA . HIS A 1 337 ? -2.125 11.262 23.323 1.00 89.50 337 HIS A CA 1
ATOM 2688 C C . HIS A 1 337 ? -2.224 10.193 24.419 1.00 89.50 337 HIS A C 1
ATOM 2690 O O . HIS A 1 337 ? -2.325 9.006 24.120 1.00 89.50 337 HIS A O 1
ATOM 2696 N N . ALA A 1 338 ? -2.294 10.619 25.685 1.00 91.81 338 ALA A N 1
ATOM 2697 C CA . ALA A 1 338 ? -2.394 9.718 26.828 1.00 91.81 338 ALA A CA 1
ATOM 2698 C C . ALA A 1 338 ? -3.648 8.827 26.774 1.00 91.81 338 ALA A C 1
ATOM 2700 O O . ALA A 1 338 ? -3.558 7.636 27.067 1.00 91.81 338 ALA A O 1
ATOM 2701 N N . ALA A 1 339 ? -4.805 9.363 26.368 1.00 91.25 339 ALA A N 1
ATOM 2702 C CA . ALA A 1 339 ? -6.034 8.580 26.262 1.00 91.25 339 ALA A CA 1
ATOM 2703 C C . ALA A 1 339 ? -5.958 7.532 25.139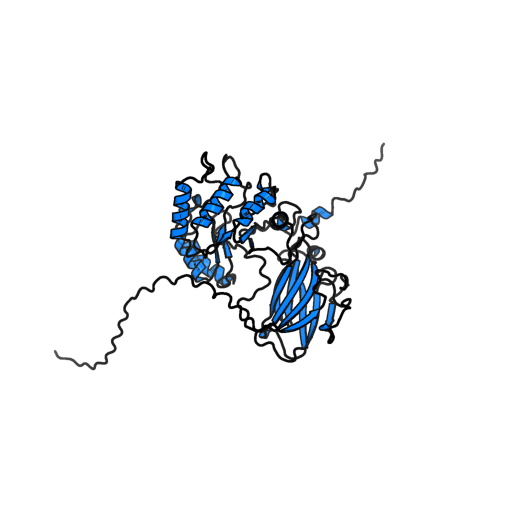 1.00 91.25 339 ALA A C 1
ATOM 2705 O O . ALA A 1 339 ? -6.364 6.389 25.352 1.00 91.25 339 ALA A O 1
ATOM 2706 N N . ILE A 1 340 ? -5.363 7.873 23.989 1.00 92.38 340 ILE A N 1
ATOM 2707 C CA . ILE A 1 340 ? -5.138 6.922 22.886 1.00 92.38 340 ILE A CA 1
ATOM 2708 C C . ILE A 1 340 ? -4.102 5.858 23.284 1.00 92.38 340 ILE A C 1
ATOM 2710 O O . ILE A 1 340 ? -4.299 4.680 22.996 1.00 92.38 340 ILE A O 1
ATOM 2714 N N . MET A 1 341 ? -3.041 6.226 24.010 1.00 94.75 341 MET A N 1
ATOM 2715 C CA . MET A 1 341 ? -2.062 5.267 24.542 1.00 94.75 341 MET A CA 1
ATOM 2716 C C . MET A 1 341 ? -2.700 4.286 25.538 1.00 94.75 341 MET A C 1
ATOM 2718 O O . MET A 1 341 ? -2.401 3.092 25.494 1.00 94.75 341 MET A O 1
ATOM 2722 N N . GLN A 1 342 ? -3.601 4.742 26.415 1.00 95.50 342 GLN A N 1
ATOM 2723 C CA . GLN A 1 342 ? -4.347 3.849 27.311 1.00 95.50 342 GLN A CA 1
ATOM 2724 C C . GLN A 1 342 ? -5.304 2.934 26.531 1.00 95.50 342 GLN A C 1
ATOM 2726 O O . GLN A 1 342 ? -5.323 1.730 26.780 1.00 95.50 342 GLN A O 1
ATOM 2731 N N . LEU A 1 343 ? -6.024 3.474 25.541 1.00 94.88 343 LEU A N 1
ATOM 2732 C CA . LEU A 1 343 ? -6.920 2.722 24.656 1.00 94.88 343 LEU A CA 1
ATOM 2733 C C . LEU A 1 343 ? -6.172 1.626 23.883 1.00 94.88 343 LEU A C 1
ATOM 2735 O O . LEU A 1 343 ? -6.600 0.473 23.878 1.00 94.88 343 LEU A O 1
ATOM 2739 N N . ALA A 1 344 ? -5.011 1.956 23.312 1.00 96.19 344 ALA A N 1
ATOM 2740 C CA . ALA A 1 344 ? -4.138 1.022 22.606 1.00 96.19 344 ALA A CA 1
ATOM 2741 C C . ALA A 1 344 ? -3.646 -0.115 23.512 1.00 96.19 344 ALA A C 1
ATOM 2743 O O . ALA A 1 344 ? -3.750 -1.288 23.150 1.00 96.19 344 ALA A O 1
ATOM 2744 N N . ASN A 1 345 ? -3.136 0.216 24.704 1.00 97.06 345 ASN A N 1
ATOM 2745 C CA . ASN A 1 345 ? -2.681 -0.781 25.677 1.00 97.06 345 ASN A CA 1
ATOM 2746 C C . ASN A 1 345 ? -3.832 -1.669 26.169 1.00 97.06 345 ASN A C 1
ATOM 2748 O O . ASN A 1 345 ? -3.660 -2.882 26.293 1.00 97.06 345 ASN A O 1
ATOM 2752 N N . TYR A 1 346 ? -5.012 -1.092 26.409 1.00 97.31 346 TYR A N 1
ATOM 2753 C CA . TYR A 1 346 ? -6.172 -1.848 26.865 1.00 97.31 346 TYR A CA 1
ATOM 2754 C C . TYR A 1 346 ? -6.714 -2.792 25.784 1.00 97.31 346 TYR A C 1
ATOM 2756 O O . TYR A 1 346 ? -6.906 -3.975 26.045 1.00 97.31 346 TYR A O 1
ATOM 2764 N N . ILE A 1 347 ? -6.871 -2.323 24.543 1.00 97.12 347 ILE A N 1
ATOM 2765 C CA . ILE A 1 347 ? -7.312 -3.172 23.426 1.00 97.12 347 ILE A CA 1
ATOM 2766 C C . ILE A 1 347 ? -6.294 -4.287 23.150 1.00 97.12 347 ILE A C 1
ATOM 2768 O O . ILE A 1 347 ? -6.687 -5.435 22.952 1.00 97.12 347 ILE A O 1
ATOM 2772 N N . ASN A 1 348 ? -4.989 -3.995 23.202 1.00 97.75 348 ASN A N 1
ATOM 2773 C CA . ASN A 1 348 ? -3.951 -5.021 23.072 1.00 97.75 348 ASN A CA 1
ATOM 2774 C C . ASN A 1 348 ? -3.989 -6.083 24.191 1.00 97.75 348 ASN A C 1
ATOM 2776 O O . ASN A 1 348 ? -3.506 -7.187 23.950 1.00 97.75 348 ASN A O 1
ATOM 2780 N N . SER A 1 349 ? -4.557 -5.791 25.370 1.00 97.19 349 SER A N 1
ATOM 2781 C CA . SER A 1 349 ? -4.673 -6.760 26.472 1.00 97.19 349 SER A CA 1
ATOM 2782 C C . SER A 1 349 ? -5.952 -7.606 26.453 1.00 97.19 349 SER A C 1
ATOM 2784 O O . SER A 1 349 ? -5.977 -8.645 27.113 1.00 97.19 349 SER A O 1
ATOM 2786 N N . ILE A 1 350 ? -6.983 -7.215 25.687 1.00 97.56 350 ILE A N 1
ATOM 2787 C CA . ILE A 1 350 ? -8.255 -7.965 25.578 1.00 97.56 350 ILE A CA 1
ATOM 2788 C C . ILE A 1 350 ? -8.525 -8.588 24.200 1.00 97.56 350 ILE A C 1
ATOM 2790 O O . ILE A 1 350 ? -9.321 -9.522 24.107 1.00 97.56 350 ILE A O 1
ATOM 2794 N N . LYS A 1 351 ? -7.913 -8.092 23.116 1.00 96.81 351 LYS A N 1
ATOM 2795 C CA . LYS A 1 351 ? -8.227 -8.569 21.759 1.00 96.81 351 LYS A CA 1
ATOM 2796 C C . LYS A 1 351 ? -7.733 -10.008 21.521 1.00 96.81 351 LYS A C 1
ATOM 2798 O O . LYS A 1 351 ? -6.626 -10.352 21.943 1.00 96.81 351 LYS A O 1
ATOM 2803 N N . PRO A 1 352 ? -8.473 -10.839 20.764 1.00 97.19 352 PRO A N 1
ATOM 2804 C CA . PRO A 1 352 ? -7.974 -12.142 20.340 1.00 97.19 352 PRO A CA 1
ATOM 2805 C C . PRO A 1 352 ? -6.820 -11.992 19.337 1.00 97.19 352 PRO A C 1
ATOM 2807 O O . PRO A 1 352 ? -6.709 -10.995 18.620 1.00 97.19 352 PRO A O 1
ATOM 2810 N N . ALA A 1 353 ? -5.967 -13.015 19.257 1.00 95.88 353 ALA A N 1
ATOM 2811 C CA . ALA A 1 353 ? -4.699 -12.962 18.523 1.00 95.88 353 ALA A CA 1
ATOM 2812 C C . ALA A 1 353 ? -4.824 -12.696 17.007 1.00 95.88 353 ALA A C 1
ATOM 2814 O O . ALA A 1 353 ? -3.862 -12.231 16.397 1.00 95.88 353 ALA A O 1
ATOM 2815 N N . HIS A 1 354 ? -5.981 -12.969 16.390 1.00 94.44 354 HIS A N 1
ATOM 2816 C CA . HIS A 1 354 ? -6.213 -12.712 14.962 1.00 94.44 354 HIS A CA 1
ATOM 2817 C C . HIS A 1 354 ? -6.611 -11.262 14.644 1.00 94.44 354 HIS A C 1
ATOM 2819 O O . HIS A 1 354 ? -6.540 -10.873 13.479 1.00 94.44 354 HIS A O 1
ATOM 2825 N N . VAL A 1 355 ? -7.006 -10.461 15.643 1.00 96.56 355 VAL A N 1
ATOM 2826 C CA . VAL A 1 355 ? -7.293 -9.030 15.461 1.00 96.56 355 VAL A CA 1
ATOM 2827 C C . VAL A 1 355 ? -6.003 -8.224 15.584 1.00 96.56 355 VAL A C 1
ATOM 2829 O O . VAL A 1 355 ? -5.270 -8.340 16.568 1.00 96.56 355 VAL A O 1
ATOM 2832 N N . LYS A 1 356 ? -5.761 -7.336 14.621 1.00 96.12 356 LYS A N 1
ATOM 2833 C CA . LYS A 1 356 ? -4.685 -6.339 14.634 1.00 96.12 356 LYS A CA 1
ATOM 2834 C C . LYS A 1 356 ? -5.210 -4.998 15.146 1.00 96.12 356 LYS A C 1
ATOM 2836 O O . LYS A 1 356 ? -6.239 -4.525 14.667 1.00 96.12 356 LYS A O 1
ATOM 2841 N N . THR A 1 357 ? -4.491 -4.352 16.061 1.00 96.19 357 THR A N 1
ATOM 2842 C CA . THR A 1 357 ? -4.674 -2.909 16.294 1.00 96.19 357 THR A CA 1
ATOM 2843 C C . THR A 1 357 ? -4.129 -2.127 15.105 1.00 96.19 357 THR A C 1
ATOM 2845 O O . THR A 1 357 ? -3.025 -2.388 14.616 1.00 96.19 357 THR A O 1
ATOM 2848 N N . VAL A 1 358 ? -4.913 -1.164 14.644 1.00 94.06 358 VAL A N 1
ATOM 2849 C CA . VAL A 1 358 ? -4.601 -0.260 13.543 1.00 94.06 358 VAL A CA 1
ATOM 2850 C C . VAL A 1 358 ? -4.470 1.142 14.120 1.00 94.06 358 VAL A C 1
ATOM 2852 O O . VAL A 1 358 ? -5.300 1.565 14.926 1.00 94.06 358 VAL A O 1
ATOM 2855 N N . ALA A 1 359 ? -3.407 1.844 13.730 1.00 92.88 359 ALA A N 1
ATOM 2856 C CA . ALA A 1 359 ? -3.150 3.207 14.178 1.00 92.88 359 ALA A CA 1
ATOM 2857 C C . ALA A 1 359 ? -4.328 4.159 13.878 1.00 92.88 359 ALA A C 1
ATOM 2859 O O . ALA A 1 359 ? -5.163 3.846 13.020 1.00 92.88 359 ALA A O 1
ATOM 2860 N N . PRO A 1 360 ? -4.404 5.319 14.557 1.00 88.81 360 PRO A N 1
ATOM 2861 C CA . PRO A 1 360 ? -5.404 6.337 14.263 1.00 88.81 360 PRO A CA 1
ATOM 2862 C C . PRO A 1 360 ? -5.506 6.650 12.768 1.00 88.81 360 PRO A C 1
ATOM 2864 O O . PRO A 1 360 ? -4.482 6.719 12.084 1.00 88.81 360 PRO A O 1
ATOM 2867 N N . GLY A 1 361 ? -6.719 6.873 12.265 1.00 82.19 361 GLY A N 1
ATOM 2868 C CA . GLY A 1 361 ? -6.984 7.351 10.910 1.00 82.19 361 GLY A CA 1
ATOM 2869 C C . GLY A 1 361 ? -6.416 8.755 10.708 1.00 82.19 361 GLY A C 1
ATOM 2870 O O . GLY A 1 361 ? -7.134 9.748 10.809 1.00 82.19 361 GLY A O 1
ATOM 2871 N N . TRP A 1 362 ? -5.100 8.853 10.487 1.00 79.69 362 TRP A N 1
ATOM 2872 C CA . TRP A 1 362 ? -4.378 10.119 10.385 1.00 79.69 362 TRP A CA 1
ATOM 2873 C C . TRP A 1 362 ? -4.939 10.942 9.222 1.00 79.69 362 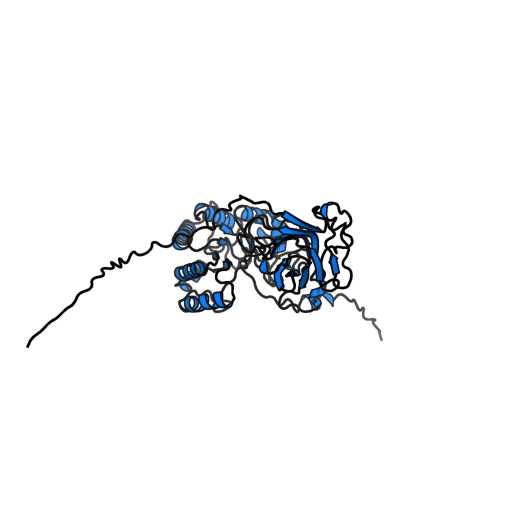TRP A C 1
ATOM 2875 O O . TRP A 1 362 ? -4.903 10.500 8.070 1.00 79.69 362 TRP A O 1
ATOM 2885 N N . ALA A 1 363 ? -5.459 12.132 9.515 1.00 72.38 363 ALA A N 1
ATOM 2886 C CA . ALA A 1 363 ? -6.271 12.890 8.577 1.00 72.38 363 ALA A CA 1
ATOM 2887 C C . ALA A 1 363 ? -6.082 14.393 8.756 1.00 72.38 363 ALA A C 1
ATOM 2889 O O . ALA A 1 363 ? -6.590 14.986 9.702 1.00 72.38 363 ALA A O 1
ATOM 2890 N N . TYR A 1 364 ? -5.394 15.028 7.808 1.00 66.38 364 TYR A N 1
ATOM 2891 C CA . TYR A 1 364 ? -5.250 16.481 7.802 1.00 66.38 364 TYR A CA 1
ATOM 2892 C C . TYR A 1 364 ? -5.573 17.065 6.399 1.00 66.38 364 TYR A C 1
ATOM 2894 O O . TYR A 1 364 ? -4.853 17.897 5.858 1.00 66.38 364 TYR A O 1
ATOM 2902 N N . TRP A 1 365 ? -6.742 16.636 5.884 1.00 58.81 365 TRP A N 1
ATOM 2903 C CA . TRP A 1 365 ? -7.787 17.445 5.203 1.00 58.81 365 TRP A CA 1
ATOM 2904 C C . TRP A 1 365 ? -7.597 18.040 3.771 1.00 58.81 365 TRP A C 1
ATOM 2906 O O . TRP A 1 365 ? -6.528 17.956 3.166 1.00 58.81 365 TRP A O 1
ATOM 2916 N N . ASP A 1 366 ? -8.675 18.655 3.234 1.00 44.16 366 ASP A N 1
ATOM 2917 C CA . ASP A 1 366 ? -8.692 19.599 2.088 1.00 44.16 366 ASP A CA 1
ATOM 2918 C C . ASP A 1 366 ? -8.961 21.081 2.478 1.00 44.16 366 ASP A C 1
ATOM 2920 O O . ASP A 1 366 ? -8.241 21.945 1.967 1.00 44.16 366 ASP A O 1
ATOM 2924 N N . LYS A 1 367 ? -9.908 21.314 3.442 1.00 50.00 367 LYS A N 1
ATOM 2925 C CA . LYS A 1 367 ? -10.383 22.780 5.882 1.00 50.00 367 LYS A CA 1
ATOM 2926 C C . LYS A 1 367 ? -9.881 22.367 7.364 1.00 50.00 367 LYS A C 1
ATOM 2928 O O . LYS A 1 367 ? -10.512 21.573 8.055 1.00 50.00 367 LYS A O 1
ATOM 2933 N N . GLY A 1 368 ? -8.793 22.971 7.870 1.00 51.75 368 GLY A N 1
ATOM 2934 C CA . GLY A 1 368 ? -8.271 22.751 9.240 1.00 51.75 368 GLY A CA 1
ATOM 2935 C C . GLY A 1 368 ? -7.094 21.771 9.361 1.00 51.75 368 GLY A C 1
ATOM 2936 O O . GLY A 1 368 ? -6.503 21.638 10.425 1.00 51.75 368 GLY A O 1
ATOM 2937 N N . GLY A 1 369 ? -6.706 21.120 8.269 1.00 55.44 369 GLY A N 1
ATOM 2938 C CA . GLY A 1 369 ? -5.686 20.079 8.254 1.00 55.44 369 GLY A CA 1
ATOM 2939 C C . GLY A 1 369 ? -4.256 20.595 8.224 1.00 55.44 369 GLY A C 1
ATOM 2940 O O . GLY A 1 369 ? -3.580 20.682 7.202 1.00 55.44 369 GLY A O 1
ATOM 2941 N N . THR A 1 370 ? -3.761 20.859 9.413 1.00 63.97 370 THR A N 1
ATOM 2942 C CA . THR A 1 370 ? -2.362 20.672 9.762 1.00 63.97 370 THR A CA 1
ATOM 2943 C C . THR A 1 370 ? -2.386 20.071 11.158 1.00 63.97 370 THR A C 1
ATOM 2945 O O . THR A 1 370 ? -3.123 20.601 11.986 1.00 63.97 370 THR A O 1
ATOM 2948 N N . PRO A 1 371 ? -1.636 18.989 11.441 1.00 70.19 371 PRO A N 1
ATOM 2949 C CA . PRO A 1 371 ? -1.599 18.445 12.791 1.0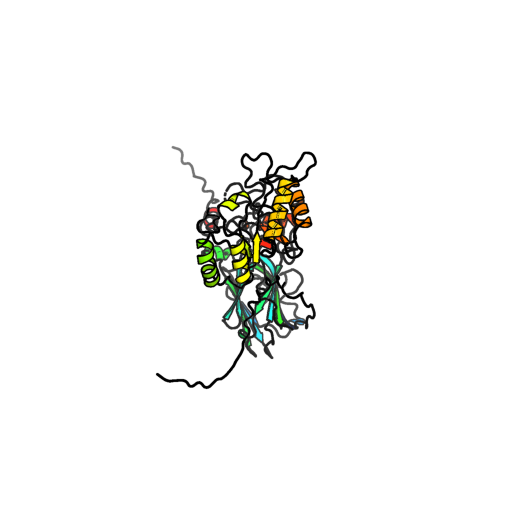0 70.19 371 PRO A CA 1
ATOM 2950 C C . PRO A 1 371 ? -1.141 19.547 13.763 1.00 70.19 371 PRO A C 1
ATOM 2952 O O . PRO A 1 371 ? -0.136 20.230 13.510 1.00 70.19 371 PRO A O 1
ATOM 2955 N N . ASN A 1 372 ? -1.940 19.758 14.808 1.00 70.19 372 ASN A N 1
ATOM 2956 C CA . ASN A 1 372 ? -2.039 20.966 15.625 1.00 70.19 372 ASN A CA 1
ATOM 2957 C C . ASN A 1 372 ? -2.242 20.589 17.105 1.00 70.19 372 ASN A C 1
ATOM 2959 O O . ASN A 1 372 ? -3.285 20.831 17.714 1.00 70.19 372 ASN A O 1
ATOM 2963 N N . GLY A 1 373 ? -1.206 19.983 17.674 1.00 79.19 373 GLY A N 1
ATOM 2964 C CA . GLY A 1 373 ? -1.229 19.413 19.010 1.00 79.19 373 GLY A CA 1
ATOM 2965 C C . GLY A 1 373 ? -0.055 18.460 19.189 1.00 79.19 373 GLY A C 1
ATOM 2966 O O . GLY A 1 373 ? 0.996 18.631 18.568 1.00 79.19 373 GLY A O 1
ATOM 2967 N N . TRP A 1 374 ? -0.244 17.432 20.012 1.00 85.25 374 TRP A N 1
ATOM 2968 C CA . TRP A 1 374 ? 0.736 16.357 20.199 1.00 85.25 374 TRP A CA 1
ATOM 2969 C C . TRP A 1 374 ? 0.985 15.586 18.892 1.00 85.25 374 TRP A C 1
ATOM 2971 O O . TRP A 1 374 ? 2.091 15.136 18.622 1.00 85.25 374 TRP A O 1
ATOM 2981 N N . GLU A 1 375 ? -0.025 15.483 18.034 1.00 82.88 375 GLU A N 1
ATOM 2982 C CA . GLU A 1 375 ? 0.014 14.804 16.745 1.00 82.88 375 GLU A CA 1
ATOM 2983 C C . GLU A 1 375 ? 0.776 15.604 15.677 1.00 82.88 375 GLU A C 1
ATOM 2985 O O . GLU A 1 375 ? 1.096 15.074 14.615 1.00 82.88 375 GLU A O 1
ATOM 2990 N N . ALA A 1 376 ? 1.161 16.855 15.959 1.00 82.88 376 ALA A N 1
ATOM 2991 C CA . ALA A 1 376 ? 2.170 17.552 15.161 1.00 82.88 376 ALA A CA 1
ATOM 2992 C C . ALA A 1 376 ? 3.540 16.867 15.274 1.00 82.88 376 ALA A C 1
ATOM 2994 O O . ALA A 1 376 ? 4.270 16.800 14.282 1.00 82.88 376 ALA A O 1
ATOM 2995 N N . ASP A 1 377 ? 3.860 16.319 16.449 1.00 88.75 377 ASP A N 1
ATOM 2996 C CA . ASP A 1 377 ? 5.131 15.666 16.735 1.00 88.75 377 ASP A CA 1
ATOM 2997 C C . ASP A 1 377 ? 5.158 14.231 16.158 1.00 88.75 377 ASP A C 1
ATOM 2999 O O . ASP A 1 377 ? 4.360 13.374 16.568 1.00 88.75 377 ASP A O 1
ATOM 3003 N N . PRO A 1 378 ? 6.070 13.921 15.213 1.00 90.88 378 PRO A N 1
ATOM 3004 C CA . PRO A 1 378 ? 6.226 12.564 14.706 1.00 90.88 378 PRO A CA 1
ATOM 3005 C C . PRO A 1 378 ? 6.629 11.557 15.794 1.00 90.88 378 PRO A C 1
ATOM 3007 O O . PRO A 1 378 ? 6.282 10.385 15.647 1.00 90.88 378 PRO A O 1
ATOM 3010 N N . VAL A 1 379 ? 7.296 11.983 16.877 1.00 94.12 379 VAL A N 1
ATOM 3011 C CA . VAL A 1 379 ? 7.720 11.133 18.005 1.00 94.12 379 VAL A CA 1
ATOM 3012 C C . VAL A 1 379 ? 6.523 10.709 18.858 1.00 94.12 379 VAL A C 1
ATOM 3014 O O . VAL A 1 379 ? 6.388 9.529 19.180 1.00 94.12 379 VAL A O 1
ATOM 3017 N N . MET A 1 380 ? 5.606 11.627 19.177 1.00 93.06 380 MET A N 1
ATOM 3018 C CA . MET A 1 380 ? 4.392 11.287 19.936 1.00 93.06 380 MET A CA 1
ATOM 3019 C C . MET A 1 380 ? 3.461 10.378 19.124 1.00 93.06 380 MET A C 1
ATOM 3021 O O . MET A 1 380 ? 2.935 9.400 19.659 1.00 93.06 380 MET A O 1
ATOM 3025 N N . ARG A 1 381 ? 3.332 10.617 17.810 1.00 92.06 381 ARG A N 1
ATOM 3026 C CA . ARG A 1 381 ? 2.657 9.676 16.897 1.00 92.06 381 ARG A CA 1
ATOM 3027 C C . ARG A 1 381 ? 3.351 8.319 16.839 1.00 92.06 381 ARG A C 1
ATOM 3029 O O . ARG A 1 381 ? 2.670 7.294 16.828 1.00 92.06 381 ARG A O 1
ATOM 3036 N N . ARG A 1 382 ? 4.689 8.291 16.852 1.00 95.06 382 ARG A N 1
ATOM 3037 C CA . ARG A 1 382 ? 5.461 7.046 16.802 1.00 95.06 382 ARG A CA 1
ATOM 3038 C C . ARG A 1 382 ? 5.169 6.133 17.993 1.00 95.06 382 ARG A C 1
ATOM 3040 O O . ARG A 1 382 ? 4.973 4.943 17.793 1.00 95.06 382 ARG A O 1
ATOM 3047 N N . GLN A 1 383 ? 5.024 6.699 19.191 1.00 96.69 383 GLN A N 1
ATOM 3048 C CA . GLN A 1 383 ? 4.671 5.949 20.404 1.00 96.69 383 GLN A CA 1
ATOM 3049 C C . GLN A 1 383 ? 3.321 5.212 20.291 1.00 96.69 383 GLN A C 1
ATOM 3051 O O . GLN A 1 383 ? 3.185 4.117 20.831 1.00 96.69 383 GLN A O 1
ATOM 3056 N N . ILE A 1 384 ? 2.344 5.768 19.561 1.00 95.12 384 ILE A N 1
ATOM 3057 C CA . ILE A 1 384 ? 1.065 5.092 19.272 1.00 95.12 384 ILE A CA 1
ATOM 3058 C C . ILE A 1 384 ? 1.247 4.050 18.160 1.00 95.12 384 ILE A C 1
ATOM 3060 O O . ILE A 1 384 ? 0.746 2.931 18.269 1.00 95.12 384 ILE A O 1
ATOM 3064 N N . GLU A 1 385 ? 1.990 4.384 17.100 1.00 95.19 385 GLU A N 1
ATOM 3065 C CA . GLU A 1 385 ? 2.288 3.456 16.002 1.00 95.19 385 GLU A CA 1
ATOM 3066 C C . GLU A 1 385 ? 3.032 2.194 16.482 1.00 95.19 385 GLU A C 1
ATOM 3068 O O . GLU A 1 385 ? 2.723 1.102 16.005 1.00 95.19 385 GLU A O 1
ATOM 3073 N N . ASP A 1 386 ? 3.943 2.305 17.453 1.00 96.38 386 ASP A N 1
ATOM 3074 C CA . ASP A 1 386 ? 4.673 1.165 18.031 1.00 96.38 386 ASP A CA 1
ATOM 3075 C C . ASP A 1 386 ? 3.768 0.228 18.874 1.00 96.38 386 ASP A C 1
ATOM 3077 O O . ASP A 1 386 ? 4.115 -0.934 19.082 1.00 96.38 386 ASP A O 1
ATOM 3081 N N . LEU A 1 387 ? 2.571 0.675 19.289 1.00 97.06 387 LEU A N 1
ATOM 3082 C CA . LEU A 1 387 ? 1.534 -0.172 19.911 1.00 97.06 387 LEU A CA 1
ATOM 3083 C C . LEU A 1 387 ? 0.573 -0.822 18.891 1.00 97.06 387 LEU A C 1
ATOM 3085 O O . LEU A 1 387 ? -0.292 -1.618 19.276 1.00 97.06 387 LEU A O 1
ATOM 3089 N N . CYS A 1 388 ? 0.689 -0.496 17.600 1.00 96.44 388 CYS A N 1
ATOM 3090 C CA . CYS A 1 388 ? -0.252 -0.923 16.561 1.00 96.44 388 CYS A CA 1
ATOM 3091 C C . CYS A 1 388 ? 0.372 -1.943 15.601 1.00 96.44 388 CYS A C 1
ATOM 3093 O O . CYS A 1 388 ? 1.449 -1.712 15.054 1.00 96.44 388 CYS A O 1
ATOM 3095 N N . GLN A 1 389 ? -0.326 -3.047 15.316 1.00 95.50 389 GLN A N 1
ATOM 3096 C CA . GLN A 1 389 ? 0.150 -4.059 14.360 1.00 95.50 389 GLN A CA 1
ATOM 3097 C C . GLN A 1 389 ? -0.025 -3.655 12.880 1.00 95.50 389 GLN A C 1
ATOM 3099 O O . GLN A 1 389 ? 0.628 -4.233 12.013 1.00 95.50 389 GLN A O 1
ATOM 3104 N N . ALA A 1 390 ? -0.832 -2.631 12.588 1.00 92.19 390 ALA A N 1
ATOM 3105 C CA . ALA A 1 390 ? -0.864 -1.928 11.301 1.00 92.19 390 ALA A CA 1
ATOM 3106 C C . ALA A 1 390 ? -0.716 -0.407 11.499 1.00 92.19 390 ALA A C 1
ATOM 3108 O O . ALA A 1 390 ? -0.967 0.109 12.591 1.00 92.19 390 ALA A O 1
ATOM 3109 N N . THR A 1 391 ? -0.283 0.305 10.461 1.00 90.25 391 THR A N 1
ATOM 3110 C CA . THR A 1 391 ? -0.413 1.769 10.331 1.00 90.25 391 THR A CA 1
ATOM 3111 C C . THR A 1 391 ? -1.655 2.092 9.489 1.00 90.25 391 THR A C 1
ATOM 3113 O O . THR A 1 391 ? -2.243 1.205 8.860 1.00 90.25 391 THR A O 1
ATOM 3116 N N . ASN A 1 392 ? -2.086 3.347 9.508 1.00 84.12 392 ASN A N 1
ATOM 3117 C CA . ASN A 1 392 ? -3.332 3.801 8.902 1.00 84.12 392 ASN A CA 1
ATOM 3118 C C . ASN A 1 392 ? -3.156 5.162 8.225 1.00 84.12 392 ASN A C 1
ATOM 3120 O O . ASN A 1 392 ? -2.120 5.818 8.354 1.00 84.12 392 ASN A O 1
ATOM 3124 N N . GLY A 1 393 ? -4.193 5.624 7.545 1.00 76.25 393 GLY A N 1
ATOM 3125 C CA . GLY A 1 393 ? -4.320 7.010 7.129 1.00 76.25 393 GLY A CA 1
ATOM 3126 C C . GLY A 1 393 ? -5.613 7.241 6.368 1.00 76.25 393 GLY A C 1
ATOM 3127 O O . GLY A 1 393 ? -6.150 6.326 5.749 1.00 76.25 393 GLY A O 1
ATOM 3128 N N . HIS A 1 394 ? -6.097 8.478 6.377 1.00 76.50 394 HIS A N 1
ATOM 3129 C CA . HIS A 1 394 ? -7.210 8.888 5.529 1.00 76.50 394 HIS A CA 1
ATOM 3130 C C . HIS A 1 394 ? -6.716 9.636 4.289 1.00 76.50 394 HIS A C 1
ATOM 3132 O O . HIS A 1 394 ? -5.749 10.409 4.319 1.00 76.50 394 HIS A O 1
ATOM 3138 N N . SER A 1 395 ? -7.409 9.406 3.180 1.00 66.50 395 SER A N 1
ATOM 3139 C CA . SER A 1 395 ? -7.074 9.905 1.848 1.00 66.50 395 SER A CA 1
ATOM 3140 C C . SER A 1 395 ? -8.190 10.786 1.295 1.00 66.50 395 SER A C 1
ATOM 3142 O O . SER A 1 395 ? -8.954 10.397 0.409 1.00 66.50 395 SER A O 1
ATOM 3144 N N . TYR A 1 396 ? -8.269 12.008 1.816 1.00 64.56 396 TYR A N 1
ATOM 3145 C CA . TYR A 1 396 ? -8.966 13.109 1.153 1.00 64.56 396 TYR A CA 1
ATOM 3146 C C . TYR A 1 396 ? -8.158 13.529 -0.073 1.00 64.56 396 TYR A C 1
ATOM 3148 O O . TYR A 1 396 ? -6.938 13.638 0.014 1.00 64.56 396 TYR A O 1
ATOM 3156 N N . GLY A 1 397 ? -8.807 13.752 -1.218 1.00 60.03 397 GLY A N 1
ATOM 3157 C CA . GLY A 1 397 ? -8.133 13.764 -2.527 1.00 60.03 397 GLY A CA 1
ATOM 3158 C C . GLY A 1 397 ? -6.953 14.734 -2.727 1.00 60.03 397 GLY A C 1
ATOM 3159 O O . GLY A 1 397 ? -6.193 14.543 -3.668 1.00 60.03 397 GLY A O 1
ATOM 3160 N N . PHE A 1 398 ? -6.733 15.733 -1.865 1.00 58.19 398 PHE A N 1
ATOM 3161 C CA . PHE A 1 398 ? -5.509 16.549 -1.899 1.00 58.19 398 PHE A CA 1
ATOM 3162 C C . PHE A 1 398 ? -4.486 16.228 -0.805 1.00 58.19 398 PHE A C 1
ATOM 3164 O O . PHE A 1 398 ? -3.340 16.652 -0.950 1.00 58.19 398 PHE A O 1
ATOM 3171 N N . SER A 1 399 ? -4.839 15.501 0.262 1.00 57.41 399 SER A N 1
ATOM 3172 C CA . SER A 1 399 ? -3.974 15.322 1.440 1.00 57.41 399 SER A CA 1
ATOM 3173 C C . SER A 1 399 ? -2.615 14.738 1.041 1.00 57.41 399 SER A C 1
ATOM 3175 O O . SER A 1 399 ? -1.583 15.344 1.309 1.00 57.41 399 SER A O 1
ATOM 3177 N N . TYR A 1 400 ? -2.603 13.648 0.273 1.00 60.50 400 TYR A N 1
ATOM 3178 C CA . TYR A 1 400 ? -1.383 12.984 -0.199 1.00 60.50 400 TYR A CA 1
ATOM 3179 C C . TYR A 1 400 ? -0.491 13.842 -1.124 1.00 60.50 400 TYR A C 1
ATOM 3181 O O . TYR A 1 400 ? 0.677 13.516 -1.318 1.00 60.50 400 TYR A O 1
ATOM 3189 N N . THR A 1 401 ? -1.004 14.961 -1.649 1.00 58.84 401 THR A N 1
ATOM 3190 C CA . THR A 1 401 ? -0.245 15.918 -2.477 1.00 58.84 401 THR A CA 1
ATOM 3191 C C . THR A 1 401 ? 0.299 17.121 -1.694 1.00 58.84 401 THR A C 1
ATOM 3193 O O . THR A 1 401 ? 1.007 17.952 -2.268 1.00 58.84 401 THR A O 1
ATOM 3196 N N . GLN A 1 402 ? -0.013 17.245 -0.400 1.00 64.94 402 GLN A N 1
ATOM 3197 C CA . GLN A 1 402 ? 0.437 18.350 0.448 1.00 64.94 402 GLN A CA 1
ATOM 3198 C C . GLN A 1 402 ? 1.737 18.010 1.184 1.00 64.94 402 GLN A C 1
ATOM 3200 O O . GLN A 1 402 ? 1.879 16.952 1.787 1.00 64.94 402 GLN A O 1
ATOM 3205 N N . ASP A 1 403 ? 2.663 18.965 1.209 1.00 69.94 403 ASP A N 1
ATOM 3206 C CA . ASP A 1 403 ? 3.988 18.868 1.838 1.00 69.94 403 ASP A CA 1
ATOM 3207 C C . ASP A 1 403 ? 3.931 18.740 3.387 1.00 69.94 403 ASP A C 1
ATOM 3209 O O . ASP A 1 403 ? 4.910 18.402 4.065 1.00 69.94 403 ASP A O 1
ATOM 3213 N N . ARG A 1 404 ? 2.752 18.989 3.965 1.00 71.38 404 ARG A N 1
ATOM 3214 C CA . ARG A 1 404 ? 2.383 18.759 5.365 1.00 71.38 404 ARG A CA 1
ATOM 3215 C C . ARG A 1 404 ? 0.901 18.386 5.422 1.00 71.38 404 ARG A C 1
ATOM 3217 O O . ARG A 1 404 ? 0.129 18.852 4.595 1.00 71.38 404 ARG A O 1
ATOM 3224 N N . GLY A 1 405 ? 0.512 17.547 6.377 1.00 65.50 405 GLY A N 1
ATOM 3225 C CA . GLY A 1 405 ? -0.887 17.163 6.607 1.00 65.50 405 GLY A CA 1
ATOM 3226 C C . GLY A 1 405 ? -1.428 16.017 5.733 1.00 65.50 405 GLY A C 1
ATOM 3227 O O . GLY A 1 405 ? -2.445 15.406 6.061 1.00 65.50 405 GLY A O 1
ATOM 3228 N N . GLY A 1 406 ? -0.724 15.628 4.670 1.00 73.25 406 GLY A N 1
ATOM 3229 C CA . GLY A 1 406 ? -1.001 14.362 3.994 1.00 73.25 406 GLY A CA 1
ATOM 3230 C C . GLY A 1 406 ? -0.702 13.171 4.889 1.00 73.25 406 GLY A C 1
ATOM 3231 O O . GLY A 1 406 ? 0.418 13.067 5.369 1.00 73.25 406 GLY A O 1
ATOM 3232 N N . SER A 1 407 ? -1.642 12.241 5.067 1.00 78.44 407 SER A N 1
ATOM 3233 C CA . SER A 1 407 ? -1.431 11.016 5.859 1.00 78.44 407 SER A CA 1
ATOM 3234 C C . SER A 1 407 ? -0.184 10.239 5.418 1.00 78.44 407 SER A C 1
ATOM 3236 O O . SER A 1 407 ? 0.625 9.839 6.245 1.00 78.44 407 SER A O 1
ATOM 3238 N N . PHE A 1 408 ? 0.055 10.152 4.107 1.00 81.75 408 PHE A N 1
ATOM 3239 C CA . PHE A 1 408 ? 1.296 9.640 3.519 1.00 81.75 408 PHE A CA 1
ATOM 3240 C C . PHE A 1 408 ? 2.562 10.382 4.003 1.00 81.75 408 PHE A C 1
ATOM 3242 O O . PHE A 1 408 ? 3.490 9.763 4.521 1.00 81.75 408 PHE A O 1
ATOM 3249 N N . ILE A 1 409 ? 2.595 11.712 3.874 1.00 82.50 409 ILE A N 1
ATOM 3250 C CA . ILE A 1 409 ? 3.750 12.553 4.238 1.00 82.50 409 ILE A CA 1
ATOM 3251 C C . ILE A 1 409 ? 3.960 12.612 5.759 1.00 82.50 409 ILE A C 1
ATOM 3253 O O . ILE A 1 409 ? 5.093 12.657 6.239 1.00 82.50 409 ILE A O 1
ATOM 3257 N N . GLU A 1 410 ? 2.883 12.591 6.537 1.00 84.44 410 GLU A N 1
ATOM 3258 C CA . GLU A 1 410 ? 2.939 12.567 7.992 1.00 84.44 410 GLU A CA 1
ATOM 3259 C C . GLU A 1 410 ? 3.399 11.198 8.512 1.00 84.44 410 GLU A C 1
ATOM 3261 O O . GLU A 1 410 ? 4.269 11.164 9.384 1.00 84.44 410 GLU A O 1
ATOM 3266 N N . ASN A 1 411 ? 2.959 10.081 7.927 1.00 87.25 411 ASN A N 1
ATOM 3267 C CA . ASN A 1 411 ? 3.498 8.761 8.268 1.00 87.25 411 ASN A CA 1
ATOM 3268 C C . ASN A 1 411 ? 4.987 8.652 7.902 1.00 87.25 411 ASN A C 1
ATOM 3270 O O . ASN A 1 411 ? 5.772 8.152 8.707 1.00 87.25 411 ASN A O 1
ATOM 3274 N N . LEU A 1 412 ? 5.416 9.192 6.751 1.00 88.81 412 LEU A N 1
ATOM 3275 C CA . LEU A 1 412 ? 6.841 9.283 6.401 1.00 88.81 412 LEU A CA 1
ATOM 3276 C C . LEU A 1 412 ? 7.656 10.020 7.478 1.00 88.81 412 LEU A C 1
ATOM 3278 O O . LEU A 1 412 ? 8.720 9.536 7.862 1.00 88.81 412 LEU A O 1
ATOM 3282 N N . LYS A 1 413 ? 7.141 11.132 8.024 1.00 89.69 413 LYS A N 1
ATOM 3283 C CA . LYS A 1 413 ? 7.770 11.857 9.147 1.00 89.69 413 LYS A CA 1
ATOM 3284 C C . LYS A 1 413 ? 7.855 11.002 10.420 1.00 89.69 413 LYS A C 1
ATOM 3286 O O . LYS A 1 413 ? 8.881 11.027 11.089 1.00 89.69 413 LYS A O 1
ATOM 3291 N N . THR A 1 414 ? 6.819 10.220 10.736 1.00 91.38 414 THR A N 1
ATOM 3292 C CA . THR A 1 414 ? 6.776 9.319 11.911 1.00 91.38 414 THR A CA 1
ATOM 3293 C C . THR A 1 414 ? 7.703 8.101 11.798 1.00 91.38 414 THR A C 1
ATOM 3295 O O . THR A 1 414 ? 8.204 7.616 12.816 1.00 91.38 414 THR A O 1
ATOM 3298 N N . TYR A 1 415 ? 7.980 7.614 10.586 1.00 92.06 415 TYR A N 1
ATOM 3299 C CA . TYR A 1 415 ? 8.938 6.520 10.374 1.00 92.06 415 TYR A CA 1
ATOM 3300 C C . TYR A 1 415 ? 10.379 6.979 10.120 1.00 92.06 415 TYR A C 1
ATOM 3302 O O . TYR A 1 415 ? 11.294 6.193 10.352 1.00 92.06 415 TYR A O 1
ATOM 3310 N N . GLY A 1 416 ? 10.590 8.245 9.740 1.00 91.50 416 GLY A N 1
ATOM 3311 C CA . GLY A 1 416 ? 11.909 8.779 9.382 1.00 91.50 416 GLY A CA 1
ATOM 3312 C C . GLY A 1 416 ? 12.265 8.582 7.904 1.00 91.50 416 GLY A C 1
ATOM 3313 O O . GLY A 1 416 ? 13.441 8.549 7.555 1.00 91.50 416 GLY A O 1
ATOM 3314 N N . GLY A 1 417 ? 11.260 8.478 7.030 1.00 89.25 417 GLY A N 1
ATOM 3315 C CA . GLY A 1 417 ? 11.398 7.891 5.695 1.00 89.25 417 GLY A CA 1
ATOM 3316 C C . GLY A 1 417 ? 11.214 6.372 5.744 1.00 89.25 417 GLY A C 1
ATOM 3317 O O . GLY A 1 417 ? 11.178 5.787 6.826 1.00 89.25 417 GLY A O 1
ATOM 3318 N N . VAL A 1 418 ? 11.066 5.724 4.584 1.00 88.69 418 VAL A N 1
ATOM 3319 C CA . VAL A 1 418 ? 11.026 4.253 4.505 1.00 88.69 418 VAL A CA 1
ATOM 3320 C C . VAL A 1 418 ? 11.707 3.702 3.254 1.00 88.69 418 VAL A C 1
ATOM 3322 O O . VAL A 1 418 ? 11.557 4.235 2.151 1.00 88.69 418 VAL A O 1
ATOM 3325 N N . THR A 1 419 ? 12.380 2.566 3.437 1.00 87.31 419 THR A N 1
ATOM 3326 C CA . THR A 1 419 ? 12.945 1.737 2.370 1.00 87.31 419 THR A CA 1
ATOM 3327 C C . THR A 1 419 ? 12.177 0.418 2.307 1.00 87.31 419 THR A C 1
ATOM 3329 O O . THR A 1 419 ? 11.931 -0.222 3.324 1.00 87.31 419 THR A O 1
ATOM 3332 N N . ASP A 1 420 ? 11.762 0.044 1.098 1.00 86.56 420 ASP A N 1
ATOM 3333 C CA . ASP A 1 420 ? 10.893 -1.100 0.783 1.00 86.56 420 ASP A CA 1
ATOM 3334 C C . ASP A 1 420 ? 9.409 -0.994 1.223 1.00 86.56 420 ASP A C 1
ATOM 3336 O O . ASP A 1 420 ? 8.588 -1.906 1.039 1.00 86.56 420 ASP A O 1
ATOM 3340 N N . GLY A 1 421 ? 9.011 0.222 1.602 1.00 84.00 421 GLY A N 1
ATOM 3341 C CA . GLY A 1 421 ? 7.657 0.629 1.975 1.00 84.00 421 GLY A CA 1
ATOM 3342 C C . GLY A 1 421 ? 7.429 0.614 3.487 1.00 84.00 421 GLY A C 1
ATOM 3343 O O . GLY A 1 421 ? 8.371 0.558 4.269 1.00 84.00 421 GLY A O 1
ATOM 3344 N N . TRP A 1 422 ? 6.168 0.691 3.916 1.00 86.31 422 TRP A N 1
ATOM 3345 C CA . TRP A 1 422 ? 5.836 0.721 5.343 1.00 86.31 422 TRP A CA 1
ATOM 3346 C C . TRP A 1 422 ? 6.374 -0.513 6.096 1.00 86.31 422 TRP A C 1
ATOM 3348 O O . TRP A 1 422 ? 6.227 -1.632 5.599 1.00 86.31 422 TRP A O 1
ATOM 3358 N N . PRO A 1 423 ? 6.927 -0.348 7.318 1.00 88.25 423 PRO A N 1
ATOM 3359 C CA . PRO A 1 423 ? 7.501 -1.450 8.104 1.00 88.25 423 PRO A CA 1
ATOM 3360 C C . PRO A 1 423 ? 6.449 -2.430 8.655 1.00 88.25 423 PRO A C 1
ATOM 3362 O O . PRO A 1 423 ? 6.790 -3.449 9.251 1.00 88.25 423 PRO A O 1
ATOM 3365 N N . LYS A 1 424 ? 5.166 -2.114 8.471 1.00 88.88 424 LYS A N 1
ATOM 3366 C CA . LYS A 1 424 ? 4.005 -2.941 8.793 1.00 88.88 424 LYS A CA 1
ATOM 3367 C C . LYS A 1 424 ? 2.877 -2.633 7.809 1.00 88.88 424 LYS A C 1
ATOM 3369 O O . LYS A 1 424 ? 2.972 -1.719 6.994 1.00 88.88 424 LYS A O 1
ATOM 3374 N N . GLU A 1 425 ? 1.816 -3.421 7.881 1.00 86.25 425 GLU A N 1
ATOM 3375 C CA . GLU A 1 425 ? 0.643 -3.306 7.016 1.00 86.25 425 GLU A CA 1
ATOM 3376 C C . GLU A 1 425 ? 0.010 -1.906 7.075 1.00 86.25 425 GLU A C 1
ATOM 3378 O O . GLU A 1 425 ? -0.072 -1.316 8.151 1.00 86.25 425 GLU A O 1
ATOM 3383 N N . TYR A 1 426 ? -0.436 -1.384 5.928 1.00 83.00 426 TYR A N 1
ATOM 3384 C CA . TYR A 1 426 ? -1.095 -0.080 5.823 1.00 83.00 426 TYR A CA 1
ATOM 3385 C C . TYR A 1 426 ? -2.540 -0.241 5.351 1.00 83.00 426 TYR A C 1
ATOM 3387 O O . TYR A 1 426 ? -2.816 -0.738 4.251 1.00 83.00 426 TYR A O 1
ATOM 3395 N N . ILE A 1 427 ? -3.453 0.191 6.214 1.00 81.50 427 ILE A N 1
ATOM 3396 C CA . ILE A 1 427 ? -4.878 0.330 5.928 1.00 81.50 427 ILE A CA 1
ATOM 3397 C C . ILE A 1 427 ? -5.126 1.786 5.512 1.00 81.50 427 ILE A C 1
ATOM 3399 O O . ILE A 1 427 ? -4.485 2.700 6.022 1.00 81.50 427 ILE A O 1
ATOM 3403 N N . ASN A 1 428 ? -6.034 2.013 4.568 1.00 76.94 428 ASN A N 1
ATOM 3404 C CA . ASN A 1 428 ? -6.524 3.352 4.236 1.00 76.94 428 ASN A CA 1
ATOM 3405 C C . ASN A 1 428 ? -8.018 3.339 4.494 1.00 76.94 428 ASN A C 1
ATOM 3407 O O . ASN A 1 428 ? -8.798 3.057 3.583 1.00 76.94 428 ASN A O 1
ATOM 3411 N N . SER A 1 429 ? -8.403 3.486 5.761 1.00 71.62 429 SER A N 1
ATOM 3412 C CA . SER A 1 429 ? -9.770 3.196 6.201 1.00 71.62 429 SER A CA 1
ATOM 3413 C C . SER A 1 429 ? -10.807 4.166 5.620 1.00 71.62 429 SER A C 1
ATOM 3415 O O . SER A 1 429 ? -11.977 3.801 5.524 1.00 71.62 429 SER A O 1
ATOM 3417 N N . THR A 1 430 ? -10.380 5.344 5.145 1.00 70.00 430 THR A N 1
ATOM 3418 C CA . THR A 1 430 ? -11.257 6.364 4.551 1.00 70.00 430 THR A CA 1
ATOM 3419 C C . THR A 1 430 ? -10.638 7.004 3.312 1.00 70.00 430 THR A C 1
ATOM 3421 O O . THR A 1 430 ? -9.593 7.647 3.397 1.00 70.00 430 THR A O 1
ATOM 3424 N N . CYS A 1 431 ? -11.331 6.950 2.171 1.00 60.75 431 CYS A N 1
ATOM 3425 C CA . CYS A 1 431 ? -10.991 7.743 0.986 1.00 60.75 431 CYS A CA 1
ATOM 3426 C C . CYS A 1 431 ? -12.168 8.611 0.512 1.00 60.75 431 CYS A C 1
ATOM 3428 O O . CYS A 1 431 ? -13.296 8.131 0.396 1.00 60.75 431 CYS A O 1
ATOM 3430 N N . TYR A 1 432 ? -11.901 9.876 0.175 1.00 55.44 432 TYR A N 1
ATOM 3431 C CA . TYR A 1 432 ? -12.915 10.826 -0.298 1.00 55.44 432 TYR A CA 1
ATOM 3432 C C . TYR A 1 432 ? -12.444 11.589 -1.541 1.00 55.44 432 TYR A C 1
ATOM 3434 O O . TYR A 1 432 ? -11.329 12.115 -1.593 1.00 55.44 432 TYR A O 1
ATOM 3442 N N . ARG A 1 433 ? -13.328 11.700 -2.542 1.00 46.34 433 ARG A N 1
ATOM 3443 C CA . ARG A 1 433 ? -13.067 12.470 -3.768 1.00 46.34 433 ARG A CA 1
ATOM 3444 C C . ARG A 1 433 ? -13.002 13.974 -3.468 1.00 46.34 433 ARG A C 1
ATOM 3446 O O . ARG A 1 433 ? -14.048 14.614 -3.388 1.00 46.34 433 ARG A O 1
ATOM 3453 N N . SER A 1 434 ? -11.804 14.557 -3.453 1.00 38.00 434 SER A N 1
ATOM 3454 C CA . SER A 1 434 ? -11.655 15.926 -3.970 1.00 38.00 434 SER A CA 1
ATOM 3455 C C . SER A 1 434 ? -11.550 15.868 -5.504 1.00 38.00 434 SER A C 1
ATOM 3457 O O . SER A 1 434 ? -11.313 14.806 -6.091 1.00 38.00 434 SER A O 1
ATOM 3459 N N . ARG A 1 435 ? -11.789 16.989 -6.193 1.00 34.91 435 ARG A N 1
ATOM 3460 C CA . ARG A 1 435 ? -11.715 17.040 -7.662 1.00 34.91 435 ARG A CA 1
ATOM 3461 C C . ARG A 1 435 ? -10.276 17.309 -8.107 1.00 34.91 435 ARG A C 1
ATOM 3463 O O . ARG A 1 435 ? -9.856 18.462 -8.155 1.00 34.91 435 ARG A O 1
ATOM 3470 N N . HIS A 1 436 ? -9.556 16.265 -8.520 1.00 36.22 436 HIS A N 1
ATOM 3471 C CA . HIS A 1 436 ? -8.202 16.390 -9.087 1.00 36.22 436 HIS A CA 1
ATOM 3472 C C . HIS A 1 436 ? -8.095 17.346 -10.292 1.00 36.22 436 HIS A C 1
ATOM 3474 O O . HIS A 1 436 ? -7.016 17.866 -10.564 1.00 36.22 436 HIS A O 1
ATOM 3480 N N . SER A 1 437 ? -9.200 17.597 -10.998 1.00 34.25 437 SER A N 1
ATOM 3481 C CA . SER A 1 437 ? -9.250 18.256 -12.307 1.00 34.25 437 SER A CA 1
ATOM 3482 C C . SER A 1 437 ? -9.408 19.787 -12.307 1.00 34.25 437 SER A C 1
ATOM 3484 O O . SER A 1 437 ? -9.798 20.335 -13.334 1.00 34.25 437 SER A O 1
ATOM 3486 N N . MET A 1 438 ? -9.168 20.506 -11.195 1.00 32.12 438 MET A N 1
ATOM 3487 C CA . MET A 1 438 ? -9.304 21.984 -11.186 1.00 32.12 438 MET A CA 1
ATOM 3488 C C . MET A 1 438 ? -8.194 22.770 -10.459 1.00 32.12 438 MET A C 1
ATOM 3490 O O . MET A 1 438 ? -7.733 23.775 -10.996 1.00 32.12 438 MET A O 1
ATOM 3494 N N . GLU A 1 439 ? -7.723 22.363 -9.273 1.00 37.66 439 GLU A N 1
ATOM 3495 C CA . GLU A 1 439 ? -6.853 23.252 -8.464 1.00 37.66 439 GLU A CA 1
ATOM 3496 C C . GLU A 1 439 ? -5.360 23.249 -8.837 1.00 37.66 439 GLU A C 1
ATOM 3498 O O . GLU A 1 439 ? -4.680 24.263 -8.676 1.00 37.66 439 GLU A O 1
ATOM 3503 N N . ASN A 1 440 ? -4.831 22.148 -9.378 1.00 37.41 440 ASN A N 1
ATOM 3504 C CA . ASN A 1 440 ? -3.415 22.081 -9.770 1.00 37.41 440 ASN A CA 1
ATOM 3505 C C . ASN A 1 440 ? -3.104 22.857 -11.065 1.00 37.41 440 ASN A C 1
ATOM 3507 O O . ASN A 1 440 ? -1.944 23.189 -11.313 1.00 37.41 440 ASN A O 1
ATOM 3511 N N . ALA A 1 441 ? -4.122 23.178 -11.871 1.00 33.50 441 ALA A N 1
ATOM 3512 C CA . ALA A 1 441 ? -3.975 24.017 -13.059 1.00 33.50 441 ALA A CA 1
ATOM 3513 C C . ALA A 1 441 ? -3.906 25.512 -12.696 1.00 33.50 441 ALA A C 1
ATOM 3515 O O . ALA A 1 441 ? -3.013 26.224 -13.160 1.00 33.50 441 ALA A O 1
ATOM 3516 N N . SER A 1 442 ? -4.802 25.987 -11.823 1.00 32.47 442 SER A N 1
ATOM 3517 C CA . SER A 1 442 ? -4.904 27.409 -11.465 1.00 32.47 442 SER A CA 1
ATOM 3518 C C . SER A 1 442 ? -3.692 27.922 -10.678 1.00 32.47 442 SER A C 1
ATOM 3520 O O . SER A 1 442 ? -3.212 29.026 -10.944 1.00 32.47 442 SER A O 1
ATOM 3522 N N . ARG A 1 443 ? -3.111 27.104 -9.785 1.00 37.81 443 ARG A N 1
ATOM 3523 C CA . ARG A 1 443 ? -1.917 27.480 -8.995 1.00 37.81 443 ARG A CA 1
ATOM 3524 C C . ARG A 1 443 ? -0.638 27.712 -9.821 1.00 37.81 443 ARG A C 1
ATOM 3526 O O . ARG A 1 443 ? 0.344 28.187 -9.259 1.00 37.81 443 ARG A O 1
ATOM 3533 N N . LYS A 1 444 ? -0.626 27.423 -11.132 1.00 33.47 444 LYS A N 1
ATOM 3534 C CA . LYS A 1 444 ? 0.514 27.704 -12.033 1.00 33.47 444 LYS A CA 1
ATOM 3535 C C . LYS A 1 444 ? 0.393 28.997 -12.857 1.00 33.47 444 LYS A C 1
ATOM 3537 O O . LYS A 1 444 ? 1.322 29.295 -13.600 1.00 33.47 444 LYS A O 1
ATOM 3542 N N . GLN A 1 445 ? -0.693 29.773 -12.742 1.00 30.28 445 GLN A N 1
ATOM 3543 C CA . GLN A 1 445 ? -0.874 31.006 -13.538 1.00 30.28 445 GLN A CA 1
ATOM 3544 C C . GLN A 1 445 ? -0.632 32.330 -12.788 1.00 30.28 445 GLN A C 1
ATOM 3546 O O . GLN A 1 445 ? -0.481 33.363 -13.434 1.00 30.28 445 GLN A O 1
ATOM 3551 N N . THR A 1 446 ? -0.534 32.341 -11.455 1.00 31.48 446 THR A N 1
ATOM 3552 C CA . THR A 1 446 ? -0.463 33.585 -10.655 1.00 31.48 446 THR A CA 1
ATOM 3553 C C . THR A 1 446 ? 0.949 33.984 -10.197 1.00 31.48 446 THR A C 1
ATOM 3555 O O . THR A 1 446 ? 1.129 34.425 -9.064 1.00 31.48 446 THR A O 1
ATOM 3558 N N . THR A 1 447 ? 1.958 33.866 -11.070 1.00 31.78 447 THR A N 1
ATOM 3559 C CA . THR A 1 447 ? 3.325 34.400 -10.844 1.00 31.78 447 THR A CA 1
ATOM 3560 C C . THR A 1 447 ? 3.949 35.069 -12.082 1.00 31.78 447 THR A C 1
ATOM 3562 O O . THR A 1 447 ? 5.167 35.080 -12.248 1.00 31.78 447 THR A O 1
ATOM 3565 N N . LEU A 1 448 ? 3.138 35.713 -12.931 1.00 28.56 448 LEU A N 1
ATOM 3566 C CA . LEU A 1 448 ? 3.632 36.703 -13.900 1.00 28.56 448 LEU A CA 1
ATOM 3567 C C . LEU A 1 448 ? 3.336 38.125 -13.411 1.00 28.56 448 LEU A C 1
ATOM 3569 O O . LEU A 1 448 ? 2.206 38.603 -13.459 1.00 28.56 448 LEU A O 1
ATOM 3573 N N . SER A 1 449 ? 4.381 38.800 -12.927 1.00 30.70 449 SER A N 1
ATOM 3574 C CA . SER A 1 449 ? 4.314 40.180 -12.440 1.00 30.70 449 SER A CA 1
ATOM 3575 C C . SER A 1 449 ? 4.312 41.177 -13.602 1.00 30.70 449 SER A C 1
ATOM 3577 O O . SER A 1 449 ? 5.360 41.657 -14.038 1.00 30.70 449 SER A O 1
ATOM 3579 N N . THR A 1 450 ? 3.127 41.513 -14.109 1.00 28.55 450 THR A N 1
ATOM 3580 C CA . THR A 1 450 ? 2.948 42.672 -14.992 1.00 28.55 450 THR A CA 1
ATOM 3581 C C . THR A 1 450 ? 2.875 43.944 -14.150 1.00 28.55 450 THR A C 1
ATOM 3583 O O . THR A 1 450 ? 1.801 44.325 -13.681 1.00 28.55 450 THR A O 1
ATOM 3586 N N . LYS A 1 451 ? 4.014 44.623 -13.953 1.00 28.28 451 LYS A N 1
ATOM 3587 C CA . LYS A 1 451 ? 4.011 46.001 -13.435 1.00 28.28 451 LYS A CA 1
ATOM 3588 C C . LYS A 1 451 ? 3.174 46.885 -14.375 1.00 28.28 451 LYS A C 1
ATOM 3590 O O . LYS A 1 451 ? 3.497 46.926 -15.563 1.00 28.28 451 LYS A O 1
ATOM 3595 N N . PRO A 1 452 ? 2.163 47.626 -13.892 1.00 29.41 452 PRO A N 1
ATOM 3596 C CA . PRO A 1 452 ? 1.520 48.645 -14.707 1.00 29.41 452 PRO A CA 1
ATOM 3597 C C . PRO A 1 452 ? 2.486 49.821 -14.902 1.00 29.41 452 PRO A C 1
ATOM 3599 O O . PRO A 1 452 ? 2.972 50.405 -13.932 1.00 29.41 452 PRO A O 1
ATOM 3602 N N . CYS A 1 453 ? 2.758 50.187 -16.153 1.00 29.48 453 CYS A N 1
ATOM 3603 C CA . CYS A 1 453 ? 3.386 51.468 -16.464 1.00 29.48 453 CYS A CA 1
ATOM 3604 C C . CYS A 1 453 ? 2.373 52.582 -16.182 1.00 29.48 453 CYS A C 1
ATOM 3606 O O . CYS A 1 453 ? 1.395 52.731 -16.912 1.00 29.48 453 CYS A O 1
ATOM 3608 N N . GLY A 1 454 ? 2.595 53.347 -15.114 1.00 25.77 454 GLY A N 1
ATOM 3609 C CA . GLY A 1 454 ? 1.802 54.537 -14.835 1.00 25.77 454 GLY A CA 1
ATOM 3610 C C . GLY A 1 454 ? 2.100 55.633 -15.855 1.00 25.77 454 GLY A C 1
ATOM 3611 O O . GLY A 1 454 ? 3.253 56.029 -16.010 1.00 25.77 454 GLY A O 1
ATOM 3612 N N . VAL A 1 455 ? 1.058 56.132 -16.515 1.00 27.05 455 VAL A N 1
ATOM 3613 C CA . VAL A 1 455 ? 1.078 57.416 -17.221 1.00 27.05 455 VAL A CA 1
ATOM 3614 C C . VAL A 1 455 ? 0.340 58.406 -16.328 1.00 27.05 455 VAL A C 1
ATOM 3616 O O . VAL A 1 455 ? -0.842 58.214 -16.043 1.00 27.05 455 VAL A O 1
ATOM 3619 N N . THR A 1 456 ? 1.044 59.421 -15.833 1.00 32.59 456 THR A N 1
ATOM 3620 C CA . THR A 1 456 ? 0.419 60.574 -15.175 1.00 32.59 456 THR A CA 1
ATOM 3621 C C . THR A 1 456 ? -0.151 61.529 -16.220 1.00 32.59 456 THR A C 1
ATOM 3623 O O . THR A 1 456 ? 0.299 61.530 -17.367 1.00 32.59 456 THR A O 1
ATOM 3626 N N . ALA A 1 457 ? -1.136 62.330 -15.809 1.00 30.75 457 ALA A N 1
ATOM 3627 C CA . ALA A 1 457 ? -1.531 63.537 -16.535 1.00 30.75 457 ALA A CA 1
ATOM 3628 C C . ALA A 1 457 ? -0.421 64.607 -16.490 1.00 30.75 457 ALA A C 1
ATOM 3630 O O . ALA A 1 457 ? 0.445 64.502 -15.587 1.00 30.75 457 ALA A O 1
#

Sequence (457 aa):
MKSSWFVLYTLLLLCGLGMAAPSHYIPPPPVNNNRTTNAVLWQLGKMDDSSAELADYKRASAQLNVPGDWQARVDWTALPKGLKADINPSLNIHYQLARLPRNGVWLSFKLLHSDKAGAQMAVFSNRLMAGLIQLWGTGGTNSSYHWQKTYQLYIPKELLVRGDNVLRLEATRPAWSDAASNASTWWEWDYLKLEALGAPAQEPLHGKMTYLGTTLKQSGNDFRIDARTLAIAPTTFKWMGIAYSGNTIRADYWYDVGNQQPNRLEYLQMLRDLNMSVCVDHISSYHFGLDPNGQMPPSTKDDLKTFFDKYSSYFQYYELENEPTGFAGPHKWGGTHAAIMQLANYINSIKPAHVKTVAPGWAYWDKGGTPNGWEADPVMRRQIEDLCQATNGHSYGFSYTQDRGGSFIENLKTYGGVTDGWPKEYINSTCYRSRHSMENASRKQTTLSTKPCGVTA

pLDDT: mean 78.2, std 21.91, range [23.94, 98.56]

Solvent-accessible surface area (backbone atoms only — not comparable to full-atom values): 25747 Å² total; per-residue (Å²): 133,88,79,90,84,91,85,87,84,89,79,91,76,88,81,70,84,71,78,75,73,81,80,70,82,75,70,80,76,74,84,73,81,79,66,54,67,62,45,76,74,50,54,46,61,56,94,76,89,46,45,86,57,34,21,73,82,52,77,51,69,47,79,39,72,66,58,95,55,45,93,79,59,80,82,28,64,81,44,53,28,44,40,29,36,75,43,15,34,31,41,36,40,36,42,77,25,98,60,71,43,92,41,8,32,38,44,35,32,35,36,56,45,16,20,27,74,42,20,27,41,36,33,25,31,64,86,42,79,54,50,69,42,81,40,69,26,48,42,93,43,87,54,91,44,52,44,22,30,62,39,39,36,50,39,58,42,90,51,56,51,67,38,79,36,42,41,36,42,30,44,39,80,53,89,82,56,57,82,77,51,27,82,48,22,30,39,33,30,21,27,47,35,36,28,33,32,54,53,72,70,92,60,84,51,61,42,86,73,59,43,56,22,48,67,93,56,92,42,99,87,41,77,59,29,43,74,65,48,63,69,45,47,64,58,52,36,50,73,72,64,48,46,62,64,60,44,27,30,34,46,86,51,37,67,84,56,44,87,49,26,83,38,53,68,62,47,36,50,53,38,46,78,34,39,34,39,29,32,35,35,43,73,43,34,64,79,49,57,62,47,100,84,69,39,76,48,68,68,64,52,53,51,51,48,53,50,47,78,75,47,48,90,49,39,40,33,37,40,53,29,82,23,68,58,71,76,61,60,95,56,94,56,37,47,40,69,67,47,46,48,46,50,46,56,49,48,69,74,69,56,59,90,76,47,33,41,24,24,44,32,34,52,17,44,92,108,82,38,49,62,81,61,67,69,48,38,35,66,60,45,32,62,48,41,76,67,24,66,20,42,43,17,29,41,38,60,49,11,58,63,34,69,61,24,2,24,63,52,47,49,27,56,40,65,70,22,37,74,63,36,75,98,48,52,46,40,26,56,41,71,43,90,50,74,76,73,55,63,77,64,59,76,74,66,86,82,74,86,77,76,81,83,84,79,79,133

Mean predicted aligned error: 11.49 Å

Foldseek 3Di:
DDDDDDDDDDDDDPPDPPPPDPDFPDPQPPPPPPFPDWAWQAKAFDPPLDCVLEAAQAAEEQEEEGDPCRVVDDHRPSHHQKDFQVGHQKYKYKYAAQDQQPQFKKKKWKFNAAFLLFKKKFKAKQNHTQDIATDHHQPPFPFPFTAMAIFMFGRGSVSPDHTIMMIMIGTDDPPQADPVCSRRNMTGTRMIIMIRGSDHDSARCRRPDALEADEDAPDPPQLAADPVCLVVVLVVCVVVVNFPRQREHEREAEQVCVVRYVPVQVVLVSCVVSNYAYEYEYDFQLPFAADPVLATDPVVLVVLLVCQVRHLSRHQEYEQHEAQPPPPDVSPGGRDLSSSLNSLVSCVVRHPPRHWYEYYAQAQDPPPRADDPLLNDLQSSLSSVVSTQYYEYEAEPCLSVHNGRNSVSSVSNNVVHDHNGDPHHYYHNYYDDDNPHPDVVVVPPPPDDDDDDDDDD